Protein AF-A0A1Y5I6D5-F1 (afdb_monomer_lite)

Sequence (431 aa):
MSAAYSELVYSSVGFLLLNPTLFTNEARRAVAVASLEREAAKAAKLDGFITKFGAKATKASAAKSKQKALDKVSAKMEEYAELVGEGDLGEGPGDAKKVILKLPTPPKGAKEILKAKDLDVGYVSTDSTLVKGVNLTVTKGDRILIIGPNGAGKSTLMKTIGGGEGAVIGYFSQDLAQELPTEVDALTHVLDVARKIDKSVTSETARGVLGALGITGSAAVDRTIGSLSGGEKARVALAAFVLRPVNVLLLDEASNHLDGTAIEALCEGLRGWEGAVCAITHNASFAVALNPTVVVRVENGSATSAIHVPGAPLGVGEYDTVERKSSQMDETFKKEAEEAKRRRRALEREAANAPKVIEKIERALAVLDADIETLDAKLLQAGADVGKALEIQKQKDEKVAKQELYYEEWQRLESLCDQLDRAELSARSEH

Radius of gyration: 36.01 Å; chains: 1; bounding box: 77×51×106 Å

Organism: Ostreococcus tauri (NCBI:txid70448)

Foldseek 3Di:
DPPVPPPVPPPVCVVVPDDPPPVVLVVLLVVLVVLLVVLVVVLVVLVVCCVVPVPDPVCVVVNVVSVVVNVVSVVVSVVSVVSNDDDDDDDDDDDPPLLAQAFDAADDADQFQDWDAQDFFDDPVVPDTLATGDTDTFGFLFLEEEDEDPPSCRVRVLVVRQPDPRWFEFEDDLCLLVVDDQAAALLVRLLVLLCVQPVPDDSVNLQSQCVQQVQDDCNHHPHGSNPDDSLSSLSSSVSSRSRHNTQEYEEEQSCVSGDLSSLLSVLSNSNPHRHHYYYYHPDLSNVLSVQGQKYWYRPPNYIDIDGDDGLDDPPDVSNNVVSVVVVVVVVVVVVVVVVVVVVVVVLVVLLVCLVVLLVVLVVLLVVLVVLLVVLVVVLVVCPPVPPSNVVSVVVNVVSVVVNVVSVVSSVVSVVSNVVVVVVVVVVVVVD

InterPro domains:
  IPR003439 ABC transporter-like, ATP-binding domain [PF00005] (132-256)
  IPR003439 ABC transporter-like, ATP-binding domain [PS50893] (116-335)
  IPR003593 AAA+ ATPase domain [SM00382] (140-302)
  IPR017871 ABC transporter-like, conserved site [PS00211] (228-242)
  IPR027417 P-loop containing nucleoside triphosphate hydrolase [G3DSA:3.40.50.300] (93-347)
  IPR027417 P-loop containing nucleoside triphosphate hydrolase [SSF52540] (115-301)
  IPR032781 ABC-transporter extension domain [PF12848] (25-74)
  IPR050611 ABCF protein [PTHR19211] (33-304)

Secondary structure (DSSP, 8-state):
--SSSSSSSSHHHHTTSS-HHHHHHHHHHHHHHHHHHHHHHHHHHHHHHHHHHTT-GGGHHHHHHHHHHHHHHHHHHHHHHHHH-S---PPP----------PPPPPS--SEEEEEEEEEEEEGGGTEEEEEEEEEEEETT-EEEEE--TTSSHHHHHHHHHT-SSS-EEEE-GGGGTSS-SSSBHHHHHHHHHHTT-TT--HHHHHHHHHHTT--THHHHTSBGGGS-HHHHHHHHHHHHHTS--SEEEEESTTTT--HHHHHHHHHHHHH-SSEEEEE-S-HHHHHHH--SEEEEEETTEEEEEEPPTTS--SSHHHHHHHHHHHHHHHHHHHHHHHHHHHHHHHHHHHHHHHHHHHHHHHHHHHHHHHHHHHHHHHHHTTT-HHHHHHHHHHHHHHHHHHHHHHHHHHHHHHHHHHHHHHHHHHHH--

Structure (mmCIF, N/CA/C/O backbone):
data_AF-A0A1Y5I6D5-F1
#
_entry.id   AF-A0A1Y5I6D5-F1
#
loop_
_atom_site.group_PDB
_atom_site.id
_atom_site.type_symbol
_atom_site.label_atom_id
_atom_site.label_alt_id
_atom_site.label_comp_id
_atom_site.label_asym_id
_atom_site.label_entity_id
_atom_site.label_seq_id
_atom_site.pdbx_PDB_ins_code
_atom_site.Cartn_x
_atom_site.Cartn_y
_atom_site.Cartn_z
_atom_site.occupancy
_atom_site.B_iso_or_equiv
_atom_site.auth_seq_id
_atom_site.auth_comp_id
_atom_site.auth_asym_id
_atom_site.auth_atom_id
_atom_site.pdbx_PDB_model_num
ATOM 1 N N . MET A 1 1 ? 46.103 -10.262 35.316 1.00 48.16 1 MET A N 1
ATOM 2 C CA . MET A 1 1 ? 44.991 -9.853 34.426 1.00 48.16 1 MET A CA 1
ATOM 3 C C . MET A 1 1 ? 45.492 -9.672 32.987 1.00 48.16 1 MET A C 1
ATOM 5 O O . MET A 1 1 ? 45.493 -8.566 32.479 1.00 48.16 1 MET A O 1
ATOM 9 N N . SER A 1 2 ? 45.967 -10.739 32.327 1.00 40.47 2 SER A N 1
ATOM 10 C CA . SER A 1 2 ? 46.309 -10.676 30.885 1.00 40.47 2 SER A CA 1
ATOM 11 C C . SER A 1 2 ? 46.414 -12.045 30.184 1.00 40.47 2 SER A C 1
ATOM 13 O O . SER A 1 2 ? 46.791 -12.096 29.021 1.00 40.47 2 SER A O 1
ATOM 15 N N . ALA A 1 3 ? 46.081 -13.158 30.850 1.00 33.50 3 ALA A N 1
ATOM 16 C CA . ALA A 1 3 ? 46.166 -14.501 30.256 1.00 33.50 3 ALA A CA 1
ATOM 17 C C . ALA A 1 3 ? 44.815 -15.038 29.737 1.00 33.50 3 ALA A C 1
ATOM 19 O O . ALA A 1 3 ? 44.780 -16.086 29.115 1.00 33.50 3 ALA A O 1
ATOM 20 N N . ALA A 1 4 ? 43.711 -14.307 29.941 1.00 39.47 4 ALA A N 1
ATOM 21 C CA . ALA A 1 4 ? 42.383 -14.675 29.432 1.00 39.47 4 ALA A CA 1
ATOM 22 C C . ALA A 1 4 ? 42.003 -13.941 28.125 1.00 39.47 4 ALA A C 1
ATOM 24 O O . ALA A 1 4 ? 40.889 -14.091 27.638 1.00 39.47 4 ALA A O 1
ATOM 25 N N . TYR A 1 5 ? 42.919 -13.142 27.556 1.00 34.53 5 TYR A N 1
ATOM 26 C CA . TYR A 1 5 ? 42.683 -12.334 26.349 1.00 34.53 5 TYR A CA 1
ATOM 27 C C . TYR A 1 5 ? 43.375 -12.872 25.079 1.00 34.53 5 TYR A C 1
ATOM 29 O O . TYR A 1 5 ? 43.187 -12.286 24.017 1.00 34.53 5 TYR A O 1
ATOM 37 N N . SER A 1 6 ? 44.137 -13.977 25.136 1.00 33.47 6 SER A N 1
ATOM 38 C CA . SER A 1 6 ? 44.813 -14.537 23.945 1.00 33.47 6 SER A CA 1
ATOM 39 C C . SER A 1 6 ? 44.178 -15.804 23.359 1.00 33.47 6 SER A C 1
ATOM 41 O O . SER A 1 6 ? 44.523 -16.166 22.240 1.00 33.47 6 SER A O 1
ATOM 43 N N . GLU A 1 7 ? 43.233 -16.462 24.041 1.00 36.03 7 GLU A N 1
ATOM 44 C CA . GLU A 1 7 ? 42.563 -17.664 23.502 1.00 36.03 7 GLU A CA 1
ATOM 45 C C . GLU A 1 7 ? 41.279 -17.364 22.713 1.00 36.03 7 GLU A C 1
ATOM 47 O O . GLU A 1 7 ? 40.892 -18.154 21.856 1.00 36.03 7 GLU A O 1
ATOM 52 N N . LEU A 1 8 ? 40.658 -16.190 22.892 1.00 34.81 8 LEU A N 1
ATOM 53 C CA . LEU A 1 8 ? 39.461 -15.814 22.122 1.00 34.81 8 LEU A CA 1
ATOM 54 C C . LEU A 1 8 ? 39.758 -15.190 20.744 1.00 34.81 8 LEU A C 1
ATOM 56 O O . LEU A 1 8 ? 38.836 -14.989 19.959 1.00 34.81 8 LEU A O 1
ATOM 60 N N . VAL A 1 9 ? 41.025 -14.898 20.426 1.00 34.94 9 VAL A N 1
ATOM 61 C CA . VAL A 1 9 ? 41.414 -14.239 19.160 1.00 34.94 9 VAL A CA 1
ATOM 62 C C . VAL A 1 9 ? 41.914 -15.234 18.097 1.00 34.94 9 VAL A C 1
ATOM 64 O O . VAL A 1 9 ? 41.934 -14.898 16.918 1.00 34.94 9 VAL A O 1
ATOM 67 N N . TYR A 1 10 ? 42.219 -16.489 18.453 1.00 34.28 10 TYR A N 1
ATOM 68 C CA . TYR A 1 10 ? 42.702 -17.493 17.485 1.00 34.28 10 TYR A CA 1
ATOM 69 C C . TYR A 1 10 ? 41.652 -18.491 16.969 1.00 34.28 10 TYR A C 1
ATOM 71 O O . TYR A 1 10 ? 41.923 -19.198 16.002 1.00 34.28 10 TYR A O 1
ATOM 79 N N . SER A 1 11 ? 40.435 -18.513 17.522 1.00 36.62 11 SER A N 1
ATOM 80 C CA . SER A 1 11 ? 39.356 -19.379 17.010 1.00 36.62 11 SER A CA 1
ATOM 81 C C . SER A 1 11 ? 38.590 -18.745 15.837 1.00 36.62 11 SER A C 1
ATOM 83 O O . SER A 1 11 ? 38.236 -19.421 14.874 1.00 36.62 11 SER A O 1
ATOM 85 N N . SER A 1 12 ? 38.427 -17.418 15.837 1.00 32.34 12 SER A N 1
ATOM 86 C CA . SER A 1 12 ? 37.617 -16.716 14.825 1.00 32.34 12 SER A CA 1
ATOM 87 C C . SER A 1 12 ? 38.402 -16.240 13.595 1.00 32.34 12 SER A C 1
ATOM 89 O O . SER A 1 12 ? 37.804 -15.754 12.641 1.00 32.34 12 SER A O 1
ATOM 91 N N . VAL A 1 13 ? 39.731 -16.398 13.587 1.00 32.19 13 VAL A N 1
ATOM 92 C CA . VAL A 1 13 ? 40.590 -16.118 12.415 1.00 32.19 13 VAL A CA 1
ATOM 93 C C . VAL A 1 13 ? 41.072 -17.419 11.746 1.00 32.19 13 VAL A C 1
ATOM 95 O O . VAL A 1 13 ? 41.417 -17.421 10.567 1.00 32.19 13 VAL A O 1
ATOM 98 N N . GLY A 1 14 ? 41.005 -18.561 12.444 1.00 30.98 14 GLY A N 1
ATOM 99 C CA . GLY A 1 14 ? 41.417 -19.873 11.926 1.00 30.98 14 GLY A CA 1
ATOM 100 C C . GLY A 1 14 ? 40.470 -20.496 10.892 1.00 30.98 14 GLY A C 1
ATOM 101 O O . GLY A 1 14 ? 40.912 -21.294 10.072 1.00 30.98 14 GLY A O 1
ATOM 102 N N . PHE A 1 15 ? 39.193 -20.099 10.854 1.00 34.91 15 PHE A N 1
ATOM 103 C CA . PHE A 1 15 ? 38.259 -20.564 9.815 1.00 34.91 15 PHE A CA 1
ATOM 104 C C . PHE A 1 15 ? 38.406 -19.791 8.488 1.00 34.91 15 PHE A C 1
ATOM 106 O O . PHE A 1 15 ? 37.960 -20.247 7.439 1.00 34.91 15 PHE A O 1
ATOM 113 N N . LEU A 1 16 ? 39.092 -18.643 8.517 1.00 31.23 16 LEU A N 1
ATOM 114 C CA . LEU A 1 16 ? 39.356 -17.783 7.356 1.00 31.23 16 LEU A CA 1
ATOM 115 C C . LEU A 1 16 ? 40.647 -18.143 6.599 1.00 31.23 16 LEU A C 1
ATOM 117 O O . LEU A 1 16 ? 40.919 -17.561 5.552 1.00 31.23 16 LEU A O 1
ATOM 121 N N . LEU A 1 17 ? 41.429 -19.116 7.083 1.00 33.59 17 LEU A N 1
ATOM 122 C CA . LEU A 1 17 ? 42.724 -19.500 6.500 1.00 33.59 17 LEU A CA 1
ATOM 123 C C . LEU A 1 17 ? 42.807 -20.960 6.035 1.00 33.59 17 LEU A C 1
ATOM 125 O O . LEU A 1 17 ? 43.910 -21.470 5.850 1.00 33.59 17 LEU A O 1
ATOM 129 N N . LEU A 1 18 ? 41.675 -21.638 5.812 1.00 36.16 18 LEU A N 1
ATOM 130 C CA . LEU A 1 18 ? 41.696 -23.068 5.483 1.00 36.16 18 LEU A CA 1
ATOM 131 C C . LEU A 1 18 ? 41.252 -23.481 4.079 1.00 36.16 18 LEU A C 1
ATOM 133 O O . LEU A 1 18 ? 41.435 -24.651 3.788 1.00 36.16 18 LEU A O 1
ATOM 137 N N . ASN A 1 19 ? 40.789 -22.601 3.176 1.00 35.75 19 ASN A N 1
ATOM 138 C CA . ASN A 1 19 ? 40.696 -22.946 1.738 1.00 35.75 19 ASN A CA 1
ATOM 139 C C . ASN A 1 19 ? 40.573 -21.717 0.802 1.00 35.75 19 ASN A C 1
ATOM 141 O O . ASN A 1 19 ? 39.465 -21.322 0.435 1.00 35.75 19 ASN A O 1
ATOM 145 N N . PRO A 1 20 ? 41.693 -21.142 0.322 1.00 31.50 20 PRO A N 1
ATOM 146 C CA . PRO A 1 20 ? 41.697 -20.086 -0.705 1.00 31.50 20 PRO A CA 1
ATOM 147 C C . PRO A 1 20 ? 41.272 -20.579 -2.105 1.00 31.50 20 PRO A C 1
ATOM 149 O O . PRO A 1 20 ? 41.042 -19.784 -3.017 1.00 31.50 20 PRO A O 1
ATOM 152 N N . THR A 1 21 ? 41.194 -21.896 -2.302 1.00 34.75 21 THR A N 1
ATOM 153 C CA . THR A 1 21 ? 40.940 -22.570 -3.587 1.00 34.75 21 THR A CA 1
ATOM 154 C C . THR A 1 21 ? 39.453 -22.725 -3.926 1.00 34.75 21 THR A C 1
ATOM 156 O O . THR A 1 21 ? 39.107 -22.806 -5.101 1.00 34.75 21 THR A O 1
ATOM 159 N N . LEU A 1 22 ? 38.557 -22.726 -2.931 1.00 31.92 22 LEU A N 1
ATOM 160 C CA . LEU A 1 22 ? 37.112 -22.903 -3.152 1.00 31.92 22 LEU A CA 1
ATOM 161 C C . LEU A 1 22 ? 36.438 -21.606 -3.627 1.00 31.92 22 LEU A C 1
ATOM 163 O O . LEU A 1 22 ? 35.750 -21.612 -4.645 1.00 31.92 22 LEU A O 1
ATOM 167 N N . PHE A 1 23 ? 36.749 -20.471 -2.991 1.00 31.53 23 PHE A N 1
ATOM 168 C CA . PHE A 1 23 ? 36.228 -19.154 -3.396 1.00 31.53 23 PHE A CA 1
ATOM 169 C C . PHE A 1 23 ? 36.780 -18.686 -4.755 1.00 31.53 23 PHE A C 1
ATOM 171 O O . PHE A 1 23 ? 36.129 -17.947 -5.492 1.00 31.53 23 PHE A O 1
ATOM 178 N N . THR A 1 24 ? 37.988 -19.134 -5.114 1.00 41.16 24 THR A N 1
ATOM 179 C CA . THR A 1 24 ? 38.602 -18.821 -6.410 1.00 41.16 24 THR A CA 1
ATOM 180 C C . THR A 1 24 ? 38.041 -19.672 -7.548 1.00 41.16 24 THR A C 1
ATOM 182 O O . THR A 1 24 ? 38.014 -19.184 -8.673 1.00 41.16 24 THR A O 1
ATOM 185 N N . ASN A 1 25 ? 37.536 -20.883 -7.290 1.00 38.00 25 ASN A N 1
ATOM 186 C CA . ASN A 1 25 ? 36.938 -21.737 -8.321 1.00 38.00 25 ASN A CA 1
ATOM 187 C C . ASN A 1 25 ? 35.487 -21.363 -8.658 1.00 38.00 25 ASN A C 1
ATOM 189 O O . ASN A 1 25 ? 35.146 -21.349 -9.837 1.00 38.00 25 ASN A O 1
ATOM 193 N N . GLU A 1 26 ? 34.650 -20.991 -7.683 1.00 41.84 26 GLU A N 1
ATOM 194 C CA . GLU A 1 26 ? 33.275 -20.524 -7.954 1.00 41.84 26 GLU A CA 1
ATOM 195 C C . GLU A 1 26 ? 33.250 -19.194 -8.713 1.00 41.84 26 GLU A C 1
ATOM 197 O O . GLU A 1 26 ? 32.556 -19.068 -9.721 1.00 41.84 26 GLU A O 1
ATOM 202 N N . ALA A 1 27 ? 34.075 -18.225 -8.303 1.00 40.81 27 ALA A N 1
ATOM 203 C CA . ALA A 1 27 ? 34.201 -16.957 -9.018 1.00 40.81 27 ALA A CA 1
ATOM 204 C C . ALA A 1 27 ? 34.769 -17.151 -10.437 1.00 40.81 27 ALA A C 1
ATOM 206 O O . ALA A 1 27 ? 34.314 -16.500 -11.378 1.00 40.81 27 ALA A O 1
ATOM 207 N N . ARG A 1 28 ? 35.725 -18.077 -10.625 1.00 40.69 28 ARG A N 1
ATOM 208 C CA . ARG A 1 28 ? 36.249 -18.435 -11.957 1.00 40.69 28 ARG A CA 1
ATOM 209 C C . ARG A 1 28 ? 35.200 -19.130 -12.824 1.00 40.69 28 ARG A C 1
ATOM 211 O O . ARG A 1 28 ? 35.114 -18.800 -14.001 1.00 40.69 28 ARG A O 1
ATOM 218 N N . ARG A 1 29 ? 34.380 -20.025 -12.261 1.00 45.44 29 ARG A N 1
ATOM 219 C CA . ARG A 1 29 ? 33.281 -20.701 -12.974 1.00 45.44 29 ARG A CA 1
ATOM 220 C C . ARG A 1 29 ? 32.171 -19.736 -13.374 1.00 45.44 29 ARG A C 1
ATOM 222 O O . ARG A 1 29 ? 31.770 -19.748 -14.529 1.00 45.44 29 ARG A O 1
ATOM 229 N N . ALA A 1 30 ? 31.741 -18.844 -12.483 1.00 47.47 30 ALA A N 1
ATOM 230 C CA . ALA A 1 30 ? 30.731 -17.830 -12.800 1.00 47.47 30 ALA A CA 1
ATOM 231 C C . ALA A 1 30 ? 31.203 -16.867 -13.908 1.00 47.47 30 ALA A C 1
ATOM 233 O O . ALA A 1 30 ? 30.452 -16.544 -14.828 1.00 47.47 30 ALA A O 1
ATOM 234 N N . VAL A 1 31 ? 32.477 -16.455 -13.868 1.00 44.75 31 VAL A N 1
ATOM 235 C CA . VAL A 1 31 ? 33.090 -15.639 -14.929 1.00 44.75 31 VAL A CA 1
ATOM 236 C C . VAL A 1 31 ? 33.236 -16.430 -16.236 1.00 44.75 31 VAL A C 1
ATOM 238 O O . VAL A 1 31 ? 33.016 -15.857 -17.305 1.00 44.75 31 VAL A O 1
ATOM 241 N N . ALA A 1 32 ? 33.563 -17.725 -16.177 1.00 43.69 32 ALA A N 1
ATOM 242 C CA . ALA A 1 32 ? 33.665 -18.596 -17.349 1.00 43.69 32 ALA A CA 1
ATOM 243 C C . ALA A 1 32 ? 32.300 -18.841 -18.018 1.00 43.69 32 ALA A C 1
ATOM 245 O O . ALA A 1 32 ? 32.202 -18.688 -19.231 1.00 43.69 32 ALA A O 1
ATOM 246 N N . VAL A 1 33 ? 31.236 -19.105 -17.250 1.00 48.31 33 VAL A N 1
ATOM 247 C CA . VAL A 1 33 ? 29.860 -19.280 -17.761 1.00 48.31 33 VAL A CA 1
ATOM 248 C C . VAL A 1 33 ? 29.355 -17.998 -18.429 1.00 48.31 33 VAL A C 1
ATOM 250 O O . VAL A 1 33 ? 28.948 -18.022 -19.588 1.00 48.31 33 VAL A O 1
ATOM 253 N N . ALA A 1 34 ? 29.501 -16.845 -17.769 1.00 48.50 34 ALA A N 1
ATOM 254 C CA . ALA A 1 34 ? 29.118 -15.559 -18.356 1.00 48.50 34 ALA A CA 1
ATOM 255 C C . ALA A 1 34 ? 29.955 -15.192 -19.602 1.00 48.50 34 ALA A C 1
ATOM 257 O O . ALA A 1 34 ? 29.495 -14.455 -20.479 1.00 48.50 34 ALA A O 1
ATOM 258 N N . SER A 1 35 ? 31.198 -15.676 -19.694 1.00 45.66 35 SER A N 1
ATOM 259 C CA . SER A 1 35 ? 32.054 -15.479 -20.872 1.00 45.66 35 SER A CA 1
ATOM 260 C C . SER A 1 35 ? 31.666 -16.417 -22.020 1.00 45.66 35 SER A C 1
ATOM 262 O O . SER A 1 35 ? 31.605 -15.958 -23.160 1.00 45.66 35 SER A O 1
ATOM 264 N N . LEU A 1 36 ? 31.308 -17.671 -21.722 1.00 47.84 36 LEU A N 1
ATOM 265 C CA . LEU A 1 36 ? 30.788 -18.651 -22.681 1.00 47.84 36 LEU A CA 1
ATOM 266 C C . LEU A 1 36 ? 29.498 -18.177 -23.341 1.00 47.84 36 LEU A C 1
ATOM 268 O O . LEU A 1 36 ? 29.400 -18.196 -24.564 1.00 47.84 36 LEU A O 1
ATOM 272 N N . GLU A 1 37 ? 28.539 -17.680 -22.563 1.00 51.56 37 GLU A N 1
ATOM 273 C CA . GLU A 1 37 ? 27.278 -17.153 -23.096 1.00 51.56 37 GLU A CA 1
ATOM 274 C C . GLU A 1 37 ? 27.509 -15.955 -24.033 1.00 51.56 37 GLU A C 1
ATOM 276 O O . GLU A 1 37 ? 26.909 -15.850 -25.108 1.00 51.56 37 GLU A O 1
ATOM 281 N N . ARG A 1 38 ? 28.440 -15.061 -23.671 1.00 50.09 38 ARG A N 1
ATOM 282 C CA . ARG A 1 38 ? 28.813 -13.899 -24.495 1.00 50.09 38 ARG A CA 1
ATOM 283 C C . ARG A 1 38 ? 29.522 -14.293 -25.785 1.00 50.09 38 ARG A C 1
ATOM 285 O O . ARG A 1 38 ? 29.321 -13.630 -26.805 1.00 50.09 38 ARG A O 1
ATOM 292 N N . GLU A 1 39 ? 30.384 -15.303 -25.752 1.00 50.22 39 GLU A N 1
ATOM 293 C CA . GLU A 1 39 ? 31.106 -15.781 -26.933 1.00 50.22 39 GLU A CA 1
ATOM 294 C C . GLU A 1 39 ? 30.210 -16.634 -27.845 1.00 50.22 39 GLU A C 1
ATOM 296 O O . GLU A 1 39 ? 30.205 -16.398 -29.055 1.00 50.22 39 GLU A O 1
ATOM 301 N N . ALA A 1 40 ? 29.327 -17.469 -27.287 1.00 49.81 40 ALA A N 1
ATOM 302 C CA . ALA A 1 40 ? 28.299 -18.211 -28.022 1.00 49.81 40 ALA A CA 1
ATOM 303 C C . ALA A 1 40 ? 27.349 -17.279 -28.791 1.00 49.81 40 ALA A C 1
ATOM 305 O O . ALA A 1 40 ? 27.080 -17.482 -29.977 1.00 49.81 40 ALA A O 1
ATOM 306 N N . ALA A 1 41 ? 26.903 -16.188 -28.160 1.00 52.44 41 ALA A N 1
ATOM 307 C CA . ALA A 1 41 ? 26.059 -15.189 -28.813 1.00 52.44 41 ALA A CA 1
ATOM 308 C C . ALA A 1 41 ? 26.778 -14.441 -29.954 1.00 52.44 41 ALA A C 1
ATOM 310 O O . ALA A 1 41 ? 26.139 -14.019 -30.922 1.00 52.44 41 ALA A O 1
ATOM 311 N N . LYS A 1 42 ? 28.104 -14.266 -29.868 1.00 49.09 42 LYS A N 1
ATOM 312 C CA . LYS A 1 42 ? 28.916 -13.681 -30.949 1.00 49.09 42 LYS A CA 1
ATOM 313 C C . LYS A 1 42 ? 29.121 -14.673 -32.091 1.00 49.09 42 LYS A C 1
ATOM 315 O O . LYS A 1 42 ? 29.020 -14.265 -33.246 1.00 49.09 42 LYS A O 1
ATOM 320 N N . ALA A 1 43 ? 29.359 -15.948 -31.781 1.00 49.28 43 ALA A N 1
ATOM 321 C CA . ALA A 1 43 ? 29.484 -17.012 -32.770 1.00 49.28 43 ALA A CA 1
ATOM 322 C C . ALA A 1 43 ? 28.189 -17.189 -33.575 1.00 49.28 43 ALA A C 1
ATOM 324 O O . ALA A 1 43 ? 28.240 -17.143 -34.798 1.00 49.28 43 ALA A O 1
ATOM 325 N N . ALA A 1 44 ? 27.026 -17.242 -32.919 1.00 53.53 44 ALA A N 1
ATOM 326 C CA . ALA A 1 44 ? 25.733 -17.358 -33.600 1.00 53.53 44 ALA A CA 1
ATOM 327 C C . ALA A 1 44 ? 25.439 -16.180 -34.555 1.00 53.53 44 ALA A C 1
ATOM 329 O O . ALA A 1 44 ? 24.871 -16.365 -35.630 1.00 53.53 44 ALA A O 1
ATOM 330 N N . LYS A 1 45 ? 25.865 -14.958 -34.201 1.00 51.50 45 LYS A N 1
ATOM 331 C CA . LYS A 1 45 ? 25.748 -13.776 -35.077 1.00 51.50 45 LYS A CA 1
ATOM 332 C C . LYS A 1 45 ? 26.678 -13.836 -36.287 1.00 51.50 45 LYS A C 1
ATOM 334 O O . LYS A 1 45 ? 26.284 -13.450 -37.385 1.00 51.50 45 LYS A O 1
ATOM 339 N N . LEU A 1 46 ? 27.918 -14.277 -36.080 1.00 49.25 46 LEU A N 1
ATOM 340 C CA . LEU A 1 46 ? 28.898 -14.434 -37.153 1.00 49.25 46 LEU A CA 1
ATOM 341 C C . LEU A 1 46 ? 28.498 -15.572 -38.102 1.00 49.25 46 LEU A C 1
ATOM 343 O O . LEU A 1 46 ? 28.603 -15.401 -39.314 1.00 49.25 46 LEU A O 1
ATOM 347 N N . ASP A 1 47 ? 27.978 -16.673 -37.561 1.00 49.44 47 ASP A N 1
ATOM 348 C CA . ASP A 1 47 ? 27.477 -17.819 -38.319 1.00 49.44 47 ASP A CA 1
ATOM 349 C C . ASP A 1 47 ? 26.244 -17.436 -39.149 1.00 49.44 47 ASP A C 1
ATOM 351 O O . ASP A 1 47 ? 26.275 -17.557 -40.369 1.00 49.44 47 ASP A O 1
ATOM 355 N N . GLY A 1 48 ? 25.232 -16.797 -38.544 1.00 50.34 48 GLY A N 1
ATOM 356 C CA . GLY A 1 48 ? 24.045 -16.313 -39.264 1.00 50.34 48 GLY A CA 1
ATOM 357 C C . GLY A 1 48 ? 24.353 -15.297 -40.376 1.00 50.34 48 GLY A C 1
ATOM 358 O O . GLY A 1 48 ? 23.677 -15.272 -41.408 1.00 50.34 48 GLY A O 1
ATOM 359 N N . PHE A 1 49 ? 25.412 -14.495 -40.225 1.00 53.44 49 PHE A N 1
ATOM 360 C CA . PHE A 1 49 ? 25.925 -13.621 -41.284 1.00 53.44 49 PHE A CA 1
ATOM 361 C C . PHE A 1 49 ? 26.551 -14.423 -42.441 1.00 53.44 49 PHE A C 1
ATOM 363 O O . PHE A 1 49 ? 26.311 -14.117 -43.612 1.00 53.44 49 PHE A O 1
ATOM 370 N N . ILE A 1 50 ? 27.316 -15.476 -42.139 1.00 55.38 50 ILE A N 1
ATOM 371 C CA . ILE A 1 50 ? 27.950 -16.353 -43.136 1.00 55.38 50 ILE A CA 1
ATOM 372 C C . ILE A 1 50 ? 26.895 -17.180 -43.882 1.00 55.38 50 ILE A C 1
ATOM 374 O O . ILE A 1 50 ? 26.943 -17.248 -45.111 1.00 55.38 50 ILE A O 1
ATOM 378 N N . THR A 1 51 ? 25.886 -17.721 -43.193 1.00 55.34 51 THR A N 1
ATOM 379 C CA . THR A 1 51 ? 24.804 -18.496 -43.825 1.00 55.34 51 THR A CA 1
ATOM 380 C C . THR A 1 51 ? 23.945 -17.631 -44.752 1.00 55.34 51 THR A C 1
ATOM 382 O O . THR A 1 51 ? 23.521 -18.083 -45.814 1.00 55.34 51 THR A O 1
ATOM 385 N N . LYS A 1 52 ? 23.706 -16.363 -44.386 1.00 51.91 52 LYS A N 1
ATOM 386 C CA . LYS A 1 52 ? 22.832 -15.445 -45.138 1.00 51.91 52 LYS A CA 1
ATOM 387 C C . LYS A 1 52 ? 23.534 -14.747 -46.310 1.00 51.91 52 LYS A C 1
ATOM 389 O O . LYS A 1 52 ? 22.874 -14.381 -47.283 1.00 51.91 52 LYS A O 1
ATOM 394 N N . PHE A 1 53 ? 24.858 -14.575 -46.254 1.00 48.22 53 PHE A N 1
ATOM 395 C CA . PHE A 1 53 ? 25.614 -13.807 -47.257 1.00 48.22 53 PHE A CA 1
ATOM 396 C C . PHE A 1 53 ? 26.750 -14.573 -47.954 1.00 48.22 53 PHE A C 1
ATOM 398 O O . PHE A 1 53 ? 27.297 -14.062 -48.932 1.00 48.22 53 PHE A O 1
ATOM 405 N N . GLY A 1 54 ? 27.070 -15.799 -47.531 1.00 47.31 54 GLY A N 1
ATOM 406 C CA . GLY A 1 54 ? 28.140 -16.623 -48.110 1.00 47.31 54 GLY A CA 1
ATOM 407 C C . GLY A 1 54 ? 27.895 -17.082 -49.553 1.00 47.31 54 GLY A C 1
ATOM 408 O O . GLY A 1 54 ? 28.848 -17.379 -50.267 1.00 47.31 54 GLY A O 1
ATOM 409 N N . ALA A 1 55 ? 26.642 -17.083 -50.019 1.00 44.97 55 ALA A N 1
ATOM 410 C CA . ALA A 1 55 ? 26.271 -17.531 -51.366 1.00 44.97 55 ALA A CA 1
ATOM 411 C C . ALA A 1 55 ? 26.365 -16.444 -52.463 1.00 44.97 55 ALA A C 1
ATOM 413 O O . ALA A 1 55 ? 26.160 -16.747 -53.638 1.00 44.97 55 ALA A O 1
ATOM 414 N N . LYS A 1 56 ? 26.658 -15.175 -52.127 1.00 42.53 56 LYS A N 1
ATOM 415 C CA . LYS A 1 56 ? 26.769 -14.079 -53.113 1.00 42.53 56 LYS A CA 1
ATOM 416 C C . LYS A 1 56 ? 28.235 -13.794 -53.460 1.00 42.53 56 LYS A C 1
ATOM 418 O O . LYS A 1 56 ? 29.008 -13.360 -52.609 1.00 42.53 56 LYS A O 1
ATOM 423 N N . ALA A 1 57 ? 28.596 -13.979 -54.735 1.00 38.75 57 ALA A N 1
ATOM 424 C CA . ALA A 1 57 ? 29.968 -13.871 -55.251 1.00 38.75 57 ALA A CA 1
ATOM 425 C C . ALA A 1 57 ? 30.663 -12.517 -54.971 1.00 38.75 57 ALA A C 1
ATOM 427 O O . ALA A 1 57 ? 31.883 -12.471 -54.846 1.00 38.75 57 ALA A O 1
ATOM 428 N N . THR A 1 58 ? 29.906 -11.432 -54.782 1.00 45.88 58 THR A N 1
ATOM 429 C CA . THR A 1 58 ? 30.424 -10.086 -54.474 1.00 45.88 58 THR A CA 1
ATOM 430 C C . THR A 1 58 ? 30.828 -9.871 -53.006 1.00 45.88 58 THR A C 1
ATOM 432 O O . THR A 1 58 ? 31.366 -8.819 -52.677 1.00 45.88 58 THR A O 1
ATOM 435 N N . LYS A 1 59 ? 30.612 -10.843 -52.100 1.00 52.78 59 LYS A N 1
ATOM 436 C CA . LYS A 1 59 ? 30.897 -10.706 -50.649 1.00 52.78 59 LYS A CA 1
ATOM 437 C C . LYS A 1 59 ? 31.861 -11.758 -50.066 1.00 52.78 59 LYS A C 1
ATOM 439 O O . LYS A 1 59 ? 32.018 -11.852 -48.847 1.00 52.78 59 LYS A O 1
ATOM 444 N N . ALA A 1 60 ? 32.580 -12.497 -50.914 1.00 42.47 60 ALA A N 1
ATOM 445 C CA . ALA A 1 60 ? 33.489 -13.580 -50.508 1.00 42.47 60 ALA A CA 1
ATOM 446 C C . ALA A 1 60 ? 34.679 -13.129 -49.625 1.00 42.47 60 ALA A C 1
ATOM 448 O O . ALA A 1 60 ? 35.087 -13.849 -48.713 1.00 42.47 60 ALA A O 1
ATOM 449 N N . SER A 1 61 ? 35.218 -11.924 -49.849 1.00 42.53 61 SER A N 1
ATOM 450 C CA . SER A 1 61 ? 36.338 -11.357 -49.069 1.00 42.53 61 SER A CA 1
ATOM 451 C C . SER A 1 61 ? 35.945 -11.054 -47.611 1.00 42.53 61 SER A C 1
ATOM 453 O O . SER A 1 61 ? 36.635 -11.454 -46.669 1.00 42.53 61 SER A O 1
ATOM 455 N N . ALA A 1 62 ? 34.777 -10.431 -47.412 1.00 42.66 62 ALA A N 1
ATOM 456 C CA . ALA A 1 62 ? 34.252 -10.094 -46.091 1.00 42.66 62 ALA A CA 1
ATOM 457 C C . ALA A 1 62 ? 33.849 -11.346 -45.290 1.00 42.66 62 ALA A C 1
ATOM 459 O O . ALA A 1 62 ? 34.146 -11.426 -44.099 1.00 42.66 62 ALA A O 1
ATOM 460 N N . ALA A 1 63 ? 33.259 -12.358 -45.939 1.00 49.84 63 ALA A N 1
ATOM 461 C CA . ALA A 1 63 ? 32.937 -13.640 -45.305 1.00 49.84 63 ALA A CA 1
ATOM 462 C C . ALA A 1 63 ? 34.199 -14.377 -44.809 1.00 49.84 63 ALA A C 1
ATOM 464 O O . ALA A 1 63 ? 34.218 -14.897 -43.694 1.00 49.84 63 ALA A O 1
ATOM 465 N N . LYS A 1 64 ? 35.298 -14.335 -45.577 1.00 47.16 64 LYS A N 1
ATOM 466 C CA . LYS A 1 64 ? 36.573 -14.987 -45.227 1.00 47.16 64 LYS A CA 1
ATOM 467 C C . LYS A 1 64 ? 37.253 -14.364 -44.000 1.00 47.16 64 LYS A C 1
ATOM 469 O O . LYS A 1 64 ? 37.819 -15.080 -43.176 1.00 47.16 64 LYS A O 1
ATOM 474 N N . SER A 1 65 ? 37.158 -13.041 -43.831 1.00 46.25 65 SER A N 1
ATOM 475 C CA . SER A 1 65 ? 37.645 -12.359 -42.620 1.00 46.25 65 SER A CA 1
ATOM 476 C C . SER A 1 65 ? 36.802 -12.676 -41.378 1.00 46.25 65 SER A C 1
ATOM 478 O O . SER A 1 65 ? 37.327 -12.632 -40.265 1.00 46.25 65 SER A O 1
ATOM 480 N N . LYS A 1 66 ? 35.508 -12.970 -41.550 1.00 55.75 66 LYS A N 1
ATOM 481 C CA . LYS A 1 66 ? 34.577 -13.293 -40.459 1.00 55.75 66 LYS A CA 1
ATOM 482 C C . LYS A 1 66 ? 34.629 -14.772 -40.068 1.00 55.75 66 LYS A C 1
ATOM 484 O O . LYS A 1 66 ? 34.540 -15.049 -38.879 1.00 55.75 66 LYS A O 1
ATOM 489 N N . GLN A 1 67 ? 34.920 -15.680 -41.005 1.00 50.84 67 GLN A N 1
ATOM 490 C CA . GLN A 1 67 ? 35.221 -17.091 -40.721 1.00 50.84 67 GLN A CA 1
ATOM 491 C C . GLN A 1 67 ? 36.404 -17.222 -39.753 1.00 50.84 67 GLN A C 1
ATOM 493 O O . GLN A 1 67 ? 36.298 -17.858 -38.716 1.00 50.84 67 GLN A O 1
ATOM 498 N N . LYS A 1 68 ? 37.498 -16.494 -40.008 1.00 54.94 68 LYS A N 1
ATOM 499 C CA . LYS A 1 68 ? 38.672 -16.490 -39.119 1.00 54.94 68 LYS A CA 1
ATOM 500 C C . LYS A 1 68 ? 38.377 -15.912 -37.725 1.00 54.94 68 LYS A C 1
ATOM 502 O O . LYS A 1 68 ? 39.057 -16.242 -36.756 1.00 54.94 68 LYS A O 1
ATOM 507 N N . ALA A 1 69 ? 37.394 -15.015 -37.621 1.00 49.34 69 ALA A N 1
ATOM 508 C CA . ALA A 1 69 ? 36.926 -14.490 -36.341 1.00 49.34 69 ALA A CA 1
ATOM 509 C C . ALA A 1 69 ? 36.023 -15.496 -35.609 1.00 49.34 69 ALA A C 1
ATOM 511 O O . ALA A 1 69 ? 36.127 -15.594 -34.391 1.00 49.34 69 ALA A O 1
ATOM 512 N N . LEU A 1 70 ? 35.200 -16.255 -36.342 1.00 49.84 70 LEU A N 1
ATOM 513 C CA . LEU A 1 70 ? 34.385 -17.351 -35.820 1.00 49.84 70 LEU A CA 1
ATOM 514 C C . LEU A 1 70 ? 35.273 -18.469 -35.265 1.00 49.84 70 LEU A C 1
ATOM 516 O O . LEU A 1 70 ? 35.138 -18.804 -34.097 1.00 49.84 70 LEU A O 1
ATOM 520 N N . ASP A 1 71 ? 36.261 -18.932 -36.035 1.00 60.81 71 ASP A N 1
ATOM 521 C CA . ASP A 1 71 ? 37.193 -19.990 -35.615 1.00 60.81 71 ASP A CA 1
ATOM 522 C C . ASP A 1 71 ? 37.942 -19.607 -34.320 1.00 60.81 71 ASP A C 1
ATOM 524 O O . ASP A 1 71 ? 38.173 -20.434 -33.440 1.00 60.81 71 ASP A O 1
ATOM 528 N N . LYS A 1 72 ? 38.277 -18.317 -34.161 1.00 59.12 72 LYS A N 1
ATOM 529 C CA . LYS A 1 72 ? 38.934 -17.781 -32.957 1.00 59.12 72 LYS A CA 1
ATOM 530 C C . LYS A 1 72 ? 38.000 -17.697 -31.745 1.00 59.12 72 LYS A C 1
ATOM 532 O O . LYS A 1 72 ? 38.479 -17.773 -30.619 1.00 59.12 72 LYS A O 1
ATOM 537 N N . VAL A 1 73 ? 36.704 -17.487 -31.966 1.00 52.41 73 VAL A N 1
ATOM 538 C CA . VAL A 1 73 ? 35.680 -17.490 -30.910 1.00 52.41 73 VAL A CA 1
ATOM 539 C C . VAL A 1 73 ? 35.356 -18.931 -30.510 1.00 52.41 73 VAL A C 1
ATOM 541 O O . VAL A 1 73 ? 35.335 -19.232 -29.325 1.00 52.41 73 VAL A O 1
ATOM 544 N N . SER A 1 74 ? 35.220 -19.847 -31.469 1.00 56.56 74 SER A N 1
ATOM 545 C CA . SER A 1 74 ? 34.993 -21.272 -31.212 1.00 56.56 74 SER A CA 1
ATOM 546 C C . SER A 1 74 ? 36.135 -21.919 -30.418 1.00 56.56 74 SER A C 1
ATOM 548 O O . SER A 1 74 ? 35.864 -22.609 -29.442 1.00 56.56 74 SER A O 1
ATOM 550 N N . ALA A 1 75 ? 37.398 -21.627 -30.755 1.00 63.41 75 ALA A N 1
ATOM 551 C CA . ALA A 1 75 ? 38.556 -22.143 -30.013 1.00 63.41 75 ALA A CA 1
ATOM 552 C C . ALA A 1 75 ? 38.613 -21.651 -28.553 1.00 63.41 75 ALA A C 1
ATOM 554 O O . ALA A 1 75 ? 39.040 -22.379 -27.663 1.00 63.41 75 ALA A O 1
ATOM 555 N N . LYS A 1 76 ? 38.160 -20.420 -28.290 1.00 54.16 76 LYS A N 1
ATOM 556 C CA . LYS A 1 76 ? 38.063 -19.883 -26.926 1.00 54.16 76 LYS A CA 1
ATOM 557 C C . LYS A 1 76 ? 36.899 -20.482 -26.143 1.00 54.16 76 LYS A C 1
ATOM 559 O O . LYS A 1 76 ? 37.026 -20.720 -24.949 1.00 54.16 76 LYS A O 1
ATOM 564 N N . MET A 1 77 ? 35.772 -20.745 -26.802 1.00 52.72 77 MET A N 1
ATOM 565 C CA . MET A 1 77 ? 34.635 -21.420 -26.175 1.00 52.72 77 MET A CA 1
ATOM 566 C C . MET A 1 77 ? 34.996 -22.833 -25.710 1.00 52.72 77 MET A C 1
ATOM 568 O O . MET A 1 77 ? 34.550 -23.248 -24.646 1.00 52.72 77 MET A O 1
ATOM 572 N N . GLU A 1 78 ? 35.827 -23.546 -26.468 1.00 55.31 78 GLU A N 1
ATOM 573 C CA . GLU A 1 78 ? 36.328 -24.873 -26.095 1.00 55.31 78 GLU A CA 1
ATOM 574 C C . GLU A 1 78 ? 37.224 -24.805 -24.840 1.00 55.31 78 GLU A C 1
ATOM 576 O O . GLU A 1 78 ? 37.012 -25.560 -23.893 1.00 55.31 78 GLU A O 1
ATOM 581 N N . GLU A 1 79 ? 38.113 -23.805 -24.759 1.00 54.09 79 GLU A N 1
ATOM 582 C CA . GLU A 1 79 ? 38.954 -23.516 -23.581 1.00 54.09 79 GLU A CA 1
ATOM 583 C C . GLU A 1 79 ? 38.124 -23.186 -22.322 1.00 54.09 79 GLU A C 1
ATOM 585 O O . GLU A 1 79 ? 38.452 -23.610 -21.211 1.00 54.09 79 GLU A O 1
ATOM 590 N N . TYR A 1 80 ? 37.015 -22.453 -22.470 1.00 53.62 80 TYR A N 1
ATOM 591 C CA . TYR A 1 80 ? 36.127 -22.147 -21.345 1.00 53.62 80 TYR A CA 1
ATOM 592 C C . TYR A 1 80 ? 35.228 -23.326 -20.944 1.00 53.62 80 TYR A C 1
ATOM 594 O O . TYR A 1 80 ? 34.894 -23.446 -19.765 1.00 53.62 80 TYR A O 1
ATOM 602 N N . ALA A 1 81 ? 34.844 -24.198 -21.880 1.00 49.62 81 ALA A N 1
ATOM 603 C CA . ALA A 1 81 ? 34.017 -25.372 -21.601 1.00 49.62 81 ALA A CA 1
ATOM 604 C C . ALA A 1 81 ? 34.755 -26.412 -20.735 1.00 49.62 81 ALA A C 1
ATOM 606 O O . ALA A 1 81 ? 34.151 -26.983 -19.825 1.00 49.62 81 ALA A O 1
ATOM 607 N N . GLU A 1 82 ? 36.070 -26.582 -20.929 1.00 53.53 82 GLU A N 1
ATOM 608 C CA . GLU A 1 82 ? 36.916 -27.443 -20.082 1.00 53.53 82 GLU A CA 1
ATOM 609 C C . GLU A 1 82 ? 36.972 -26.979 -18.611 1.00 53.53 82 GLU A C 1
ATOM 611 O O . GLU A 1 82 ? 37.141 -27.793 -17.702 1.00 53.53 82 GLU A O 1
ATOM 616 N N . LEU A 1 83 ? 36.790 -25.678 -18.347 1.00 50.84 83 LEU A N 1
ATOM 617 C CA . LEU A 1 83 ? 36.861 -25.089 -17.002 1.00 50.84 83 LEU A CA 1
ATOM 618 C C . LEU A 1 83 ? 35.563 -25.220 -16.183 1.00 50.84 83 LEU A C 1
ATOM 620 O O . LEU A 1 83 ? 35.605 -25.117 -14.951 1.00 50.84 83 LEU A O 1
ATOM 624 N N . VAL A 1 84 ? 34.411 -25.418 -16.832 1.00 46.03 84 VAL A N 1
ATOM 625 C CA . VAL A 1 84 ? 33.100 -25.404 -16.155 1.00 46.03 84 VAL A CA 1
ATOM 626 C C . VAL A 1 84 ? 32.772 -26.760 -15.519 1.00 46.03 84 VAL A C 1
ATOM 628 O O . VAL A 1 84 ? 32.298 -26.773 -14.385 1.00 46.03 84 VAL A O 1
ATOM 631 N N . GLY A 1 85 ? 33.157 -27.879 -16.143 1.00 43.72 85 GLY A N 1
ATOM 632 C CA . GLY A 1 85 ? 32.905 -29.237 -15.638 1.00 43.72 85 GLY A CA 1
ATOM 633 C C . GLY A 1 85 ? 31.415 -29.613 -15.615 1.00 43.72 85 GLY A C 1
ATOM 634 O O . GLY A 1 85 ? 30.554 -28.798 -15.299 1.00 43.72 85 GLY A O 1
ATOM 635 N N . GLU A 1 86 ? 31.090 -30.859 -15.960 1.00 41.50 86 GLU A N 1
ATOM 636 C CA . GLU A 1 86 ? 29.704 -31.347 -15.978 1.00 41.50 86 GLU A CA 1
ATOM 637 C C . GLU A 1 86 ? 29.131 -31.423 -14.552 1.00 41.50 86 GLU A C 1
ATOM 639 O O . GLU A 1 86 ? 29.557 -32.247 -13.741 1.00 41.50 86 GLU A O 1
ATOM 644 N N . GLY A 1 87 ? 28.171 -30.552 -14.229 1.00 29.95 87 GLY A N 1
ATOM 645 C CA . GLY A 1 87 ? 27.490 -30.572 -12.935 1.00 29.95 87 GLY A CA 1
ATOM 646 C C . GLY A 1 87 ? 26.536 -29.401 -12.718 1.00 29.95 87 GLY A C 1
ATOM 647 O O . GLY A 1 87 ? 26.956 -28.343 -12.267 1.00 29.95 87 GLY A O 1
ATOM 648 N N . ASP A 1 88 ? 25.271 -29.643 -13.063 1.00 36.00 88 ASP A N 1
ATOM 649 C CA . ASP A 1 88 ? 24.034 -29.184 -12.412 1.00 36.00 88 ASP A CA 1
ATOM 650 C C . ASP A 1 88 ? 24.112 -27.934 -11.506 1.00 36.00 88 ASP A C 1
ATOM 652 O O . ASP A 1 88 ? 24.605 -27.994 -10.380 1.00 36.00 88 ASP A O 1
ATOM 656 N N . LEU A 1 89 ? 23.540 -26.815 -11.963 1.00 30.75 89 LEU A N 1
ATOM 657 C CA . LEU A 1 89 ? 23.151 -25.701 -11.096 1.00 30.75 89 LEU A CA 1
ATOM 658 C C . LEU A 1 89 ? 21.766 -25.199 -11.501 1.00 30.75 89 LEU A C 1
ATOM 660 O O . LEU A 1 89 ? 21.600 -24.426 -12.445 1.00 30.75 89 LEU A O 1
ATOM 664 N N . GLY A 1 90 ? 20.785 -25.699 -10.752 1.00 30.30 90 GLY A N 1
ATOM 665 C CA . GLY A 1 90 ? 19.406 -25.253 -10.748 1.00 30.30 90 GLY A CA 1
ATOM 666 C C . GLY A 1 90 ? 19.215 -23.813 -10.272 1.00 30.30 90 GLY A C 1
ATOM 667 O O . GLY A 1 90 ? 20.117 -23.128 -9.788 1.00 30.30 90 GLY A O 1
ATOM 668 N N . GLU A 1 91 ? 17.973 -23.389 -10.461 1.00 33.31 91 GLU A N 1
ATOM 669 C CA . GLU A 1 91 ? 17.419 -22.056 -10.269 1.00 33.31 91 GLU A CA 1
ATOM 670 C C . GLU A 1 91 ? 17.800 -21.420 -8.919 1.00 33.31 91 GLU A C 1
ATOM 672 O O . GLU A 1 91 ? 17.470 -21.920 -7.843 1.00 33.31 91 GLU A O 1
ATOM 677 N N . GLY A 1 92 ? 18.470 -20.267 -8.990 1.00 28.94 92 GLY A N 1
ATOM 678 C CA . GLY A 1 92 ? 18.633 -19.339 -7.873 1.00 28.94 92 GLY A CA 1
ATOM 679 C C . GLY A 1 92 ? 17.485 -18.316 -7.815 1.00 28.94 92 GLY A C 1
ATOM 680 O O . GLY A 1 92 ? 16.881 -18.012 -8.845 1.00 28.94 92 GLY A O 1
ATOM 681 N N . PRO A 1 93 ? 17.171 -17.754 -6.632 1.00 36.12 93 PRO A N 1
ATOM 682 C CA . PRO A 1 93 ? 16.025 -16.871 -6.447 1.00 36.12 93 PRO A CA 1
ATOM 683 C C . PRO A 1 93 ? 16.341 -15.453 -6.946 1.00 36.12 93 PRO A C 1
ATOM 685 O O . PRO A 1 93 ? 17.039 -14.683 -6.286 1.00 36.12 93 PRO A O 1
ATOM 688 N N . GLY A 1 94 ? 15.808 -15.115 -8.119 1.00 29.39 94 GLY A N 1
ATOM 689 C CA . GLY A 1 94 ? 15.727 -13.753 -8.638 1.00 29.39 94 GLY A CA 1
ATOM 690 C C . GLY A 1 94 ? 14.363 -13.136 -8.330 1.00 29.39 94 GLY A C 1
ATOM 691 O O . GLY A 1 94 ? 13.334 -13.785 -8.492 1.00 29.39 94 GLY A O 1
ATOM 692 N N . ASP A 1 95 ? 14.395 -11.878 -7.903 1.00 29.39 95 ASP A N 1
ATOM 693 C CA . ASP A 1 95 ? 13.285 -10.965 -7.619 1.00 29.39 95 ASP A CA 1
ATOM 694 C C . ASP A 1 95 ? 12.625 -11.099 -6.242 1.00 29.39 95 ASP A C 1
ATOM 696 O O . ASP A 1 95 ? 11.787 -11.961 -5.967 1.00 29.39 95 ASP A O 1
ATOM 700 N N . ALA A 1 96 ? 12.943 -10.126 -5.382 1.00 35.22 96 ALA A N 1
ATOM 701 C CA . ALA A 1 96 ? 12.115 -9.745 -4.247 1.00 35.22 96 ALA A CA 1
ATOM 702 C C . ALA A 1 96 ? 10.755 -9.260 -4.775 1.00 35.22 96 ALA A C 1
ATOM 704 O O . ALA A 1 96 ? 10.511 -8.064 -4.931 1.00 35.22 96 ALA A O 1
ATOM 705 N N . LYS A 1 97 ? 9.868 -10.205 -5.103 1.00 41.53 97 LYS A N 1
ATOM 706 C CA . LYS A 1 97 ? 8.479 -9.921 -5.453 1.00 41.53 97 LYS A CA 1
ATOM 707 C C . LYS A 1 97 ? 7.884 -9.079 -4.329 1.00 41.53 97 LYS A C 1
ATOM 709 O O . LYS A 1 97 ? 7.889 -9.507 -3.175 1.00 41.53 97 LYS A O 1
ATOM 714 N N . LYS A 1 98 ? 7.376 -7.889 -4.665 1.00 51.53 98 LYS A N 1
ATOM 715 C CA . LYS A 1 98 ? 6.597 -7.047 -3.749 1.00 51.53 98 LYS A CA 1
ATOM 716 C C . LYS A 1 98 ? 5.491 -7.921 -3.150 1.00 51.53 98 LYS A C 1
ATOM 718 O O . LYS A 1 98 ? 4.593 -8.362 -3.867 1.00 51.53 98 LYS A O 1
ATOM 723 N N . VAL A 1 99 ? 5.598 -8.253 -1.865 1.00 60.34 99 VAL A N 1
ATOM 724 C CA . VAL A 1 99 ? 4.651 -9.160 -1.210 1.00 60.34 99 VAL A CA 1
ATOM 725 C C . VAL A 1 99 ? 3.366 -8.380 -0.943 1.00 60.34 99 VAL A C 1
ATOM 727 O O . VAL A 1 99 ? 3.301 -7.569 -0.025 1.00 60.34 99 VAL A O 1
ATOM 730 N N . ILE A 1 100 ? 2.346 -8.597 -1.775 1.00 66.31 100 ILE A N 1
ATOM 731 C CA . ILE A 1 100 ? 1.035 -7.959 -1.615 1.00 66.31 100 ILE A CA 1
ATOM 732 C C . ILE A 1 100 ? 0.284 -8.658 -0.476 1.00 66.31 100 ILE A C 1
ATOM 734 O O . ILE A 1 100 ? -0.052 -9.842 -0.577 1.00 66.31 100 ILE A O 1
ATOM 738 N N . LEU A 1 101 ? -0.014 -7.920 0.595 1.00 83.62 101 LEU A N 1
ATOM 739 C CA . LEU A 1 101 ? -0.792 -8.421 1.726 1.00 83.62 101 LEU A CA 1
ATOM 740 C C . LEU A 1 101 ? -2.275 -8.523 1.335 1.00 83.62 101 LEU A C 1
ATOM 742 O O . LEU A 1 101 ? -2.937 -7.518 1.086 1.00 83.62 101 LEU A O 1
ATOM 746 N N . LYS A 1 102 ? -2.813 -9.747 1.298 1.00 84.06 102 LYS A N 1
ATOM 747 C CA . LYS A 1 102 ? -4.240 -10.007 1.043 1.00 84.06 102 LYS A CA 1
ATOM 748 C C . LYS A 1 102 ? -4.963 -10.333 2.349 1.00 84.06 102 LYS A C 1
ATOM 750 O O . LYS A 1 102 ? -4.698 -11.370 2.952 1.00 84.06 102 LYS A O 1
ATOM 755 N N . LEU A 1 103 ? -5.881 -9.460 2.763 1.00 89.75 103 LEU A N 1
ATOM 756 C CA . LEU A 1 103 ? -6.759 -9.695 3.913 1.00 89.75 103 LEU A CA 1
ATOM 757 C C . LEU A 1 103 ? -7.939 -10.614 3.536 1.00 89.75 103 LEU A C 1
ATOM 759 O O . LEU A 1 103 ? -8.395 -10.579 2.388 1.00 89.75 103 LEU A O 1
ATOM 763 N N . PRO A 1 104 ? -8.462 -11.415 4.483 1.00 90.88 104 PRO A N 1
ATOM 764 C CA . PRO A 1 104 ? -9.621 -12.277 4.251 1.00 90.88 104 PRO A CA 1
ATOM 765 C C . PRO A 1 104 ? -10.873 -11.456 3.934 1.00 90.88 104 PRO A C 1
ATOM 767 O O . PRO A 1 104 ? -11.047 -10.350 4.442 1.00 90.88 104 PRO A O 1
ATOM 770 N N . THR A 1 105 ? -11.787 -11.997 3.129 1.00 91.12 105 THR A N 1
ATOM 771 C CA . THR A 1 105 ? -13.054 -11.315 2.834 1.00 91.12 105 THR A CA 1
ATOM 772 C C . THR A 1 105 ? -13.856 -11.093 4.126 1.00 91.12 105 THR A C 1
ATOM 774 O O . THR A 1 105 ? -14.026 -12.041 4.898 1.00 91.12 105 THR A O 1
ATOM 777 N N . PRO A 1 106 ? -14.373 -9.874 4.379 1.00 92.12 106 PRO A N 1
ATOM 778 C CA . PRO A 1 106 ? -15.219 -9.619 5.537 1.00 92.12 106 PRO A CA 1
ATOM 779 C C . PRO A 1 106 ? -16.460 -10.526 5.547 1.00 92.12 106 PRO A C 1
ATOM 781 O O . PRO A 1 106 ? -17.016 -10.811 4.478 1.00 92.12 106 PRO A O 1
ATOM 784 N N . PRO A 1 107 ? -16.968 -10.924 6.727 1.00 90.88 107 PRO A N 1
ATOM 785 C CA . PRO A 1 107 ? -18.253 -11.601 6.840 1.00 90.88 107 PRO A CA 1
ATOM 786 C C . PRO A 1 107 ? -19.378 -10.789 6.188 1.00 90.88 107 PRO A C 1
ATOM 788 O O . PRO A 1 107 ? -19.322 -9.558 6.121 1.00 90.88 107 PRO A O 1
ATOM 791 N N . LYS A 1 108 ? -20.443 -11.464 5.742 1.00 87.88 108 LYS A N 1
ATOM 792 C CA . LYS A 1 108 ? -21.633 -10.770 5.228 1.00 87.88 108 LYS A CA 1
ATOM 793 C C . LYS A 1 108 ? -22.198 -9.849 6.311 1.00 87.88 108 LYS A C 1
ATOM 795 O O . LYS A 1 108 ? -22.363 -10.266 7.451 1.00 87.88 108 LYS A O 1
ATOM 800 N N . GLY A 1 109 ? -22.516 -8.618 5.932 1.00 84.88 109 GLY A N 1
ATOM 801 C CA . GLY A 1 109 ? -23.023 -7.599 6.842 1.00 84.88 109 GLY A CA 1
ATOM 802 C C . GLY A 1 109 ? -23.731 -6.479 6.089 1.00 84.88 109 GLY A C 1
ATOM 803 O O . GLY A 1 109 ? -23.761 -6.463 4.854 1.00 84.88 109 GLY A O 1
ATOM 804 N N . ALA A 1 110 ? -24.320 -5.556 6.844 1.00 84.06 110 ALA A N 1
ATOM 805 C CA . ALA A 1 110 ? -24.964 -4.372 6.297 1.00 84.06 110 ALA A CA 1
ATOM 806 C C . ALA A 1 110 ? -23.940 -3.400 5.681 1.00 84.06 110 ALA A C 1
ATOM 808 O O . ALA A 1 110 ? -22.744 -3.452 5.969 1.00 84.06 110 ALA A O 1
ATOM 809 N N . LYS A 1 111 ? -24.423 -2.502 4.812 1.00 82.94 111 LYS A N 1
ATOM 810 C CA . LYS A 1 111 ? -23.595 -1.439 4.223 1.00 82.94 111 LYS A CA 1
ATOM 811 C C . LYS A 1 111 ? -23.100 -0.472 5.304 1.00 82.94 111 LYS A C 1
ATOM 813 O O . LYS A 1 111 ? -21.909 -0.181 5.344 1.00 82.94 111 LYS A O 1
ATOM 818 N N . GLU A 1 112 ? -24.006 -0.011 6.166 1.00 88.50 112 GLU A N 1
ATOM 819 C CA . GLU A 1 112 ? -23.678 0.691 7.411 1.00 88.50 112 GLU A CA 1
ATOM 820 C C . GLU A 1 112 ? -23.391 -0.365 8.481 1.00 88.50 112 GLU A C 1
ATOM 822 O O . GLU A 1 112 ? -24.273 -1.152 8.819 1.00 88.50 112 GLU A O 1
ATOM 827 N N . ILE A 1 113 ? -22.150 -0.418 8.959 1.00 90.75 113 ILE A N 1
ATOM 828 C CA . ILE A 1 113 ? -21.681 -1.440 9.897 1.00 90.75 113 ILE A CA 1
ATOM 829 C C . ILE A 1 113 ? -21.897 -0.980 11.339 1.00 90.75 113 ILE A C 1
ATOM 831 O O . ILE A 1 113 ? -22.386 -1.751 12.156 1.00 90.75 113 ILE A O 1
ATOM 835 N N . LEU A 1 114 ? -21.550 0.274 11.651 1.00 92.00 114 LEU A N 1
ATOM 836 C CA . LEU A 1 114 ? -21.731 0.865 12.980 1.00 92.00 114 LEU A CA 1
ATOM 837 C C . LEU A 1 114 ? -22.294 2.275 12.867 1.00 92.00 114 LEU A C 1
ATOM 839 O O . LEU A 1 114 ? -21.929 3.030 11.965 1.00 92.00 114 LEU A O 1
ATOM 843 N N . LYS A 1 115 ? -23.148 2.647 13.820 1.00 91.25 115 LYS A N 1
ATOM 844 C CA . LYS A 1 115 ? -23.720 3.989 13.915 1.00 91.25 115 LYS A CA 1
ATOM 845 C C . LYS A 1 115 ? -23.767 4.438 15.368 1.00 91.25 115 LYS A C 1
ATOM 847 O O . LYS A 1 115 ? -24.527 3.899 16.164 1.00 91.25 115 LYS A O 1
ATOM 852 N N . ALA A 1 116 ? -22.962 5.439 15.690 1.00 91.19 116 ALA A N 1
ATOM 853 C CA . ALA A 1 116 ? -23.020 6.175 16.941 1.00 91.19 116 ALA A CA 1
ATOM 854 C C . ALA A 1 116 ? -23.788 7.477 16.703 1.00 91.19 116 ALA A C 1
ATOM 856 O O . ALA A 1 116 ? -23.475 8.223 15.771 1.00 91.19 116 ALA A O 1
ATOM 857 N N . LYS A 1 117 ? -24.798 7.734 17.534 1.00 91.44 117 LYS A N 1
ATOM 858 C CA . LYS A 1 117 ? -25.566 8.977 17.531 1.00 91.44 117 LYS A CA 1
ATOM 859 C C . LYS A 1 117 ? -25.578 9.537 18.944 1.00 91.44 117 LYS A C 1
ATOM 861 O O . LYS A 1 117 ? -25.993 8.824 19.853 1.00 91.44 117 LYS A O 1
ATOM 866 N N . ASP A 1 118 ? -25.135 10.782 19.088 1.00 90.94 118 ASP A N 1
ATOM 867 C CA . ASP A 1 118 ? -25.064 11.502 20.365 1.00 90.94 118 ASP A CA 1
ATOM 868 C C . ASP A 1 118 ? -24.426 10.665 21.494 1.00 90.94 118 ASP A C 1
ATOM 870 O O . ASP A 1 118 ? -24.891 10.655 22.631 1.00 90.94 118 ASP A O 1
ATOM 874 N N . LEU A 1 119 ? -23.371 9.914 21.155 1.00 90.62 119 LEU A N 1
ATOM 875 C CA . LEU A 1 119 ? -22.706 8.993 22.073 1.00 90.62 119 LEU A CA 1
ATOM 876 C C . LEU A 1 119 ? -21.758 9.753 23.005 1.00 90.62 119 LEU A C 1
ATOM 878 O O . LEU A 1 119 ? -20.830 10.419 22.545 1.00 90.62 119 LEU A O 1
ATOM 882 N N . ASP A 1 120 ? -21.939 9.573 24.309 1.00 91.12 120 ASP A N 1
ATOM 883 C CA . ASP A 1 120 ? -21.002 10.037 25.327 1.00 91.12 120 ASP A CA 1
ATOM 884 C C . ASP A 1 120 ? -20.047 8.900 25.717 1.00 91.12 120 ASP A C 1
ATOM 886 O O . ASP A 1 120 ? -20.455 7.770 25.989 1.00 91.12 120 ASP A O 1
ATOM 890 N N . VAL A 1 121 ? -18.752 9.204 25.738 1.00 90.38 121 VAL A N 1
ATOM 891 C CA . VAL A 1 121 ? -17.669 8.259 26.007 1.00 90.38 121 VAL A CA 1
ATOM 892 C C . VAL A 1 121 ? -16.929 8.686 27.264 1.00 90.38 121 VAL A C 1
ATOM 894 O O . VAL A 1 121 ? -16.488 9.829 27.388 1.00 90.38 121 VAL A O 1
ATOM 897 N N . GLY A 1 122 ? -16.746 7.754 28.191 1.00 88.06 122 GLY A N 1
ATOM 898 C CA . GLY A 1 122 ? -16.091 8.004 29.466 1.00 88.06 122 GLY A CA 1
ATOM 899 C C . GLY A 1 122 ? -15.802 6.724 30.235 1.00 88.06 122 GLY A 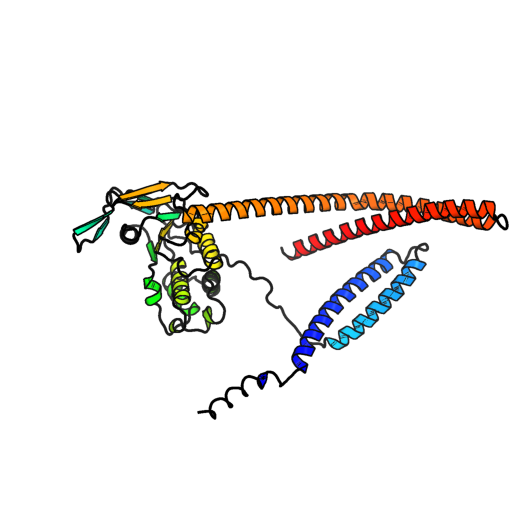C 1
ATOM 900 O O . GLY A 1 122 ? -16.052 5.620 29.748 1.00 88.06 122 GLY A O 1
ATOM 901 N N . TYR A 1 123 ? -15.282 6.877 31.448 1.00 83.69 123 TYR A N 1
ATOM 902 C CA . TYR A 1 123 ? -15.073 5.764 32.369 1.00 83.69 123 TYR A CA 1
ATOM 903 C C . TYR A 1 123 ? -16.168 5.754 33.430 1.00 83.69 123 TYR A C 1
ATOM 905 O O . TYR A 1 123 ? -16.295 6.693 34.212 1.00 83.69 123 TYR A O 1
ATOM 913 N N . VAL A 1 124 ? -16.918 4.651 33.495 1.00 75.94 124 VAL A N 1
ATOM 914 C CA . VAL A 1 124 ? -17.975 4.452 34.502 1.00 75.94 124 VAL A CA 1
ATOM 915 C C . VAL A 1 124 ? -17.399 4.483 35.921 1.00 75.94 124 VAL A C 1
ATOM 917 O O . VAL A 1 124 ? -18.025 5.002 36.835 1.00 75.94 124 VAL A O 1
ATOM 920 N N . SER A 1 125 ? -16.180 3.971 36.108 1.00 76.62 125 SER A N 1
ATOM 921 C CA . SER A 1 125 ? -15.517 3.895 37.415 1.00 76.62 125 SER A CA 1
ATO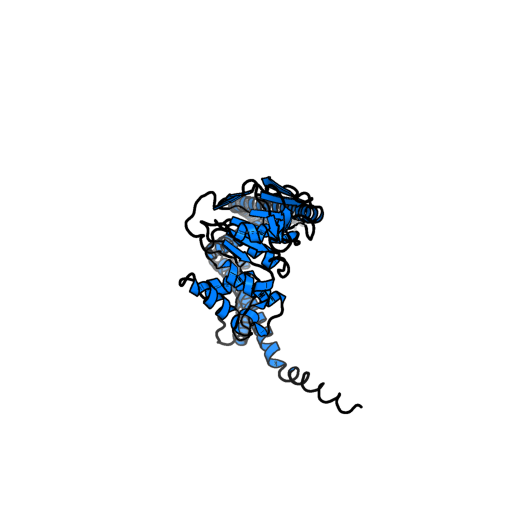M 922 C C . SER A 1 125 ? -15.172 5.253 38.029 1.00 76.62 125 SER A C 1
ATOM 924 O O . SER A 1 125 ? -15.004 5.332 39.242 1.00 76.62 125 SER A O 1
ATOM 926 N N . THR A 1 126 ? -15.043 6.305 37.219 1.00 75.56 126 THR A N 1
ATOM 927 C CA . THR A 1 126 ? -14.640 7.644 37.675 1.00 75.56 126 THR A CA 1
ATOM 928 C C . THR A 1 126 ? -15.703 8.710 37.425 1.00 75.56 126 THR A C 1
ATOM 930 O O . THR A 1 126 ? -15.431 9.881 37.678 1.00 75.56 126 THR A O 1
ATOM 933 N N . ASP A 1 127 ? -16.879 8.323 36.912 1.00 76.25 127 ASP A N 1
ATOM 934 C CA . ASP A 1 127 ? -17.947 9.226 36.446 1.00 76.25 127 ASP A CA 1
ATOM 935 C C . ASP A 1 127 ? -17.423 10.362 35.541 1.00 76.25 127 ASP A C 1
ATOM 937 O O . ASP A 1 127 ? -17.889 11.500 35.545 1.00 76.25 127 ASP A O 1
ATOM 941 N N . SER A 1 128 ? -16.369 10.060 34.775 1.00 81.69 128 SER A N 1
ATOM 942 C CA . SER A 1 128 ? -15.659 11.038 33.958 1.00 81.69 128 SER A CA 1
ATOM 943 C C . SER A 1 128 ? -16.024 10.845 32.495 1.00 81.69 128 SER A C 1
ATOM 945 O O . SER A 1 128 ? -15.594 9.879 31.856 1.00 81.69 128 SER A O 1
ATOM 947 N N . THR A 1 129 ? -16.812 11.775 31.951 1.00 86.06 129 THR A N 1
ATOM 948 C CA . THR A 1 129 ? -17.045 11.866 30.506 1.00 86.06 129 THR A CA 1
ATOM 949 C C . THR A 1 129 ? -15.839 12.510 29.832 1.00 86.06 129 THR A C 1
ATOM 951 O O . THR A 1 129 ? -15.495 13.654 30.127 1.00 86.06 129 THR A O 1
ATOM 954 N N . LEU A 1 130 ? -15.214 11.784 28.908 1.00 89.06 130 LEU A N 1
ATOM 955 C CA . LEU A 1 130 ? -14.056 12.248 28.147 1.00 89.06 130 LEU A CA 1
ATOM 956 C C . LEU A 1 130 ? -14.458 12.907 26.834 1.00 89.06 130 LEU A C 1
ATOM 958 O O . LEU A 1 130 ? -13.828 13.876 26.432 1.00 89.06 130 LEU A O 1
ATOM 962 N N . VAL A 1 131 ? -15.479 12.377 26.160 1.00 91.19 131 VAL A N 1
ATOM 963 C CA . VAL A 1 131 ? -15.936 12.864 24.855 1.00 91.19 131 VAL A CA 1
ATOM 964 C C . VAL A 1 131 ? -17.458 12.851 24.827 1.00 91.19 131 VAL A C 1
ATOM 966 O O . VAL A 1 131 ? -18.055 11.848 25.203 1.00 91.19 131 VAL A O 1
ATOM 969 N N . LYS A 1 132 ? -18.085 13.944 24.388 1.00 91.62 132 LYS A N 1
ATOM 970 C CA . LYS A 1 132 ? -19.547 14.072 24.326 1.00 91.62 132 LYS A CA 1
ATOM 971 C C . LYS A 1 132 ? -20.084 14.176 22.908 1.00 91.62 132 LYS A C 1
ATOM 973 O O . LYS A 1 132 ? -19.408 14.712 22.027 1.00 91.62 132 LYS A O 1
ATOM 978 N N . GLY A 1 133 ? -21.323 13.720 22.724 1.00 87.19 133 GLY A N 1
ATOM 979 C CA . GLY A 1 133 ? -22.113 13.963 21.516 1.00 87.19 133 GLY A CA 1
ATOM 980 C C . GLY A 1 133 ? -21.505 13.376 20.242 1.00 87.19 133 GLY A C 1
ATOM 981 O O . GLY A 1 133 ? -21.595 13.984 19.173 1.00 87.19 133 GLY A O 1
ATOM 982 N N . VAL A 1 134 ? -20.851 12.217 20.339 1.00 90.88 134 VAL A N 1
ATOM 983 C CA . VAL A 1 134 ? -20.173 11.603 19.197 1.00 90.88 134 VAL A CA 1
ATOM 984 C C . VAL A 1 134 ? -21.198 11.089 18.193 1.00 90.88 134 VAL A C 1
ATOM 986 O O . VAL A 1 134 ? -22.002 10.200 18.481 1.00 90.88 134 VAL A O 1
ATOM 989 N N . ASN A 1 135 ? -21.123 11.639 16.984 1.00 85.75 135 ASN A N 1
ATOM 990 C CA . ASN A 1 135 ? -21.900 11.219 15.831 1.00 85.75 135 ASN A CA 1
ATOM 991 C C . ASN A 1 135 ? -20.938 10.630 14.794 1.00 85.75 135 ASN A C 1
ATOM 993 O O . ASN A 1 135 ? -20.104 11.346 14.247 1.00 85.75 135 ASN A O 1
ATOM 997 N N . LEU A 1 136 ? -21.021 9.321 14.555 1.00 90.56 136 LEU A N 1
ATOM 998 C CA . LEU A 1 136 ? -20.129 8.605 13.641 1.00 90.56 136 LEU A CA 1
ATOM 999 C C . LEU A 1 136 ? -20.886 7.469 12.962 1.00 90.56 136 LEU A C 1
ATOM 1001 O O . LEU A 1 136 ? -21.559 6.681 13.618 1.00 90.56 136 LEU A O 1
ATOM 1005 N N . THR A 1 137 ? -20.746 7.354 11.646 1.00 88.75 137 THR A N 1
ATOM 1006 C CA . THR A 1 137 ? -21.235 6.200 10.884 1.00 88.75 137 THR A CA 1
ATOM 1007 C C . THR A 1 137 ? -20.046 5.526 10.218 1.00 88.75 137 THR A C 1
ATOM 1009 O O . THR A 1 137 ? -19.265 6.196 9.549 1.00 88.75 137 THR A O 1
ATOM 1012 N N . VAL A 1 138 ? -19.904 4.219 10.426 1.00 92.00 138 VAL A N 1
ATOM 1013 C CA . VAL A 1 138 ? -18.866 3.381 9.821 1.00 92.00 138 VAL A CA 1
ATOM 1014 C C . VAL A 1 138 ? -19.516 2.538 8.737 1.00 92.00 138 VAL A C 1
ATOM 1016 O O . VAL A 1 138 ? -20.398 1.726 9.016 1.00 92.00 138 VAL A O 1
ATOM 1019 N N . THR A 1 139 ? -19.074 2.722 7.503 1.00 89.88 139 THR A N 1
ATOM 1020 C CA . THR A 1 139 ? -19.581 2.049 6.308 1.00 89.88 139 THR A CA 1
ATOM 1021 C C . THR A 1 139 ? -18.544 1.066 5.778 1.00 89.88 139 THR A C 1
ATOM 1023 O O . THR A 1 139 ? -17.339 1.213 5.983 1.00 89.88 139 THR A O 1
ATOM 1026 N N . LYS A 1 140 ? -19.008 0.040 5.063 1.00 89.75 140 LYS A N 1
ATOM 1027 C CA . LYS A 1 140 ? -18.146 -0.878 4.314 1.00 89.75 140 LYS A CA 1
ATOM 1028 C C . LYS A 1 140 ? -17.152 -0.105 3.428 1.00 89.75 140 LYS A C 1
ATOM 1030 O O . LYS A 1 140 ? -17.568 0.726 2.625 1.00 89.75 140 LYS A O 1
ATOM 1035 N N . GLY A 1 141 ? -15.860 -0.416 3.554 1.00 88.69 141 GLY A N 1
ATOM 1036 C CA . GLY A 1 141 ? -14.780 0.228 2.800 1.00 88.69 141 GLY A CA 1
ATOM 1037 C C . GLY A 1 141 ? -14.232 1.523 3.409 1.00 88.69 141 GLY A C 1
ATOM 1038 O O . GLY A 1 141 ? -13.277 2.071 2.863 1.00 88.69 141 GLY A O 1
ATOM 1039 N N . ASP A 1 142 ? -14.769 2.002 4.535 1.00 93.12 142 ASP A N 1
ATOM 1040 C CA . ASP A 1 142 ? -14.254 3.223 5.155 1.00 93.12 142 ASP A CA 1
ATOM 1041 C C . ASP A 1 142 ? -12.815 3.056 5.658 1.00 93.12 142 ASP A C 1
ATOM 1043 O O . ASP A 1 142 ? -12.401 1.996 6.144 1.00 93.12 142 ASP A O 1
ATOM 1047 N N . ARG A 1 143 ? -12.046 4.139 5.548 1.00 95.00 143 ARG A N 1
ATOM 1048 C CA . ARG A 1 143 ? -10.720 4.306 6.143 1.00 95.00 143 ARG A CA 1
ATOM 1049 C C . ARG A 1 143 ? -10.810 5.481 7.100 1.00 95.00 143 ARG A C 1
ATOM 1051 O O . ARG A 1 143 ? -10.703 6.635 6.698 1.00 95.00 143 ARG A O 1
ATOM 1058 N N . ILE A 1 144 ? -11.091 5.181 8.355 1.00 95.06 144 ILE A N 1
ATOM 1059 C CA . ILE A 1 144 ? -11.324 6.171 9.396 1.00 95.06 144 ILE A CA 1
ATOM 1060 C C . ILE A 1 144 ? -10.013 6.398 10.136 1.00 95.06 144 ILE A C 1
ATOM 1062 O O . ILE A 1 144 ? -9.445 5.465 10.700 1.00 95.06 144 ILE A O 1
ATOM 1066 N N . LEU A 1 145 ? -9.540 7.640 10.148 1.00 95.38 145 LEU A N 1
ATOM 1067 C CA . LEU A 1 145 ? -8.388 8.050 10.942 1.00 95.38 145 LEU A CA 1
ATOM 1068 C C . LEU A 1 145 ? -8.867 8.893 12.127 1.00 95.38 145 LEU A C 1
ATOM 1070 O O . LEU A 1 145 ? -9.484 9.942 11.937 1.00 95.38 145 LEU A O 1
ATOM 1074 N N . ILE A 1 146 ? -8.581 8.444 13.348 1.00 94.88 146 ILE A N 1
ATOM 1075 C CA . ILE A 1 146 ? -8.869 9.188 14.576 1.00 94.88 146 ILE A CA 1
ATOM 1076 C C . ILE A 1 146 ? -7.610 9.953 14.992 1.00 94.88 146 ILE A C 1
ATOM 1078 O O . ILE A 1 146 ? -6.570 9.357 15.273 1.00 94.88 146 ILE A O 1
ATOM 1082 N N . ILE A 1 147 ? -7.721 11.276 15.085 1.00 92.56 147 ILE A N 1
ATOM 1083 C CA . ILE A 1 147 ? -6.621 12.187 15.421 1.00 92.56 147 ILE A CA 1
ATOM 1084 C C . ILE A 1 147 ? -7.003 13.100 16.586 1.00 92.56 147 ILE A C 1
ATOM 1086 O O . ILE A 1 147 ? -8.179 13.339 16.854 1.00 92.56 147 ILE A O 1
ATOM 1090 N N . GLY A 1 148 ? -5.999 13.607 17.294 1.00 90.31 148 GLY A N 1
ATOM 1091 C CA . GLY A 1 148 ? -6.179 14.493 18.444 1.00 90.31 148 GLY A CA 1
ATOM 1092 C C . GLY A 1 148 ? -5.033 14.365 19.450 1.00 90.31 148 GLY A C 1
ATOM 1093 O O . GLY A 1 148 ? -4.228 13.429 19.349 1.00 90.31 148 GLY A O 1
ATOM 1094 N N . PRO A 1 149 ? -4.942 15.264 20.442 1.00 87.38 149 PRO A N 1
ATOM 1095 C CA . PRO A 1 149 ? -3.864 15.261 21.422 1.00 87.38 149 PRO A CA 1
ATOM 1096 C C . PRO A 1 149 ? -3.868 14.009 22.315 1.00 87.38 149 PRO A C 1
ATOM 1098 O O . PRO A 1 149 ? -4.838 13.241 22.393 1.00 87.38 149 PRO A O 1
ATOM 1101 N N . ASN A 1 150 ? -2.744 13.767 22.987 1.00 86.69 150 ASN A N 1
ATOM 1102 C CA . ASN A 1 150 ? -2.625 12.671 23.947 1.00 86.69 150 ASN A CA 1
ATOM 1103 C C . ASN A 1 150 ? -3.547 12.917 25.142 1.00 86.69 150 ASN A C 1
ATOM 1105 O O . ASN A 1 150 ? -3.680 14.043 25.611 1.00 86.69 150 ASN A O 1
ATOM 1109 N N . GLY A 1 151 ? -4.227 11.864 25.599 1.00 83.75 151 GLY A N 1
ATOM 1110 C CA . GLY A 1 151 ? -5.221 11.973 26.669 1.00 83.75 151 GLY A CA 1
ATOM 1111 C C . GLY A 1 151 ? -6.591 12.520 26.244 1.00 83.75 151 GLY A C 1
ATOM 1112 O O . GLY A 1 151 ? -7.483 12.569 27.079 1.00 83.75 151 GLY A O 1
ATOM 1113 N N . ALA A 1 152 ? -6.816 12.848 24.964 1.00 88.38 152 ALA A N 1
ATOM 1114 C CA . ALA A 1 152 ? -8.114 13.347 24.484 1.00 88.38 152 ALA A CA 1
ATOM 1115 C C . ALA A 1 152 ? -9.255 12.306 24.496 1.00 88.38 152 ALA A C 1
ATOM 1117 O O . ALA A 1 152 ? -10.394 12.643 24.201 1.00 88.38 152 ALA A O 1
ATOM 1118 N N . GLY A 1 153 ? -8.959 11.035 24.793 1.00 89.38 153 GLY A N 1
ATOM 1119 C CA . GLY A 1 153 ? -9.949 9.952 24.797 1.00 89.38 153 GLY A CA 1
ATOM 1120 C C . GLY A 1 153 ? -10.049 9.153 23.492 1.00 89.38 153 GLY A C 1
ATOM 1121 O O . GLY A 1 153 ? -11.002 8.400 23.338 1.00 89.38 153 GLY A O 1
ATOM 1122 N N . LYS A 1 154 ? -9.074 9.255 22.571 1.00 92.94 154 LYS A N 1
ATOM 1123 C CA . LYS A 1 154 ? -9.050 8.514 21.286 1.00 92.94 154 LYS A CA 1
ATOM 1124 C C . LYS A 1 154 ? -9.207 6.997 21.467 1.00 92.94 154 LYS A C 1
ATOM 1126 O O . LYS A 1 154 ? -10.139 6.405 20.932 1.00 92.94 154 LYS A O 1
ATOM 1131 N N . SER A 1 155 ? -8.333 6.377 22.262 1.00 91.62 155 SER A N 1
ATOM 1132 C CA . SER A 1 155 ? -8.380 4.930 22.511 1.00 91.62 155 SER A CA 1
ATOM 1133 C C . SER A 1 155 ? -9.638 4.531 23.285 1.00 91.62 155 SER A C 1
ATOM 1135 O O . SER A 1 155 ? -10.189 3.464 23.043 1.00 91.62 155 SER A O 1
ATOM 1137 N N . THR A 1 156 ? -10.151 5.396 24.170 1.00 91.25 156 THR A N 1
ATOM 1138 C CA . THR A 1 156 ? -11.430 5.158 24.858 1.00 91.25 156 THR A CA 1
ATOM 1139 C C . THR A 1 156 ? -12.592 5.163 23.866 1.00 91.25 156 THR A C 1
ATOM 1141 O O . THR A 1 156 ? -13.376 4.222 23.864 1.00 91.25 156 THR A O 1
ATOM 1144 N N . LEU A 1 157 ? -12.653 6.147 22.963 1.00 92.31 157 LEU A N 1
ATOM 1145 C CA . LEU A 1 157 ? -13.632 6.203 21.876 1.00 92.31 157 LEU A CA 1
ATOM 1146 C C . LEU A 1 157 ? -13.565 4.946 21.003 1.00 92.31 157 LEU A C 1
ATOM 1148 O O . LEU A 1 157 ? -14.595 4.335 20.727 1.00 92.31 157 LEU A O 1
ATOM 1152 N N . MET A 1 158 ? -12.363 4.520 20.613 1.00 92.94 158 MET A N 1
ATOM 1153 C CA . MET A 1 158 ? -12.199 3.322 19.795 1.00 92.94 158 MET A CA 1
ATOM 1154 C C . MET A 1 158 ? -12.637 2.047 20.523 1.00 92.94 158 MET A C 1
ATOM 1156 O O . MET A 1 158 ? -13.333 1.226 19.929 1.00 92.94 158 MET A O 1
ATOM 1160 N N . LYS A 1 159 ? -12.309 1.900 21.813 1.00 90.94 159 LYS A N 1
ATOM 1161 C CA . LYS A 1 159 ? -12.789 0.783 22.644 1.00 90.94 159 LYS A CA 1
ATOM 1162 C C . LYS A 1 159 ? -14.313 0.770 22.755 1.00 90.94 159 LYS A C 1
ATOM 1164 O O . LYS A 1 159 ? -14.911 -0.295 22.639 1.00 90.94 159 LYS A O 1
ATOM 1169 N N . THR A 1 160 ? -14.947 1.932 22.925 1.00 90.62 160 THR A N 1
ATOM 1170 C CA . THR A 1 160 ? -16.412 2.036 22.974 1.00 90.62 160 THR A CA 1
ATOM 1171 C C . THR A 1 160 ? -17.051 1.630 21.647 1.00 90.62 160 THR A C 1
ATOM 1173 O O . THR A 1 160 ? -17.993 0.844 21.648 1.00 90.62 160 THR A O 1
ATOM 1176 N N . ILE A 1 161 ? -16.512 2.088 20.512 1.00 89.69 161 ILE A N 1
ATOM 1177 C CA . ILE A 1 161 ? -16.987 1.679 19.178 1.00 89.69 161 ILE A CA 1
ATOM 1178 C C . ILE A 1 161 ? -16.784 0.169 18.961 1.00 89.69 161 ILE A C 1
ATOM 1180 O O . ILE A 1 161 ? -17.616 -0.481 18.331 1.00 89.69 161 ILE A O 1
ATOM 1184 N N . GLY A 1 162 ? -15.715 -0.406 19.521 1.00 88.00 162 GLY A N 1
ATOM 1185 C CA . GLY A 1 162 ? -15.431 -1.841 19.467 1.00 88.00 162 GLY A CA 1
ATOM 1186 C C . GLY A 1 162 ? -16.438 -2.736 20.188 1.00 88.00 162 GLY A C 1
ATOM 1187 O O . GLY A 1 162 ? -16.486 -3.927 19.898 1.00 88.00 162 GLY A O 1
ATOM 1188 N N . GLY A 1 163 ? -17.257 -2.177 21.083 1.00 84.06 163 GLY A N 1
ATOM 1189 C CA . GLY A 1 163 ? -18.355 -2.885 21.747 1.00 84.06 163 GLY A CA 1
ATOM 1190 C C . GLY A 1 163 ? -19.675 -2.886 20.969 1.00 84.06 163 GLY A C 1
ATOM 1191 O O . GLY A 1 163 ? -20.683 -3.328 21.510 1.00 84.06 163 GLY A O 1
ATOM 1192 N N . GLY A 1 164 ? -19.702 -2.356 19.742 1.00 81.38 164 GLY A N 1
ATOM 1193 C CA . GLY A 1 164 ? -20.913 -2.297 18.925 1.00 81.38 164 GLY A CA 1
ATOM 1194 C C . GLY A 1 164 ? -21.456 -3.680 18.549 1.00 81.38 164 GLY A C 1
ATOM 1195 O O . GLY A 1 164 ? -20.704 -4.587 18.198 1.00 81.38 164 GLY A O 1
ATOM 1196 N N . GLU A 1 165 ? -22.778 -3.832 18.594 1.00 80.81 165 GLU A N 1
ATOM 1197 C CA . GLU A 1 165 ? -23.464 -5.073 18.225 1.00 80.81 165 GLU A CA 1
ATOM 1198 C C . GLU A 1 165 ? -23.714 -5.173 16.709 1.00 80.81 165 GLU A C 1
ATOM 1200 O O . GLU A 1 165 ? -23.744 -4.174 15.991 1.00 80.81 165 GLU A O 1
ATOM 1205 N N . GLY A 1 166 ? -23.936 -6.394 16.211 1.00 80.19 166 GLY A N 1
ATOM 1206 C CA . GLY A 1 166 ? -24.356 -6.632 14.822 1.00 80.19 166 GLY A CA 1
ATOM 1207 C C . GLY A 1 166 ? -23.228 -6.675 13.784 1.00 80.19 166 GLY A C 1
ATOM 1208 O O . GLY A 1 166 ? -23.504 -6.876 12.601 1.00 80.19 166 GLY A O 1
ATOM 1209 N N . ALA A 1 167 ? -21.969 -6.550 14.210 1.00 88.00 167 ALA A N 1
ATOM 1210 C CA . ALA A 1 167 ? -20.791 -6.663 13.357 1.00 88.00 167 ALA A CA 1
ATOM 1211 C C . ALA A 1 167 ? -19.672 -7.447 14.052 1.00 88.00 167 ALA A C 1
ATOM 1213 O O . ALA A 1 167 ? -19.519 -7.396 15.270 1.00 88.00 167 ALA A O 1
ATOM 1214 N N . VAL A 1 168 ? -18.851 -8.150 13.273 1.00 92.12 168 VAL A N 1
ATOM 1215 C CA . VAL A 1 168 ? -17.618 -8.754 13.786 1.00 92.12 168 VAL A CA 1
ATOM 1216 C C . VAL A 1 168 ? -16.541 -7.673 13.802 1.00 92.12 168 VAL A C 1
ATOM 1218 O O . VAL A 1 168 ? -16.126 -7.201 12.743 1.00 92.12 168 VAL A O 1
ATOM 1221 N N . ILE A 1 169 ? -16.084 -7.272 14.986 1.00 93.38 169 ILE A N 1
ATOM 1222 C CA . ILE A 1 169 ? -15.074 -6.220 15.148 1.00 93.38 169 ILE A CA 1
ATOM 1223 C C . ILE A 1 169 ? -13.786 -6.835 15.689 1.00 93.38 169 ILE A C 1
ATOM 1225 O O . ILE A 1 169 ? -13.790 -7.535 16.700 1.00 93.38 169 ILE A O 1
ATOM 1229 N N . GLY A 1 170 ? -12.669 -6.570 15.017 1.00 92.75 170 GLY A N 1
ATOM 1230 C CA . GLY A 1 170 ? -11.342 -6.859 15.545 1.00 92.75 170 GLY A CA 1
ATOM 1231 C C . GLY A 1 170 ? -10.769 -5.614 16.208 1.00 92.75 170 GLY A C 1
ATOM 1232 O O . GLY A 1 170 ? -10.697 -4.576 15.560 1.00 92.75 170 GLY A O 1
ATOM 1233 N N . TYR A 1 171 ? -10.282 -5.725 17.445 1.00 93.25 171 TYR A N 1
ATOM 1234 C CA . TYR A 1 171 ? -9.518 -4.666 18.116 1.00 93.25 171 TYR A CA 1
ATOM 1235 C C . TYR A 1 171 ? -8.068 -5.094 18.353 1.00 93.25 171 TYR A C 1
ATOM 1237 O O . TYR A 1 171 ? -7.816 -6.080 19.045 1.00 93.25 171 TYR A O 1
ATOM 1245 N N . PHE A 1 172 ? -7.131 -4.363 17.748 1.00 91.81 172 PHE A N 1
ATOM 1246 C CA . PHE A 1 172 ? -5.698 -4.521 17.955 1.00 91.81 172 PHE A CA 1
ATOM 1247 C C . PHE A 1 172 ? -5.210 -3.420 18.888 1.00 91.81 172 PHE A C 1
ATOM 1249 O O . PHE A 1 172 ? -5.154 -2.254 18.494 1.00 91.81 172 PHE A O 1
ATOM 1256 N N . SER A 1 173 ? -4.854 -3.801 20.112 1.00 85.31 173 SER A N 1
ATOM 1257 C CA . SER A 1 173 ? -4.099 -2.955 21.030 1.00 85.31 173 SER A CA 1
ATOM 1258 C C . SER A 1 173 ? -2.625 -3.339 21.041 1.00 85.31 173 SER A C 1
ATOM 1260 O O . SER A 1 173 ? -2.243 -4.459 20.698 1.00 85.31 173 SER A O 1
ATOM 1262 N N . GLN A 1 174 ? -1.801 -2.413 21.524 1.00 72.88 174 GLN A N 1
ATOM 1263 C CA . GLN A 1 174 ? -0.378 -2.639 21.763 1.00 72.88 174 GLN A CA 1
ATOM 1264 C C . GLN A 1 174 ? -0.104 -3.826 22.713 1.00 72.88 174 GLN A C 1
ATOM 1266 O O . GLN A 1 174 ? 0.943 -4.468 22.612 1.00 72.88 174 GLN A O 1
ATOM 1271 N N . ASP A 1 175 ? -1.054 -4.161 23.590 1.00 77.88 175 ASP A N 1
ATOM 1272 C CA . ASP A 1 175 ? -0.918 -5.231 24.584 1.00 77.88 175 ASP A CA 1
ATOM 1273 C C . ASP A 1 175 ? -0.971 -6.641 23.968 1.00 77.88 175 ASP A C 1
ATOM 1275 O O . ASP A 1 175 ? -0.366 -7.559 24.518 1.00 77.88 175 ASP A O 1
ATOM 1279 N N . LEU A 1 176 ? -1.588 -6.824 22.787 1.00 78.19 176 LEU A N 1
ATOM 1280 C CA . LEU A 1 176 ? -1.681 -8.142 22.128 1.00 78.19 176 LEU A CA 1
ATOM 1281 C C . LEU A 1 176 ? -0.306 -8.776 21.871 1.00 78.19 176 LEU A C 1
ATOM 1283 O O . LEU A 1 176 ? -0.176 -9.998 21.851 1.00 78.19 176 LEU A O 1
ATOM 1287 N N . ALA A 1 177 ? 0.730 -7.957 21.680 1.00 78.19 177 ALA A N 1
ATOM 1288 C CA . ALA A 1 177 ? 2.096 -8.436 21.489 1.00 78.19 177 ALA A CA 1
ATOM 1289 C C . ALA A 1 177 ? 2.675 -9.116 22.743 1.00 78.19 177 ALA A C 1
ATOM 1291 O O . ALA A 1 177 ? 3.574 -9.951 22.630 1.00 78.19 177 ALA A O 1
ATOM 1292 N N . GLN A 1 178 ? 2.183 -8.748 23.929 1.00 80.56 178 GLN A N 1
ATOM 1293 C CA . GLN A 1 178 ? 2.643 -9.270 25.217 1.00 80.56 178 GLN A CA 1
ATOM 1294 C C . GLN A 1 178 ? 1.977 -10.603 25.575 1.00 80.56 178 GLN A C 1
ATOM 1296 O O . GLN A 1 178 ? 2.535 -11.375 26.348 1.00 80.56 178 GLN A O 1
ATOM 1301 N N . GLU A 1 179 ? 0.818 -10.893 24.984 1.00 85.75 179 GLU A N 1
ATOM 1302 C CA . GLU A 1 179 ? 0.045 -12.119 25.217 1.00 85.75 179 GLU A CA 1
ATOM 1303 C C . GLU A 1 179 ? 0.474 -13.288 24.313 1.00 85.75 179 GLU A C 1
ATOM 1305 O O . GLU A 1 179 ? -0.094 -14.382 24.385 1.00 85.75 179 GLU A O 1
ATOM 1310 N N . LEU A 1 180 ? 1.464 -13.078 23.439 1.00 89.50 180 LEU A N 1
ATOM 1311 C CA . LEU A 1 180 ? 1.926 -14.115 22.524 1.00 89.50 180 LEU A CA 1
ATOM 1312 C C . LEU A 1 180 ? 2.604 -15.280 23.270 1.00 89.50 180 LEU A C 1
ATOM 1314 O O . LEU A 1 180 ? 3.378 -15.052 24.205 1.00 89.50 180 LEU A O 1
ATOM 1318 N N . PRO A 1 181 ? 2.393 -16.535 22.828 1.00 92.81 181 PRO A N 1
ATOM 1319 C CA . PRO A 1 181 ? 3.086 -17.685 23.399 1.00 92.81 181 PRO A CA 1
ATOM 1320 C C . PRO A 1 181 ? 4.590 -17.578 23.142 1.00 92.81 181 PRO A C 1
ATOM 1322 O O . PRO A 1 181 ? 5.002 -17.196 22.053 1.00 92.81 181 PRO A O 1
ATOM 1325 N N . THR A 1 182 ? 5.422 -17.941 24.118 1.00 93.00 182 THR A N 1
ATOM 1326 C CA . THR A 1 182 ? 6.884 -17.790 24.009 1.00 93.00 182 THR A CA 1
ATOM 1327 C C . THR A 1 182 ? 7.575 -18.965 23.333 1.00 93.00 182 THR A C 1
ATOM 1329 O O . THR A 1 182 ? 8.604 -18.761 22.697 1.00 93.00 182 THR A O 1
ATOM 1332 N N . GLU A 1 183 ? 7.007 -20.166 23.441 1.00 93.12 183 GLU A N 1
ATOM 1333 C CA . GLU A 1 183 ? 7.660 -21.430 23.059 1.00 93.12 183 GLU A CA 1
ATOM 1334 C C . GLU A 1 183 ? 7.370 -21.885 21.620 1.00 93.12 183 GLU A C 1
ATOM 1336 O O . GLU A 1 183 ? 7.848 -22.930 21.192 1.00 93.12 183 GLU A O 1
ATOM 1341 N N . VAL A 1 184 ? 6.572 -21.124 20.871 1.00 93.81 184 VAL A N 1
ATOM 1342 C CA . VAL A 1 184 ? 6.146 -21.466 19.503 1.00 93.81 184 VAL A CA 1
ATOM 1343 C C . VAL A 1 184 ? 6.798 -20.500 18.516 1.00 93.81 184 VAL A C 1
ATOM 1345 O O . VAL A 1 184 ? 7.047 -19.345 18.865 1.00 93.81 184 VAL A O 1
ATOM 1348 N N . ASP A 1 185 ? 7.097 -20.948 17.297 1.00 93.81 185 ASP A N 1
ATOM 1349 C CA . ASP A 1 185 ? 7.561 -20.069 16.221 1.00 93.81 185 ASP A CA 1
ATOM 1350 C C . ASP A 1 185 ? 6.424 -19.199 15.648 1.00 93.81 185 ASP A C 1
ATOM 1352 O O . ASP A 1 185 ? 5.229 -19.451 15.849 1.00 93.81 185 ASP A O 1
ATOM 1356 N N . ALA A 1 186 ? 6.800 -18.135 14.938 1.00 92.06 186 ALA A N 1
ATOM 1357 C CA . ALA A 1 186 ? 5.851 -17.156 14.418 1.00 92.06 186 ALA A CA 1
ATOM 1358 C C . ALA A 1 186 ? 4.877 -17.751 13.388 1.00 92.06 186 ALA A C 1
ATOM 1360 O O . ALA A 1 186 ? 3.677 -17.475 13.455 1.00 92.06 186 ALA A O 1
ATOM 1361 N N . LEU A 1 187 ? 5.366 -18.563 12.444 1.00 92.12 187 LEU A N 1
ATOM 1362 C CA . LEU A 1 187 ? 4.537 -19.161 11.399 1.00 92.12 187 LEU A CA 1
ATOM 1363 C C . LEU A 1 187 ? 3.498 -20.112 11.991 1.00 92.12 187 LEU A C 1
ATOM 1365 O O . LEU A 1 187 ? 2.322 -20.019 11.632 1.00 92.12 187 LEU A O 1
ATOM 1369 N N . THR A 1 188 ? 3.916 -20.990 12.900 1.00 92.94 188 THR A N 1
ATOM 1370 C CA . THR A 1 188 ? 3.024 -21.929 13.584 1.00 92.94 188 THR A CA 1
ATOM 1371 C C . THR A 1 188 ? 1.962 -21.177 14.377 1.00 92.94 188 THR A C 1
ATOM 1373 O O . THR A 1 188 ? 0.774 -21.443 14.205 1.00 92.94 188 THR A O 1
ATOM 1376 N N . HIS A 1 189 ? 2.349 -20.164 15.160 1.00 94.81 189 HIS A N 1
ATOM 1377 C CA . HIS A 1 189 ? 1.386 -19.370 15.922 1.00 94.81 189 HIS A CA 1
ATOM 1378 C C . HIS A 1 189 ? 0.354 -18.663 15.028 1.00 94.81 189 HIS A C 1
ATOM 1380 O O . HIS A 1 189 ? -0.849 -18.750 15.282 1.00 94.81 189 HIS A O 1
ATOM 1386 N N . VAL A 1 190 ? 0.807 -17.979 13.970 1.00 93.38 190 VAL A N 1
ATOM 1387 C CA . VAL A 1 190 ? -0.080 -17.277 13.030 1.00 93.38 190 VAL A CA 1
ATOM 1388 C C . VAL A 1 190 ? -1.040 -18.258 12.361 1.00 93.38 190 VAL A C 1
ATOM 1390 O O . VAL A 1 190 ? -2.237 -17.977 12.272 1.00 93.38 190 VAL A O 1
ATOM 1393 N N . LEU A 1 191 ? -0.546 -19.424 11.934 1.00 93.00 191 LEU A N 1
ATOM 1394 C CA . LEU A 1 191 ? -1.378 -20.469 11.344 1.00 93.00 191 LEU A CA 1
ATOM 1395 C C . LEU A 1 191 ? -2.415 -21.007 12.323 1.00 93.00 191 LEU A C 1
ATOM 1397 O O . LEU A 1 191 ? -3.577 -21.141 11.944 1.00 93.00 191 LEU A O 1
ATOM 1401 N N . ASP A 1 192 ? -2.027 -21.285 13.562 1.00 93.19 192 ASP A N 1
ATOM 1402 C CA . ASP A 1 192 ? -2.930 -21.818 14.579 1.00 93.19 192 ASP A CA 1
ATOM 1403 C C . ASP A 1 192 ? -4.036 -20.822 14.928 1.00 93.19 192 ASP A C 1
ATOM 1405 O O . ASP A 1 192 ? -5.206 -21.198 15.032 1.00 93.19 192 ASP A O 1
ATOM 1409 N N . VAL A 1 193 ? -3.697 -19.540 15.083 1.00 92.12 193 VAL A N 1
ATOM 1410 C CA . VAL A 1 193 ? -4.685 -18.485 15.345 1.00 92.12 193 VAL A CA 1
ATOM 1411 C C . VAL A 1 193 ? -5.624 -18.313 14.154 1.00 92.12 193 VAL A C 1
ATOM 1413 O O . VAL A 1 193 ? -6.840 -18.271 14.345 1.00 92.12 193 VAL A O 1
ATOM 1416 N N . ALA A 1 194 ? -5.088 -18.254 12.934 1.00 91.19 194 ALA A N 1
ATOM 1417 C CA . ALA A 1 194 ? -5.893 -18.063 11.735 1.00 91.19 194 ALA A CA 1
ATOM 1418 C C . ALA A 1 194 ? -6.823 -19.261 11.475 1.00 91.19 194 ALA A C 1
ATOM 1420 O O . ALA A 1 194 ? -8.019 -19.079 11.252 1.00 91.19 194 ALA A O 1
ATOM 1421 N N . ARG A 1 195 ? -6.319 -20.497 11.604 1.00 92.94 195 ARG A N 1
ATOM 1422 C CA . ARG A 1 195 ? -7.078 -21.735 11.339 1.00 92.94 195 ARG A CA 1
ATOM 1423 C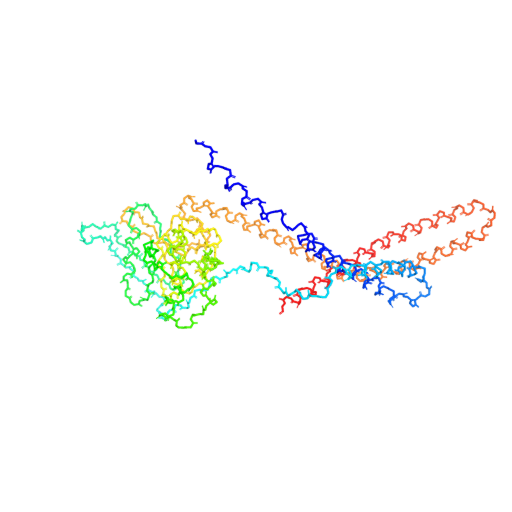 C . ARG A 1 195 ? -8.144 -22.064 12.371 1.00 92.94 195 ARG A C 1
ATOM 1425 O O . ARG A 1 195 ? -9.071 -22.812 12.057 1.00 92.94 195 ARG A O 1
ATOM 1432 N N . LYS A 1 196 ? -8.054 -21.499 13.579 1.00 91.94 196 LYS A N 1
ATOM 1433 C CA . LYS A 1 196 ? -9.157 -21.546 14.553 1.00 91.94 196 LYS A CA 1
ATOM 1434 C C . LYS A 1 196 ? -10.414 -20.853 14.026 1.00 91.94 196 LYS A C 1
ATOM 1436 O O . LYS A 1 196 ? -11.508 -21.230 14.433 1.00 91.94 196 LYS A O 1
ATOM 1441 N N . ILE A 1 197 ? -10.258 -19.871 13.138 1.00 87.25 197 ILE A N 1
ATOM 1442 C CA . ILE A 1 197 ? -11.361 -19.077 12.590 1.00 87.25 197 ILE A CA 1
ATOM 1443 C C . ILE A 1 197 ? -11.673 -19.511 11.156 1.00 87.25 197 ILE A C 1
ATOM 1445 O O . ILE A 1 197 ? -12.828 -19.775 10.834 1.00 87.25 197 ILE A O 1
ATOM 1449 N N . ASP A 1 198 ? -10.646 -19.639 10.315 1.00 85.56 198 ASP A N 1
ATOM 1450 C CA . ASP A 1 198 ? -10.758 -20.069 8.924 1.00 85.56 198 ASP A CA 1
ATOM 1451 C C . ASP A 1 198 ? -9.757 -21.191 8.613 1.00 85.56 198 ASP A C 1
ATOM 1453 O O . ASP A 1 198 ? -8.560 -20.977 8.410 1.00 85.56 198 ASP A O 1
ATOM 1457 N N . LYS A 1 199 ? -10.268 -22.423 8.533 1.00 88.44 199 LYS A N 1
ATOM 1458 C CA . LYS A 1 199 ? -9.462 -23.623 8.266 1.00 88.44 199 LYS A CA 1
ATOM 1459 C C . LYS A 1 199 ? -8.803 -23.625 6.882 1.00 88.44 199 LYS A C 1
ATOM 1461 O O . LYS A 1 199 ? -7.895 -24.426 6.669 1.00 88.44 199 LYS A O 1
ATOM 1466 N N . SER A 1 200 ? -9.246 -22.775 5.954 1.00 88.06 200 SER A N 1
ATOM 1467 C CA . SER A 1 200 ? -8.695 -22.706 4.596 1.00 88.06 200 SER A CA 1
ATOM 1468 C C . SER A 1 200 ? -7.354 -21.969 4.518 1.00 88.06 200 SER A C 1
ATOM 1470 O O . SER A 1 200 ? -6.654 -22.077 3.510 1.00 88.06 200 SER A O 1
ATOM 1472 N N . VAL A 1 201 ? -6.950 -21.268 5.587 1.00 87.50 201 VAL A N 1
ATOM 1473 C CA . VAL A 1 201 ? -5.697 -20.506 5.612 1.00 87.50 201 VAL A CA 1
ATOM 1474 C C . VAL A 1 201 ? -4.491 -21.431 5.418 1.00 87.50 201 VAL A C 1
ATOM 1476 O O . VAL A 1 201 ? -4.235 -22.374 6.183 1.00 87.50 201 VAL A O 1
ATOM 1479 N N . THR A 1 202 ? -3.727 -21.149 4.363 1.00 89.06 202 THR A N 1
ATOM 1480 C CA . THR A 1 202 ? -2.552 -21.930 3.967 1.00 89.06 202 THR A CA 1
ATOM 1481 C C . THR A 1 202 ? -1.276 -21.405 4.625 1.00 89.06 202 THR A C 1
ATOM 1483 O O . THR A 1 202 ? -1.192 -20.251 5.049 1.00 89.06 202 THR A O 1
ATOM 1486 N N . SER A 1 203 ? -0.244 -22.254 4.673 1.00 87.56 203 SER A N 1
ATOM 1487 C CA . SER A 1 203 ? 1.096 -21.847 5.119 1.00 87.56 203 SER A CA 1
ATOM 1488 C C . SER A 1 203 ? 1.695 -20.761 4.225 1.00 87.56 203 SER A C 1
ATOM 1490 O O . SER A 1 203 ? 2.361 -19.863 4.727 1.00 87.56 203 SER A O 1
ATOM 1492 N N . GLU A 1 204 ? 1.404 -20.788 2.924 1.00 86.19 204 GLU A N 1
ATOM 1493 C CA . GLU A 1 204 ? 1.825 -19.751 1.982 1.00 86.19 204 GLU A CA 1
ATOM 1494 C C . GLU A 1 204 ? 1.197 -18.394 2.318 1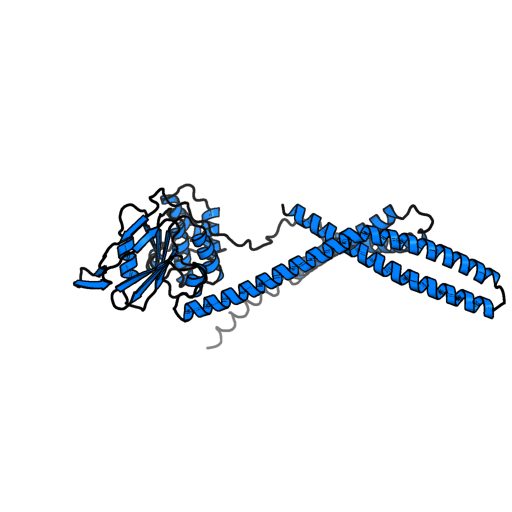.00 86.19 204 GLU A C 1
ATOM 1496 O O . GLU A 1 204 ? 1.910 -17.399 2.405 1.00 86.19 204 GLU A O 1
ATOM 1501 N N . THR A 1 205 ? -0.107 -18.355 2.609 1.00 87.12 205 THR A N 1
ATOM 1502 C CA . THR A 1 205 ? -0.797 -17.128 3.035 1.00 87.12 205 THR A CA 1
ATOM 1503 C C . THR A 1 205 ? -0.190 -16.566 4.321 1.00 87.12 205 THR A C 1
ATOM 1505 O O . THR A 1 205 ? 0.125 -15.380 4.384 1.00 87.12 205 THR A O 1
ATOM 1508 N N . ALA A 1 206 ? 0.027 -17.414 5.332 1.00 88.75 206 ALA A N 1
ATOM 1509 C CA . ALA A 1 206 ? 0.622 -16.991 6.599 1.00 88.75 206 ALA A CA 1
ATOM 1510 C C . ALA A 1 206 ? 2.063 -16.477 6.429 1.00 88.75 206 ALA A C 1
ATOM 1512 O O . ALA A 1 206 ? 2.406 -15.426 6.972 1.00 88.75 206 ALA A O 1
ATOM 1513 N N . ARG A 1 207 ? 2.890 -17.158 5.620 1.00 88.88 207 ARG A N 1
ATOM 1514 C CA . ARG A 1 207 ? 4.239 -16.686 5.261 1.00 88.88 207 ARG A CA 1
ATOM 1515 C C . ARG A 1 207 ? 4.201 -15.374 4.488 1.00 88.88 207 ARG A C 1
ATOM 1517 O O . ARG A 1 207 ? 5.032 -14.513 4.744 1.00 88.88 207 ARG A O 1
ATOM 1524 N N . GLY A 1 208 ? 3.239 -15.207 3.582 1.00 87.62 208 GLY A N 1
ATOM 1525 C CA . GLY A 1 208 ? 3.040 -13.970 2.833 1.00 87.62 208 GLY A CA 1
ATOM 1526 C C . GLY A 1 208 ? 2.757 -12.785 3.754 1.00 87.62 208 GLY A C 1
ATOM 1527 O O . GLY A 1 208 ? 3.413 -11.755 3.642 1.00 87.62 208 GLY A O 1
ATOM 1528 N N . VAL A 1 209 ? 1.847 -12.938 4.721 1.00 90.06 209 VAL A N 1
ATOM 1529 C CA . VAL A 1 209 ? 1.545 -11.870 5.692 1.00 90.06 209 VAL A CA 1
ATOM 1530 C C . VAL A 1 209 ? 2.738 -11.580 6.606 1.00 90.06 209 VAL A C 1
ATOM 1532 O O . VAL A 1 209 ? 3.078 -10.416 6.808 1.00 90.06 209 VAL A O 1
ATOM 1535 N N . LEU A 1 210 ? 3.407 -12.615 7.125 1.00 90.75 210 LEU A N 1
ATOM 1536 C CA . LEU A 1 210 ? 4.617 -12.444 7.935 1.00 90.75 210 LEU A CA 1
ATOM 1537 C C . LEU A 1 210 ? 5.717 -11.714 7.155 1.00 90.75 210 LEU A C 1
ATOM 1539 O O . LEU A 1 210 ? 6.279 -10.742 7.655 1.00 90.75 210 LEU A O 1
ATOM 1543 N N . GLY A 1 211 ? 5.964 -12.122 5.909 1.00 88.31 211 GLY A N 1
ATOM 1544 C CA . GLY A 1 211 ? 6.949 -11.499 5.031 1.00 88.31 211 GLY A CA 1
ATOM 1545 C C . GLY A 1 211 ? 6.608 -10.052 4.681 1.00 88.31 211 GLY A C 1
ATOM 1546 O O . GLY A 1 211 ? 7.488 -9.198 4.743 1.00 88.31 211 GLY A O 1
ATOM 1547 N N . ALA A 1 212 ? 5.335 -9.751 4.405 1.00 87.69 212 ALA A N 1
ATOM 1548 C CA . ALA A 1 212 ? 4.853 -8.386 4.172 1.00 87.69 212 ALA A CA 1
ATOM 1549 C C . ALA A 1 212 ? 5.071 -7.469 5.387 1.00 87.69 212 ALA A C 1
ATOM 1551 O O . ALA A 1 212 ? 5.324 -6.280 5.227 1.00 87.69 212 ALA A O 1
ATOM 1552 N N . LEU A 1 213 ? 5.022 -8.024 6.600 1.00 87.25 213 LEU A N 1
ATOM 1553 C CA . LEU A 1 213 ? 5.334 -7.312 7.839 1.00 87.25 213 LEU A CA 1
ATOM 1554 C C . LEU A 1 213 ? 6.822 -7.416 8.225 1.00 87.25 213 LEU A C 1
ATOM 1556 O O . LEU A 1 213 ? 7.211 -7.014 9.318 1.00 87.25 213 LEU A O 1
ATOM 1560 N N . GLY A 1 214 ? 7.688 -7.930 7.350 1.00 86.44 214 GLY A N 1
ATOM 1561 C CA . GLY A 1 214 ? 9.135 -7.984 7.567 1.00 86.44 214 GLY A CA 1
ATOM 1562 C C . GLY A 1 214 ? 9.602 -9.065 8.549 1.00 86.44 214 GLY A C 1
ATOM 1563 O O . GLY A 1 214 ? 10.703 -8.958 9.089 1.00 86.44 214 GLY A O 1
ATOM 1564 N N . ILE A 1 215 ? 8.793 -10.101 8.787 1.00 86.25 215 ILE A N 1
ATOM 1565 C CA . ILE A 1 215 ? 9.183 -11.323 9.501 1.00 86.25 215 ILE A CA 1
ATOM 1566 C C . ILE A 1 215 ? 9.513 -12.399 8.458 1.00 86.25 215 ILE A C 1
ATOM 1568 O O . ILE A 1 215 ? 8.624 -13.018 7.876 1.00 86.25 215 ILE A O 1
ATOM 1572 N N . THR A 1 216 ? 10.804 -12.599 8.188 1.00 84.50 216 THR A N 1
ATOM 1573 C CA . THR A 1 216 ? 11.307 -13.502 7.136 1.00 84.50 216 THR A CA 1
ATOM 1574 C C . THR A 1 216 ? 12.423 -14.413 7.654 1.00 84.50 216 THR A C 1
ATOM 1576 O O . THR A 1 216 ? 12.936 -14.221 8.760 1.00 84.50 216 THR A O 1
ATOM 1579 N N . GLY A 1 217 ? 12.794 -15.426 6.862 1.00 82.25 217 GLY A N 1
ATOM 1580 C CA . GLY A 1 217 ? 13.881 -16.351 7.190 1.00 82.25 217 GLY A CA 1
ATOM 1581 C C . GLY A 1 217 ? 13.690 -17.024 8.551 1.00 82.25 217 GLY A C 1
ATOM 1582 O O . GLY A 1 217 ? 12.577 -17.412 8.911 1.00 82.25 217 GLY A O 1
ATOM 1583 N N . SER A 1 218 ? 14.768 -17.103 9.333 1.00 73.50 218 SER A N 1
ATOM 1584 C CA . SER A 1 218 ? 14.764 -17.775 10.637 1.00 73.50 218 SER A CA 1
ATOM 1585 C C . SER A 1 218 ? 13.832 -17.133 11.667 1.00 73.50 218 SER A C 1
ATOM 1587 O O . SER A 1 218 ? 13.332 -17.826 12.548 1.00 73.50 218 SER A O 1
ATOM 1589 N N . ALA A 1 219 ? 13.524 -15.835 11.549 1.00 75.75 219 ALA A N 1
ATOM 1590 C CA . ALA A 1 219 ? 12.554 -15.171 12.423 1.00 75.75 219 ALA A CA 1
ATOM 1591 C C . ALA A 1 219 ? 11.115 -15.672 12.211 1.00 75.75 219 ALA A C 1
ATOM 1593 O O . ALA A 1 219 ? 10.296 -15.564 13.120 1.00 75.75 219 ALA A O 1
ATOM 1594 N N . ALA A 1 220 ? 10.806 -16.211 11.027 1.00 75.56 220 ALA A N 1
ATOM 1595 C CA . ALA A 1 220 ? 9.477 -16.716 10.705 1.00 75.56 220 ALA A CA 1
ATOM 1596 C C . ALA A 1 220 ? 9.273 -18.183 11.111 1.00 75.56 220 ALA A C 1
ATOM 1598 O O . ALA A 1 220 ? 8.163 -18.531 11.503 1.00 75.56 220 ALA A O 1
ATOM 1599 N N . VAL A 1 221 ? 10.302 -19.031 10.982 1.00 80.56 221 VAL A N 1
ATOM 1600 C CA . VAL A 1 221 ? 10.144 -20.500 11.053 1.00 80.56 221 VAL A CA 1
ATOM 1601 C C . VAL A 1 221 ? 11.065 -21.223 12.039 1.00 80.56 221 VAL A C 1
ATOM 1603 O O . VAL A 1 221 ? 10.734 -22.336 12.428 1.00 80.56 221 VAL A O 1
ATOM 1606 N N . ASP A 1 222 ? 12.173 -20.610 12.474 1.00 76.50 222 ASP A N 1
ATOM 1607 C CA . ASP A 1 222 ? 13.178 -21.293 13.313 1.00 76.50 222 ASP A CA 1
ATOM 1608 C C . ASP A 1 222 ? 13.231 -20.740 14.744 1.00 76.50 222 ASP A C 1
ATOM 1610 O O . ASP A 1 222 ? 13.504 -21.461 15.704 1.00 76.50 222 ASP A O 1
ATOM 1614 N N . ARG A 1 223 ? 12.999 -19.433 14.903 1.00 86.88 223 ARG A N 1
ATOM 1615 C CA . ARG A 1 223 ? 13.044 -18.735 16.191 1.00 86.88 223 ARG A CA 1
ATOM 1616 C C . ARG A 1 223 ? 11.699 -18.825 16.896 1.00 86.88 223 ARG A C 1
ATOM 1618 O O . ARG A 1 223 ? 10.657 -18.525 16.316 1.00 86.88 223 ARG A O 1
ATOM 1625 N N . THR A 1 224 ? 11.737 -19.129 18.190 1.00 92.75 224 THR A N 1
ATOM 1626 C CA . THR A 1 224 ? 10.554 -19.018 19.044 1.00 92.75 224 THR A CA 1
ATOM 1627 C C . THR A 1 224 ? 10.190 -17.552 19.251 1.00 92.75 224 THR A C 1
ATOM 1629 O O . THR A 1 224 ? 11.069 -16.683 19.327 1.00 92.75 224 THR A O 1
ATOM 1632 N N . ILE A 1 225 ? 8.898 -17.262 19.394 1.00 93.31 225 ILE A N 1
ATOM 1633 C CA . ILE A 1 225 ? 8.397 -15.906 19.634 1.00 93.31 225 ILE A CA 1
ATOM 1634 C C . ILE A 1 225 ? 9.044 -15.291 20.879 1.00 93.31 225 ILE A C 1
ATOM 1636 O O . ILE A 1 225 ? 9.351 -14.102 20.877 1.00 93.31 225 ILE A O 1
ATOM 1640 N N . GLY A 1 226 ? 9.328 -16.078 21.923 1.00 91.19 226 GLY A N 1
ATOM 1641 C CA . GLY A 1 226 ? 10.016 -15.610 23.128 1.00 91.19 226 GLY A CA 1
ATOM 1642 C C . GLY A 1 226 ? 11.354 -14.922 22.832 1.00 91.19 226 GLY A C 1
ATOM 1643 O O . GLY A 1 226 ? 11.647 -13.892 23.443 1.00 91.19 226 GLY A O 1
ATOM 1644 N N . SER A 1 227 ? 12.094 -15.429 21.838 1.00 90.44 227 SER A N 1
ATOM 1645 C CA . SER A 1 227 ? 13.396 -14.914 21.384 1.00 90.44 227 SER A CA 1
ATOM 1646 C C . SER A 1 227 ? 13.320 -13.707 20.434 1.00 90.44 227 SER A C 1
ATOM 1648 O O . SER A 1 227 ? 14.352 -13.160 20.033 1.00 90.44 227 SER A O 1
ATOM 1650 N N . LEU A 1 228 ? 12.114 -13.299 20.029 1.00 88.81 228 LEU A N 1
ATOM 1651 C CA . LEU A 1 228 ? 11.895 -12.138 19.171 1.00 88.81 228 LEU A CA 1
ATOM 1652 C C . LEU A 1 228 ? 12.003 -10.829 19.968 1.00 88.81 228 LEU A C 1
ATOM 1654 O O . LEU A 1 228 ? 11.623 -10.746 21.141 1.00 88.81 228 LEU A O 1
ATOM 1658 N N . SER A 1 229 ? 12.489 -9.778 19.310 1.00 88.81 229 SER A N 1
ATOM 1659 C CA . SER A 1 229 ? 12.434 -8.409 19.830 1.00 88.81 229 SER A CA 1
ATOM 1660 C C . SER A 1 229 ? 10.982 -7.957 20.029 1.00 88.81 229 SER A C 1
ATOM 1662 O O . SER A 1 229 ? 10.063 -8.479 19.400 1.00 88.81 229 SER A O 1
ATOM 1664 N N . GLY A 1 230 ? 10.750 -6.947 20.875 1.00 85.12 230 GLY A N 1
ATOM 1665 C CA . GLY A 1 230 ? 9.396 -6.415 21.099 1.00 85.12 230 GLY A CA 1
ATOM 1666 C C . GLY A 1 230 ? 8.706 -5.948 19.808 1.00 85.12 230 GLY A C 1
ATOM 1667 O O . GLY A 1 230 ? 7.520 -6.206 19.616 1.00 85.12 230 GLY A O 1
ATOM 1668 N N . GLY A 1 231 ? 9.462 -5.350 18.880 1.00 85.88 231 GLY A N 1
ATOM 1669 C CA . GLY A 1 231 ? 8.946 -4.949 17.570 1.00 85.88 231 GLY A CA 1
ATOM 1670 C C . GLY A 1 231 ? 8.625 -6.136 16.657 1.00 85.88 231 GLY A C 1
ATOM 1671 O O . GLY A 1 231 ? 7.592 -6.140 15.997 1.00 85.88 231 GLY A O 1
ATOM 1672 N N . GLU A 1 232 ? 9.457 -7.182 16.639 1.00 89.25 232 GLU A N 1
ATOM 1673 C CA . GLU A 1 232 ? 9.134 -8.430 15.930 1.00 89.25 232 GLU A CA 1
ATOM 1674 C C . GLU A 1 232 ? 7.879 -9.099 16.518 1.00 89.25 232 GLU A C 1
ATOM 1676 O O . GLU A 1 232 ? 6.992 -9.481 15.760 1.00 89.25 232 GLU A O 1
ATOM 1681 N N . LYS A 1 233 ? 7.741 -9.155 17.851 1.00 91.38 233 LYS A N 1
ATOM 1682 C CA . LYS A 1 233 ? 6.539 -9.674 18.531 1.00 91.38 233 LYS A CA 1
ATOM 1683 C C . LYS A 1 233 ? 5.281 -8.910 18.123 1.00 91.38 233 LYS A C 1
ATOM 1685 O O . LYS A 1 233 ? 4.289 -9.526 17.747 1.00 91.38 233 LYS A O 1
ATOM 1690 N N . ALA A 1 234 ? 5.330 -7.578 18.117 1.00 89.50 234 ALA A N 1
ATOM 1691 C CA . ALA A 1 234 ? 4.204 -6.755 17.677 1.00 89.50 234 ALA A CA 1
ATOM 1692 C C . ALA A 1 234 ? 3.795 -7.045 16.224 1.00 89.50 234 ALA A C 1
ATOM 1694 O O . ALA A 1 234 ? 2.606 -7.126 15.919 1.00 89.50 234 ALA A O 1
ATOM 1695 N N . ARG A 1 235 ? 4.769 -7.278 15.337 1.00 91.25 235 ARG A N 1
ATOM 1696 C CA . ARG A 1 235 ? 4.522 -7.628 13.929 1.00 91.25 235 ARG A CA 1
ATOM 1697 C C . ARG A 1 235 ? 3.934 -9.029 13.766 1.00 91.25 235 ARG A C 1
ATOM 1699 O O . ARG A 1 235 ? 3.036 -9.204 12.948 1.00 91.25 235 ARG A O 1
ATOM 1706 N N . VAL A 1 236 ? 4.355 -10.000 14.578 1.00 93.06 236 VAL A N 1
ATOM 1707 C CA . VAL A 1 236 ? 3.741 -11.342 14.622 1.00 93.06 236 VAL A CA 1
ATOM 1708 C C . VAL A 1 236 ? 2.298 -11.276 15.132 1.00 93.06 236 VAL A C 1
ATOM 1710 O O . VAL A 1 236 ? 1.409 -11.874 14.523 1.00 93.06 236 VAL A O 1
ATOM 1713 N N . ALA A 1 237 ? 2.034 -10.509 16.194 1.00 93.00 237 ALA A N 1
ATOM 1714 C CA . ALA A 1 237 ? 0.675 -10.294 16.691 1.00 93.00 237 ALA A CA 1
ATOM 1715 C C . ALA A 1 237 ? -0.214 -9.650 15.619 1.00 93.00 237 ALA A C 1
ATOM 1717 O O . ALA A 1 237 ? -1.342 -10.092 15.398 1.00 93.00 237 ALA A O 1
ATOM 1718 N N . LEU A 1 238 ? 0.310 -8.643 14.911 1.00 93.00 238 LEU A N 1
ATOM 1719 C CA . LEU A 1 238 ? -0.405 -7.990 13.822 1.00 93.00 238 LEU A CA 1
ATOM 1720 C C . LEU A 1 238 ? -0.677 -8.960 12.666 1.00 93.00 238 LEU A C 1
ATOM 1722 O O . LEU A 1 238 ? -1.799 -8.989 12.168 1.00 93.00 238 LEU A O 1
ATOM 1726 N N . ALA A 1 239 ? 0.291 -9.805 12.294 1.00 92.62 239 ALA A N 1
ATOM 1727 C CA . ALA A 1 239 ? 0.128 -10.831 11.261 1.00 92.62 239 ALA A CA 1
ATOM 1728 C C . ALA A 1 239 ? -1.019 -11.801 11.584 1.00 92.62 239 ALA A C 1
ATOM 1730 O O . ALA A 1 239 ? -1.877 -12.061 10.740 1.00 92.62 239 ALA A O 1
ATOM 1731 N N . ALA A 1 240 ? -1.068 -12.299 12.822 1.00 92.44 240 ALA A N 1
ATOM 1732 C CA . ALA A 1 240 ? -2.149 -13.166 13.286 1.00 92.44 240 ALA A CA 1
ATOM 1733 C C . ALA A 1 240 ? -3.502 -12.434 13.322 1.00 92.44 240 ALA A C 1
ATOM 1735 O O . ALA A 1 240 ? -4.552 -13.028 13.070 1.00 92.44 240 ALA A O 1
ATOM 1736 N N . PHE A 1 241 ? -3.486 -11.141 13.642 1.00 92.69 241 PHE A N 1
ATOM 1737 C CA . PHE A 1 241 ? -4.687 -10.331 13.784 1.00 92.69 241 PHE A CA 1
ATOM 1738 C C . PHE A 1 241 ? -5.334 -9.961 12.442 1.00 92.69 241 PHE A C 1
ATOM 1740 O O . PHE A 1 241 ? -6.550 -10.089 12.305 1.00 92.69 241 PHE A O 1
ATOM 1747 N N . VAL A 1 242 ? -4.554 -9.550 11.437 1.00 92.38 242 VAL A N 1
ATOM 1748 C CA . VAL A 1 242 ? -5.091 -9.130 10.123 1.00 92.38 242 VAL A CA 1
ATOM 1749 C C . VAL A 1 242 ? -5.661 -10.287 9.298 1.00 92.38 242 VAL A C 1
ATOM 1751 O O . VAL A 1 242 ? -6.398 -10.055 8.345 1.00 92.38 242 VAL A O 1
ATOM 1754 N N . LEU A 1 243 ? -5.363 -11.534 9.676 1.00 91.94 243 LEU A N 1
ATOM 1755 C CA . LEU A 1 243 ? -5.951 -12.742 9.087 1.00 91.94 243 LEU A CA 1
ATOM 1756 C C . LEU A 1 243 ? -7.334 -13.093 9.658 1.00 91.94 243 LEU A C 1
ATOM 1758 O O . LEU A 1 243 ? -7.929 -14.092 9.256 1.00 91.94 243 LEU A O 1
ATOM 1762 N N . ARG A 1 244 ? -7.873 -12.294 10.585 1.00 90.12 244 ARG A N 1
ATOM 1763 C CA . ARG A 1 244 ? -9.223 -12.502 11.115 1.00 90.12 244 ARG A CA 1
ATOM 1764 C C . ARG A 1 244 ? -10.271 -11.959 10.129 1.00 90.12 244 ARG A C 1
ATOM 1766 O O . ARG A 1 244 ? -10.211 -10.779 9.785 1.00 90.12 244 ARG A O 1
ATOM 1773 N N . PRO A 1 245 ? -11.266 -12.760 9.705 1.00 90.69 245 PRO A N 1
ATOM 1774 C CA . PRO A 1 245 ? -12.374 -12.280 8.884 1.00 90.69 245 PRO A CA 1
ATOM 1775 C C . PRO A 1 245 ? -13.321 -11.423 9.735 1.00 90.69 245 PRO A C 1
ATOM 1777 O O . PRO A 1 245 ? -14.269 -11.925 10.337 1.00 90.69 245 PRO A O 1
ATOM 1780 N N . VAL A 1 246 ? -13.058 -10.119 9.800 1.00 93.44 246 VAL A N 1
ATOM 1781 C CA . VAL A 1 246 ? -13.866 -9.145 10.554 1.00 93.44 246 VAL A CA 1
ATOM 1782 C C . VAL A 1 246 ? -14.513 -8.123 9.618 1.00 93.44 246 VAL A C 1
ATOM 1784 O O . VAL A 1 246 ? -14.076 -7.934 8.488 1.00 93.44 246 VAL A O 1
ATOM 1787 N N . ASN A 1 247 ? -15.580 -7.464 10.061 1.00 94.56 247 ASN A N 1
ATOM 1788 C CA . ASN A 1 247 ? -16.212 -6.364 9.332 1.00 94.56 247 ASN A CA 1
ATOM 1789 C C . ASN A 1 247 ? -15.455 -5.043 9.523 1.00 94.56 247 ASN A C 1
ATOM 1791 O O . ASN A 1 247 ? -15.377 -4.243 8.589 1.00 94.56 247 ASN A O 1
ATOM 1795 N N . VAL A 1 248 ? -14.910 -4.829 10.726 1.00 95.44 248 VAL A N 1
ATOM 1796 C CA . VAL A 1 248 ? -14.178 -3.616 11.111 1.00 95.44 248 VAL A CA 1
ATOM 1797 C C . VAL A 1 248 ? -12.869 -4.003 11.796 1.00 95.44 248 VAL A C 1
ATOM 1799 O O . VAL A 1 248 ? -12.884 -4.773 12.757 1.00 95.44 248 VAL A O 1
ATOM 1802 N N . LEU A 1 249 ? -11.750 -3.450 11.327 1.00 95.56 249 LEU A N 1
ATOM 1803 C CA . LEU A 1 249 ? -10.460 -3.496 12.019 1.00 95.56 249 LEU A CA 1
ATOM 1804 C C . LEU A 1 249 ? -10.248 -2.190 12.780 1.00 95.56 249 LEU A C 1
ATOM 1806 O O . LEU A 1 249 ? -10.201 -1.122 12.176 1.00 95.56 249 LEU A O 1
ATOM 1810 N N . LEU A 1 250 ? -10.093 -2.284 14.094 1.00 95.50 250 LEU A N 1
ATOM 1811 C CA . LEU A 1 250 ? -9.702 -1.186 14.964 1.00 95.50 250 LEU A CA 1
ATOM 1812 C C . LEU A 1 250 ? -8.212 -1.335 15.288 1.00 95.50 250 LEU A C 1
ATOM 1814 O O . LEU A 1 250 ? -7.809 -2.337 15.881 1.00 95.50 250 LEU A O 1
ATOM 1818 N N . LEU A 1 251 ? -7.399 -0.366 14.877 1.00 94.44 251 LEU A N 1
ATOM 1819 C CA . LEU A 1 251 ? -5.942 -0.384 14.992 1.00 94.44 251 LEU A CA 1
ATOM 1820 C C . LEU A 1 251 ? -5.489 0.728 15.945 1.00 94.44 251 LEU A C 1
ATOM 1822 O O . LEU A 1 251 ? -5.487 1.899 15.568 1.00 94.44 251 LEU A O 1
ATOM 1826 N N . ASP A 1 252 ? -5.113 0.368 17.173 1.00 92.38 252 ASP A N 1
ATOM 1827 C CA . ASP A 1 252 ? -4.586 1.298 18.183 1.00 92.38 252 ASP A CA 1
ATOM 1828 C C . ASP A 1 252 ? -3.063 1.294 18.118 1.00 92.38 252 ASP A C 1
ATOM 1830 O O . ASP A 1 252 ? -2.423 0.349 18.580 1.00 92.38 252 ASP A O 1
ATOM 1834 N N . GLU A 1 253 ? -2.475 2.316 17.491 1.00 89.06 253 GLU A N 1
ATOM 1835 C CA . GLU A 1 253 ? -1.020 2.500 17.428 1.00 89.06 253 GLU A CA 1
ATOM 1836 C C . GLU A 1 253 ? -0.259 1.307 16.807 1.00 89.06 253 GLU A C 1
ATOM 1838 O O . GLU A 1 253 ? 0.927 1.078 17.061 1.00 89.06 253 GLU A O 1
ATOM 1843 N N . ALA A 1 254 ? -0.930 0.559 15.922 1.00 84.44 254 ALA A N 1
ATOM 1844 C CA . ALA A 1 254 ? -0.398 -0.654 15.292 1.00 84.44 254 ALA A CA 1
ATOM 1845 C C . ALA A 1 254 ? 0.846 -0.410 14.412 1.00 84.44 254 ALA A C 1
ATOM 1847 O O . ALA A 1 254 ? 1.587 -1.339 14.098 1.00 84.44 254 ALA A O 1
ATOM 1848 N N . SER A 1 255 ? 1.089 0.840 14.011 1.00 82.19 255 SER A N 1
ATOM 1849 C CA . SER A 1 255 ? 2.183 1.235 13.121 1.00 82.19 255 SER A CA 1
ATOM 1850 C C . SER A 1 255 ? 3.525 1.482 13.817 1.00 82.19 255 SER A C 1
ATOM 1852 O O . SER A 1 255 ? 4.529 1.652 13.132 1.00 82.19 255 SER A O 1
ATOM 1854 N N . ASN A 1 256 ? 3.578 1.537 15.153 1.00 81.12 256 ASN A N 1
ATOM 1855 C CA . ASN A 1 256 ? 4.754 2.035 15.892 1.00 81.12 256 ASN A CA 1
ATOM 1856 C C . ASN A 1 256 ? 6.007 1.154 15.803 1.00 81.12 256 ASN A C 1
ATOM 1858 O O . ASN A 1 256 ? 7.096 1.576 16.188 1.00 81.12 256 ASN A O 1
ATOM 1862 N N . HIS A 1 257 ? 5.871 -0.054 15.264 1.00 78.94 257 HIS A N 1
ATOM 1863 C CA . HIS A 1 257 ? 6.970 -0.999 15.081 1.00 78.94 257 HIS A CA 1
ATOM 1864 C C . HIS A 1 257 ? 7.135 -1.443 13.625 1.00 78.94 257 HIS A C 1
ATOM 1866 O O . HIS A 1 257 ? 7.826 -2.425 13.363 1.00 78.94 257 HIS A O 1
ATOM 1872 N N . LEU A 1 258 ? 6.492 -0.741 12.688 1.00 82.56 258 LEU A N 1
ATOM 1873 C CA . LEU A 1 258 ? 6.582 -1.021 11.261 1.00 82.56 258 LEU A CA 1
ATOM 1874 C C . LEU A 1 258 ? 7.596 -0.083 10.605 1.00 82.56 258 LEU A C 1
ATOM 1876 O O . LEU A 1 258 ? 7.576 1.128 10.829 1.00 82.56 258 LEU A O 1
ATOM 1880 N N . ASP A 1 259 ? 8.475 -0.655 9.786 1.00 82.44 259 ASP A N 1
ATOM 1881 C CA . ASP A 1 259 ? 9.311 0.118 8.873 1.00 82.44 259 ASP A CA 1
ATOM 1882 C C . ASP A 1 259 ? 8.496 0.598 7.657 1.00 82.44 259 ASP A C 1
ATOM 1884 O O . ASP A 1 259 ? 7.322 0.259 7.494 1.00 82.44 259 ASP A O 1
ATOM 1888 N N . GLY A 1 260 ? 9.111 1.416 6.799 1.00 78.06 260 GLY A N 1
ATOM 1889 C CA . GLY A 1 260 ? 8.431 1.979 5.628 1.00 78.06 260 GLY A CA 1
ATOM 1890 C C . GLY A 1 260 ? 7.847 0.912 4.696 1.00 78.06 260 GLY A C 1
ATOM 1891 O O . GLY A 1 260 ? 6.715 1.059 4.243 1.00 78.06 260 GLY A O 1
ATOM 1892 N N . THR A 1 261 ? 8.575 -0.185 4.475 1.00 80.56 261 THR A N 1
ATOM 1893 C CA . THR A 1 261 ? 8.144 -1.288 3.606 1.00 80.56 261 THR A CA 1
ATOM 1894 C C . THR A 1 261 ? 6.926 -2.008 4.183 1.00 80.56 261 THR A C 1
ATOM 1896 O O . THR A 1 261 ? 5.958 -2.262 3.467 1.00 80.56 261 THR A O 1
ATOM 1899 N N . ALA A 1 262 ? 6.936 -2.300 5.485 1.00 84.12 262 ALA A N 1
ATOM 1900 C CA . ALA A 1 262 ? 5.827 -2.955 6.164 1.00 84.12 262 ALA A CA 1
ATOM 1901 C C . ALA A 1 262 ? 4.591 -2.048 6.270 1.00 84.12 262 ALA A C 1
ATOM 1903 O O . ALA A 1 262 ? 3.466 -2.532 6.134 1.00 84.12 262 ALA A O 1
ATOM 1904 N N . ILE A 1 263 ? 4.783 -0.736 6.470 1.00 88.25 263 ILE A N 1
ATOM 1905 C CA . ILE A 1 263 ? 3.695 0.253 6.406 1.00 88.25 263 ILE A CA 1
ATOM 1906 C C . ILE A 1 263 ? 3.062 0.238 5.019 1.00 88.25 263 ILE A C 1
ATOM 1908 O O . ILE A 1 263 ? 1.842 0.143 4.918 1.00 88.25 263 ILE A O 1
ATOM 1912 N N . GLU A 1 264 ? 3.867 0.299 3.956 1.00 86.62 264 GLU A N 1
ATOM 1913 C CA . GLU A 1 264 ? 3.350 0.305 2.589 1.00 86.62 264 GLU A CA 1
ATOM 1914 C C . GLU A 1 264 ? 2.566 -0.976 2.286 1.00 86.62 264 GLU A C 1
ATOM 1916 O O . GLU A 1 264 ? 1.427 -0.895 1.827 1.00 86.62 264 GLU A O 1
ATOM 1921 N N . ALA A 1 265 ? 3.121 -2.146 2.615 1.00 87.44 265 ALA A N 1
ATOM 1922 C CA . ALA A 1 265 ? 2.468 -3.431 2.379 1.00 87.44 265 ALA A CA 1
ATOM 1923 C C . ALA A 1 265 ? 1.149 -3.570 3.159 1.00 87.44 265 ALA A C 1
ATOM 1925 O O . ALA A 1 265 ? 0.136 -4.011 2.605 1.00 87.44 265 ALA A O 1
ATOM 1926 N N . LEU A 1 266 ? 1.130 -3.153 4.430 1.00 90.94 266 LEU A N 1
ATOM 1927 C CA . LEU A 1 266 ? -0.076 -3.157 5.253 1.00 90.94 266 LEU A CA 1
ATOM 1928 C C . LEU A 1 266 ? -1.127 -2.184 4.710 1.00 90.94 266 LEU A C 1
ATOM 1930 O O . LEU A 1 266 ? -2.276 -2.573 4.525 1.00 90.94 266 LEU A O 1
ATOM 1934 N N . CYS A 1 267 ? -0.756 -0.935 4.428 1.00 91.81 267 CYS A N 1
ATOM 1935 C CA . CYS A 1 267 ? -1.677 0.077 3.915 1.00 91.81 267 CYS A CA 1
ATOM 1936 C C . CYS A 1 267 ? -2.196 -0.266 2.512 1.00 91.81 267 CYS A C 1
ATOM 1938 O O . CYS A 1 267 ? -3.358 -0.004 2.212 1.00 91.81 267 CYS A O 1
ATOM 1940 N N . GLU A 1 268 ? -1.386 -0.881 1.649 1.00 89.88 268 GLU A N 1
ATOM 1941 C CA . GLU A 1 268 ? -1.831 -1.399 0.352 1.00 89.88 268 GLU A CA 1
ATOM 1942 C C . GLU A 1 268 ? -2.906 -2.480 0.527 1.00 89.88 268 GLU A C 1
ATOM 1944 O O . GLU A 1 268 ? -3.989 -2.360 -0.054 1.00 89.88 268 GLU A O 1
ATOM 1949 N N . GLY A 1 269 ? -2.663 -3.459 1.405 1.00 90.69 269 GLY A N 1
ATOM 1950 C CA . GLY A 1 269 ? -3.648 -4.485 1.746 1.00 90.69 269 GLY A CA 1
ATOM 1951 C C . GLY A 1 269 ? -4.927 -3.898 2.344 1.00 90.69 269 GLY A C 1
ATOM 1952 O O . GLY A 1 269 ? -6.029 -4.218 1.898 1.00 90.69 269 GLY A O 1
ATOM 1953 N N . LEU A 1 270 ? -4.796 -2.983 3.310 1.00 92.56 270 LEU A N 1
ATOM 1954 C CA . LEU A 1 270 ? -5.929 -2.328 3.960 1.00 92.56 270 LEU A CA 1
ATOM 1955 C C . LEU A 1 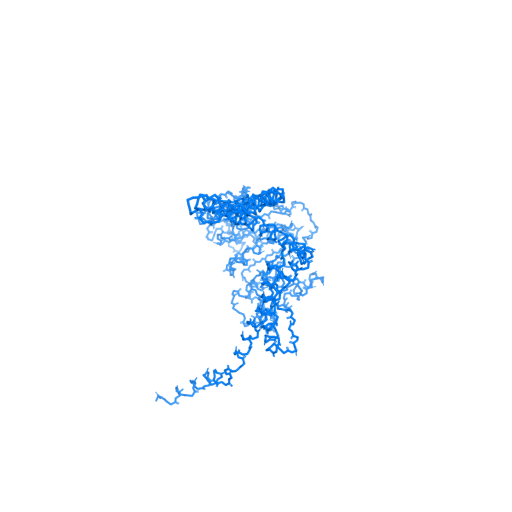270 ? -6.737 -1.483 2.976 1.00 92.56 270 LEU A C 1
ATOM 1957 O O . LEU A 1 270 ? -7.957 -1.526 3.034 1.00 92.56 270 LEU A O 1
ATOM 1961 N N . ARG A 1 271 ? -6.116 -0.744 2.047 1.00 88.31 271 ARG A N 1
ATOM 1962 C CA . ARG A 1 271 ? -6.833 0.058 1.035 1.00 88.31 271 ARG A CA 1
ATOM 1963 C C . ARG A 1 271 ? -7.679 -0.805 0.108 1.00 88.31 271 ARG A C 1
ATOM 1965 O O . ARG A 1 271 ? -8.833 -0.452 -0.115 1.00 88.31 271 ARG A O 1
ATOM 1972 N N . GLY A 1 272 ? -7.155 -1.937 -0.357 1.00 84.88 272 GLY A N 1
ATOM 1973 C CA . GLY A 1 272 ? -7.891 -2.868 -1.219 1.00 84.88 272 GLY A CA 1
ATOM 1974 C C . GLY A 1 272 ? -8.950 -3.711 -0.499 1.00 84.88 272 GLY A C 1
ATOM 1975 O O . GLY A 1 272 ? -9.731 -4.399 -1.154 1.00 84.88 272 GLY A O 1
ATOM 1976 N N . TRP A 1 273 ? -8.985 -3.686 0.835 1.00 93.25 273 TRP A N 1
ATOM 1977 C CA . TRP A 1 273 ? -9.856 -4.550 1.620 1.00 93.25 273 TRP A CA 1
ATOM 1978 C C . TRP A 1 273 ? -11.296 -4.035 1.709 1.00 93.25 273 TRP A C 1
ATOM 1980 O O . TRP A 1 273 ? -11.558 -2.866 1.970 1.00 93.25 273 TRP A O 1
ATOM 1990 N N . GLU A 1 274 ? -12.268 -4.924 1.543 1.00 91.38 274 GLU A N 1
ATOM 1991 C CA . GLU A 1 274 ? -13.682 -4.545 1.545 1.00 91.38 274 GLU A CA 1
ATOM 1992 C C . GLU A 1 274 ? -14.231 -4.155 2.929 1.00 91.38 274 GLU A C 1
ATOM 1994 O O . GLU A 1 274 ? -15.320 -3.592 3.013 1.00 91.38 274 GLU A O 1
ATOM 1999 N N . GLY A 1 275 ? -13.527 -4.476 4.015 1.00 93.00 275 GLY A N 1
ATOM 2000 C CA . GLY A 1 275 ? -13.939 -4.112 5.369 1.00 93.00 275 GLY A CA 1
ATOM 2001 C C . GLY A 1 275 ? -13.676 -2.640 5.678 1.00 93.00 275 GLY A C 1
ATOM 2002 O O . GLY A 1 275 ? -13.095 -1.906 4.874 1.00 93.00 275 GLY A O 1
ATOM 2003 N N . ALA A 1 276 ? -14.128 -2.192 6.845 1.00 94.75 276 ALA A N 1
ATOM 2004 C CA . ALA A 1 276 ? -13.809 -0.862 7.349 1.00 94.75 276 ALA A CA 1
ATOM 2005 C C . ALA A 1 276 ? -12.572 -0.908 8.253 1.00 94.75 276 ALA A C 1
ATOM 2007 O O . ALA A 1 276 ? -12.360 -1.866 8.995 1.00 94.75 276 ALA A O 1
ATOM 2008 N N . VAL A 1 277 ? -11.769 0.148 8.222 1.00 96.06 277 VAL A N 1
ATOM 2009 C CA . VAL A 1 277 ? -10.596 0.309 9.086 1.00 96.06 277 VAL A CA 1
ATOM 2010 C C . VAL A 1 277 ? -10.790 1.568 9.909 1.00 96.06 277 VAL A C 1
ATOM 2012 O O . VAL A 1 277 ? -11.120 2.611 9.354 1.00 96.06 277 VAL A O 1
ATOM 2015 N N . CYS A 1 278 ? -10.564 1.482 11.212 1.00 95.75 278 CYS A N 1
ATOM 2016 C CA . CYS A 1 278 ? -10.465 2.623 12.105 1.00 95.75 278 CYS A CA 1
ATOM 2017 C C . CYS A 1 278 ? -9.083 2.600 12.751 1.00 95.75 278 CYS A C 1
ATOM 2019 O O . CYS A 1 278 ? -8.737 1.625 13.414 1.00 95.75 278 CYS A O 1
ATOM 2021 N N . ALA A 1 279 ? -8.282 3.634 12.530 1.00 95.50 279 ALA A N 1
ATOM 2022 C CA . ALA A 1 279 ? -6.909 3.685 13.003 1.00 95.50 279 ALA A CA 1
ATOM 2023 C C . ALA A 1 279 ? -6.663 4.905 13.890 1.00 95.50 279 ALA A C 1
ATOM 2025 O O . ALA A 1 279 ? -7.069 6.021 13.564 1.00 95.50 279 ALA A O 1
ATOM 2026 N N . ILE A 1 280 ? -5.937 4.678 14.980 1.00 94.44 280 ILE A N 1
ATOM 2027 C CA . ILE A 1 280 ? -5.250 5.698 15.769 1.00 94.44 280 ILE A CA 1
ATOM 2028 C C . ILE A 1 280 ? -3.760 5.502 15.503 1.00 94.44 280 ILE A C 1
ATOM 2030 O O . ILE A 1 280 ? -3.249 4.388 15.631 1.00 94.44 280 ILE A O 1
ATOM 2034 N N . THR A 1 281 ? -3.068 6.559 15.089 1.00 91.12 281 THR A N 1
ATOM 2035 C CA . THR A 1 281 ? -1.626 6.488 14.857 1.00 91.12 281 THR A CA 1
ATOM 2036 C C . THR A 1 281 ? -0.947 7.835 15.065 1.00 91.12 281 THR A C 1
ATOM 2038 O O . THR A 1 281 ? -1.444 8.875 14.629 1.00 91.12 281 THR A O 1
ATOM 2041 N N . HIS A 1 282 ? 0.239 7.814 15.661 1.00 86.19 282 HIS A N 1
ATOM 2042 C CA . HIS A 1 282 ? 1.169 8.942 15.634 1.00 86.19 282 HIS A CA 1
ATOM 2043 C C . HIS A 1 282 ? 2.130 8.904 14.433 1.00 86.19 282 HIS A C 1
ATOM 2045 O O . HIS A 1 282 ? 2.863 9.859 14.195 1.00 86.19 282 HIS A O 1
ATOM 2051 N N . ASN A 1 283 ? 2.112 7.836 13.635 1.00 88.44 283 ASN A N 1
ATOM 2052 C CA . ASN A 1 283 ? 2.973 7.674 12.473 1.00 88.44 283 ASN A CA 1
ATOM 2053 C C . ASN A 1 283 ? 2.374 8.369 11.239 1.00 88.44 283 ASN A C 1
ATOM 2055 O O . ASN A 1 283 ? 1.422 7.886 10.620 1.00 88.44 283 ASN A O 1
ATOM 2059 N N . ALA A 1 284 ? 2.987 9.486 10.852 1.00 86.44 284 ALA A N 1
ATOM 2060 C CA . ALA A 1 284 ? 2.583 10.276 9.695 1.00 86.44 284 ALA A CA 1
ATOM 2061 C C . ALA A 1 284 ? 2.583 9.483 8.379 1.00 86.44 284 ALA A C 1
ATOM 2063 O O . ALA A 1 284 ? 1.657 9.617 7.580 1.00 86.44 284 ALA A O 1
ATOM 2064 N N . SER A 1 285 ? 3.578 8.618 8.169 1.00 86.44 285 SER A N 1
ATOM 2065 C CA . SER A 1 285 ? 3.669 7.787 6.964 1.00 86.44 285 SER A CA 1
ATOM 2066 C C . SER A 1 285 ? 2.520 6.789 6.881 1.00 86.44 285 SER A C 1
ATOM 2068 O O . SER A 1 285 ? 1.958 6.605 5.806 1.00 86.44 285 SER A O 1
ATOM 2070 N N . PHE A 1 286 ? 2.123 6.186 8.006 1.00 91.06 286 PHE A N 1
ATOM 2071 C CA . PHE A 1 286 ? 0.961 5.297 8.047 1.00 91.06 286 PHE A CA 1
ATOM 2072 C C . PHE A 1 286 ? -0.343 6.060 7.792 1.00 91.06 286 PHE A C 1
ATOM 2074 O O . PHE A 1 286 ? -1.158 5.611 6.991 1.00 91.06 286 PHE A O 1
ATOM 2081 N N . ALA A 1 287 ? -0.535 7.219 8.431 1.00 90.50 287 ALA A N 1
ATOM 2082 C CA . ALA A 1 287 ? -1.735 8.038 8.251 1.00 90.50 287 ALA A CA 1
ATOM 2083 C C . ALA A 1 287 ? -1.943 8.437 6.779 1.00 90.50 287 ALA A C 1
ATOM 2085 O O . ALA A 1 287 ? -3.047 8.295 6.253 1.00 90.50 287 ALA A O 1
ATOM 2086 N N . VAL A 1 288 ? -0.872 8.867 6.105 1.00 87.62 288 VAL A N 1
ATOM 2087 C CA . VAL A 1 288 ? -0.899 9.224 4.679 1.00 87.62 288 VAL A CA 1
ATOM 2088 C C . VAL A 1 288 ? -1.085 7.980 3.804 1.00 87.62 288 VAL A C 1
ATOM 2090 O O . VAL A 1 288 ? -1.957 7.963 2.936 1.00 87.62 288 VAL A O 1
ATOM 2093 N N . ALA A 1 289 ? -0.330 6.903 4.048 1.00 88.38 289 ALA A N 1
ATOM 2094 C CA . ALA A 1 289 ? -0.414 5.678 3.249 1.00 88.38 289 ALA A CA 1
ATOM 2095 C C . ALA A 1 289 ? -1.780 4.976 3.362 1.00 88.38 289 ALA A C 1
ATOM 2097 O O . ALA A 1 289 ? -2.245 4.381 2.384 1.00 88.38 289 ALA A O 1
ATOM 2098 N N . LEU A 1 290 ? -2.445 5.070 4.521 1.00 91.44 290 LEU A N 1
ATOM 2099 C CA . LEU A 1 290 ? -3.802 4.563 4.741 1.00 91.44 290 LEU A CA 1
ATOM 2100 C C . LEU A 1 290 ? -4.827 5.244 3.822 1.00 91.44 290 LEU A C 1
ATOM 2102 O O . LEU A 1 290 ? -5.804 4.599 3.443 1.00 91.44 290 LEU A O 1
ATOM 2106 N N . ASN A 1 291 ? -4.581 6.504 3.440 1.00 89.88 291 ASN A N 1
ATOM 2107 C CA . ASN A 1 291 ? -5.446 7.325 2.595 1.00 89.88 291 ASN A CA 1
ATOM 2108 C C . ASN A 1 291 ? -6.898 7.380 3.125 1.00 89.88 291 ASN A C 1
ATOM 2110 O O . ASN A 1 291 ? -7.793 6.751 2.547 1.00 89.88 291 ASN A O 1
ATOM 2114 N N . PRO A 1 292 ? -7.130 8.056 4.267 1.00 92.12 292 PRO A N 1
ATOM 2115 C CA . PRO A 1 292 ? -8.407 8.008 4.966 1.00 92.12 292 PRO A CA 1
ATOM 2116 C C . PRO A 1 292 ? -9.564 8.577 4.133 1.00 92.12 292 PRO A C 1
ATOM 2118 O O . PRO A 1 292 ? -9.412 9.549 3.406 1.00 92.12 292 PRO A O 1
ATOM 2121 N N . THR A 1 293 ? -10.753 7.997 4.277 1.00 89.88 293 THR A N 1
ATOM 2122 C CA . THR A 1 293 ? -12.013 8.517 3.718 1.00 89.88 293 THR A CA 1
ATOM 2123 C C . THR A 1 293 ? -12.760 9.386 4.724 1.00 89.88 293 THR A C 1
ATOM 2125 O O . THR A 1 293 ? -13.568 10.232 4.343 1.00 89.88 293 THR A O 1
ATOM 2128 N N . VAL A 1 294 ? -12.492 9.192 6.017 1.00 90.62 294 VAL A N 1
ATOM 2129 C CA . VAL A 1 294 ? -13.095 9.940 7.121 1.00 90.62 294 VAL A CA 1
ATOM 2130 C C . VAL A 1 294 ? -12.015 10.259 8.144 1.00 90.62 294 VAL A C 1
ATOM 2132 O O . VAL A 1 294 ? -11.226 9.395 8.523 1.00 90.62 294 VAL A O 1
ATOM 2135 N N . VAL A 1 295 ? -12.000 11.496 8.629 1.00 92.56 295 VAL A N 1
ATOM 2136 C CA . VAL A 1 295 ? -11.138 11.914 9.738 1.00 92.56 295 VAL A CA 1
ATOM 2137 C C . VAL A 1 295 ? -12.015 12.285 10.924 1.00 92.56 295 VAL A C 1
ATOM 2139 O O . VAL A 1 295 ? -12.925 13.106 10.803 1.00 92.56 295 VAL A O 1
ATOM 2142 N N . VAL A 1 296 ? -11.737 11.680 12.075 1.00 93.31 296 VAL A N 1
ATOM 2143 C CA . VAL A 1 296 ? -12.396 11.977 13.349 1.00 93.31 296 VAL A CA 1
ATOM 2144 C C . VAL A 1 296 ? -11.415 12.743 14.224 1.00 93.31 296 VAL A C 1
ATOM 2146 O O . VAL A 1 296 ? -10.394 12.199 14.640 1.00 93.31 296 VAL A O 1
ATOM 2149 N N . ARG A 1 297 ? -11.718 14.010 14.509 1.00 92.94 297 ARG A N 1
ATOM 2150 C CA . ARG A 1 297 ? -10.913 14.855 15.401 1.00 92.94 297 ARG A CA 1
ATOM 2151 C C . ARG A 1 297 ? -11.484 14.805 16.804 1.00 92.94 297 ARG A C 1
ATOM 2153 O O . ARG A 1 297 ? -12.640 15.177 16.989 1.00 92.94 297 ARG A O 1
ATOM 2160 N N . VAL A 1 298 ? -10.681 14.361 17.765 1.00 92.94 298 VAL A N 1
ATOM 2161 C CA . VAL A 1 298 ? -11.046 14.295 19.183 1.00 92.94 298 VAL A CA 1
ATOM 2162 C C . VAL A 1 298 ? -10.302 15.388 19.936 1.00 92.94 298 VAL A C 1
ATOM 2164 O O . VAL A 1 298 ? -9.109 15.260 20.204 1.00 92.94 298 VAL A O 1
ATOM 2167 N N . GLU A 1 299 ? -11.002 16.470 20.262 1.00 90.50 299 GLU A N 1
ATOM 2168 C CA . GLU A 1 299 ? -10.430 17.664 20.887 1.00 90.50 299 GLU A CA 1
ATOM 2169 C C . GLU A 1 299 ? -11.450 18.318 21.826 1.00 90.50 299 GLU A C 1
ATOM 2171 O O . GLU A 1 299 ? -12.659 18.289 21.579 1.00 90.50 299 GLU A O 1
ATOM 2176 N N . ASN A 1 300 ? -10.962 18.919 22.916 1.00 87.38 300 ASN A N 1
ATOM 2177 C CA . ASN A 1 300 ? -11.769 19.696 23.869 1.00 87.38 300 ASN A CA 1
ATOM 2178 C C . ASN A 1 300 ? -13.028 18.968 24.385 1.00 87.38 300 ASN A C 1
ATOM 2180 O O . ASN A 1 300 ? -14.068 19.585 24.600 1.00 87.38 300 ASN A O 1
ATOM 2184 N N . GLY A 1 301 ? -12.945 17.648 24.567 1.00 88.00 301 GLY A N 1
ATOM 2185 C CA . GLY A 1 301 ? -14.060 16.837 25.058 1.00 88.00 301 GLY A CA 1
ATOM 2186 C C . GLY A 1 301 ? -15.161 16.553 24.031 1.00 88.00 301 GLY A C 1
ATOM 2187 O O . GLY A 1 301 ? -16.270 16.176 24.404 1.00 88.00 301 GLY A O 1
ATOM 2188 N N . SER A 1 302 ? -14.874 16.720 22.740 1.00 89.12 302 SER A N 1
ATOM 2189 C CA . SER A 1 302 ? -15.796 16.443 21.635 1.00 89.12 302 SER A CA 1
ATOM 2190 C C . SER A 1 302 ? -15.103 15.634 20.538 1.00 89.12 302 SER A C 1
ATOM 2192 O O . SER A 1 302 ? -13.879 15.696 20.403 1.00 89.12 302 SER A O 1
ATOM 2194 N N . ALA A 1 303 ? -15.873 14.870 19.758 1.00 91.50 303 ALA A N 1
ATOM 2195 C CA . ALA A 1 303 ? -15.370 14.231 18.545 1.00 91.50 303 ALA A CA 1
ATOM 2196 C C . ALA A 1 303 ? -16.167 14.696 17.329 1.00 91.50 303 ALA A C 1
ATOM 2198 O O . ALA A 1 303 ? -17.380 14.503 17.261 1.00 91.50 303 ALA A O 1
ATOM 2199 N N . THR A 1 304 ? -15.466 15.278 16.359 1.00 87.75 304 THR A N 1
ATOM 2200 C CA . THR A 1 304 ? -16.055 15.737 15.098 1.00 87.75 304 THR A CA 1
ATOM 2201 C C . THR A 1 304 ? -15.560 14.859 13.960 1.00 87.75 304 THR A C 1
ATOM 2203 O O . THR A 1 304 ? -14.356 14.795 13.708 1.00 87.75 304 THR A O 1
ATOM 2206 N N . SER A 1 305 ? -16.474 14.188 13.259 1.00 87.69 305 SER A N 1
ATOM 2207 C CA . SER A 1 305 ? -16.163 13.432 12.042 1.00 87.69 305 SER A CA 1
ATOM 2208 C C . SER A 1 305 ? -16.368 14.287 10.794 1.00 87.69 305 SER A C 1
ATOM 2210 O O . SER A 1 305 ? -17.410 14.928 10.656 1.00 87.69 305 SER A O 1
ATOM 2212 N N . ALA A 1 306 ? -15.429 14.237 9.854 1.00 83.06 306 ALA A N 1
ATOM 2213 C CA . ALA A 1 306 ? -15.564 14.858 8.542 1.00 83.06 306 ALA A CA 1
ATOM 2214 C C . ALA A 1 306 ? -15.143 13.883 7.437 1.00 83.06 306 ALA A C 1
ATOM 2216 O O . ALA A 1 306 ? -14.185 13.126 7.604 1.00 83.06 306 ALA A O 1
ATOM 2217 N N . ILE A 1 307 ? -15.840 13.931 6.298 1.00 80.75 307 ILE A N 1
ATOM 2218 C CA . ILE A 1 307 ? -15.399 13.242 5.081 1.00 80.75 307 ILE A CA 1
ATOM 2219 C C . ILE A 1 307 ? -14.077 13.872 4.648 1.00 80.75 307 ILE A C 1
ATOM 2221 O O . ILE A 1 307 ? -13.958 15.096 4.567 1.00 80.75 307 ILE A O 1
ATOM 2225 N N . HIS A 1 308 ? -13.092 13.027 4.380 1.00 82.94 308 HIS A N 1
ATOM 2226 C CA . HIS A 1 308 ? -11.784 13.435 3.911 1.00 82.94 308 HIS A CA 1
ATOM 2227 C C . HIS A 1 308 ? -11.670 13.191 2.410 1.00 82.94 308 HIS A C 1
ATOM 2229 O O . HIS A 1 308 ? -12.065 12.140 1.905 1.00 82.94 308 HIS A O 1
ATOM 2235 N N . VAL A 1 309 ? -11.145 14.183 1.696 1.00 77.06 309 VAL A N 1
ATOM 2236 C CA . VAL A 1 309 ? -10.851 14.054 0.271 1.00 77.06 309 VAL A CA 1
ATOM 2237 C C . VAL A 1 309 ? -9.466 13.422 0.149 1.00 77.06 309 VAL A C 1
ATOM 2239 O O . VAL A 1 309 ? -8.516 14.025 0.637 1.00 77.06 309 VAL A O 1
ATOM 2242 N N . PRO A 1 310 ? -9.326 12.249 -0.493 1.00 74.56 310 PRO A N 1
ATOM 2243 C CA . PRO A 1 310 ? -8.026 11.622 -0.711 1.00 74.56 310 PRO A CA 1
ATOM 2244 C C . PRO A 1 310 ? -6.995 12.593 -1.303 1.00 74.56 310 PRO A C 1
ATOM 2246 O O . PRO A 1 310 ? -7.259 13.215 -2.335 1.00 74.56 310 PRO A O 1
ATOM 2249 N N . GLY A 1 311 ? -5.829 12.710 -0.664 1.00 67.38 311 GLY A N 1
ATOM 2250 C CA . GLY A 1 311 ? -4.746 13.610 -1.081 1.00 67.38 311 GLY A CA 1
ATOM 2251 C C . GLY A 1 311 ? -4.902 15.075 -0.645 1.00 67.38 311 GLY A C 1
ATOM 2252 O O . GLY A 1 311 ? -4.155 15.936 -1.118 1.00 67.38 311 GLY A O 1
ATOM 2253 N N . ALA A 1 312 ? -5.900 15.388 0.188 1.00 73.25 312 ALA A N 1
ATOM 2254 C CA . ALA A 1 312 ? -6.002 16.686 0.839 1.00 73.25 312 ALA A CA 1
ATOM 2255 C C . ALA A 1 312 ? -5.232 16.685 2.172 1.00 73.25 312 ALA A C 1
ATOM 2257 O O . ALA A 1 312 ? -5.249 15.680 2.872 1.00 73.25 312 ALA A O 1
ATOM 2258 N N . PRO A 1 313 ? -4.681 17.835 2.604 1.00 79.50 313 PRO A N 1
ATOM 2259 C CA . PRO A 1 313 ? -4.043 17.955 3.910 1.00 79.50 313 PRO A CA 1
ATOM 2260 C C . PRO A 1 313 ? -4.930 17.438 5.048 1.00 79.50 313 PRO A C 1
ATOM 2262 O O . PRO A 1 313 ? -6.085 17.854 5.204 1.00 79.50 313 PRO A O 1
ATOM 2265 N N . LEU A 1 314 ? -4.369 16.573 5.891 1.00 81.19 314 LEU A N 1
ATOM 2266 C CA . LEU A 1 314 ? -5.005 16.099 7.122 1.00 81.19 314 LEU A CA 1
ATOM 2267 C C . LEU A 1 314 ? -5.112 17.201 8.186 1.00 81.19 314 LEU A C 1
ATOM 2269 O O . LEU A 1 314 ? -5.759 17.001 9.217 1.00 81.19 314 LEU A O 1
ATOM 2273 N N . GLY A 1 315 ? -4.537 18.383 7.955 1.00 75.38 315 GLY A N 1
ATOM 2274 C CA . GLY A 1 315 ? -4.653 19.545 8.836 1.00 75.38 315 GLY A CA 1
ATOM 2275 C C . GLY A 1 315 ? -3.924 19.338 10.161 1.00 75.38 315 GLY A C 1
ATOM 2276 O O . GLY A 1 315 ? -4.338 19.868 11.190 1.00 75.38 315 GLY A O 1
ATOM 2277 N N . VAL A 1 316 ? -2.880 18.511 10.138 1.00 75.62 316 VAL A N 1
ATOM 2278 C CA . VAL A 1 316 ? -1.950 18.268 11.241 1.00 75.62 316 VAL A CA 1
ATOM 2279 C C . VAL A 1 316 ? -0.558 18.392 10.640 1.00 75.62 316 VAL A C 1
ATOM 2281 O O . VAL A 1 316 ? -0.216 17.655 9.718 1.00 75.62 316 VAL A O 1
ATOM 2284 N N . GLY A 1 317 ? 0.240 19.341 11.137 1.00 74.31 317 GLY A N 1
ATOM 2285 C CA . GLY A 1 317 ? 1.441 19.814 10.434 1.00 74.31 317 GLY A CA 1
ATOM 2286 C C . GLY A 1 317 ? 2.445 18.721 10.041 1.00 74.31 317 GLY A C 1
ATOM 2287 O O . GLY A 1 317 ? 3.038 18.793 8.963 1.00 74.31 317 GLY A O 1
ATOM 2288 N N . GLU A 1 318 ? 2.615 17.693 10.874 1.00 70.88 318 GLU A N 1
ATOM 2289 C CA . GLU A 1 318 ? 3.504 16.564 10.575 1.00 70.88 318 GLU A CA 1
ATOM 2290 C C . GLU A 1 318 ? 2.971 15.690 9.426 1.00 70.88 318 GLU A C 1
ATOM 2292 O O . GLU A 1 318 ? 3.727 15.339 8.519 1.00 70.88 318 GLU A O 1
ATOM 2297 N N . TYR A 1 319 ? 1.663 15.420 9.401 1.00 78.06 319 TYR A N 1
ATOM 2298 C CA . TYR A 1 319 ? 1.015 14.635 8.346 1.00 78.06 319 TYR A CA 1
ATOM 2299 C C . TYR A 1 319 ? 1.044 15.373 7.005 1.00 78.06 319 TYR A C 1
ATOM 2301 O O . TYR A 1 319 ? 1.482 14.811 6.002 1.00 78.06 319 TYR A O 1
ATOM 2309 N N . ASP A 1 320 ? 0.703 16.664 7.012 1.00 77.94 320 ASP A N 1
ATOM 2310 C CA . ASP A 1 320 ? 0.698 17.507 5.810 1.00 77.94 320 ASP A CA 1
ATOM 2311 C C . ASP A 1 320 ? 2.102 17.619 5.182 1.00 77.94 320 ASP A C 1
ATOM 2313 O O . ASP A 1 320 ? 2.256 17.791 3.971 1.00 77.94 320 ASP A O 1
ATOM 2317 N N . THR A 1 321 ? 3.157 17.531 6.000 1.00 70.88 321 THR A N 1
ATOM 2318 C CA . THR A 1 321 ? 4.547 17.563 5.522 1.00 70.88 321 THR A CA 1
ATOM 2319 C C . THR A 1 321 ? 4.917 16.283 4.778 1.00 70.88 321 THR A C 1
ATOM 2321 O O . THR A 1 321 ? 5.556 16.350 3.724 1.00 70.88 321 THR A O 1
ATOM 2324 N N . VAL A 1 322 ? 4.526 15.122 5.309 1.00 71.62 322 VAL A N 1
ATOM 2325 C CA . VAL A 1 322 ? 4.757 13.824 4.658 1.00 71.62 322 VAL A CA 1
ATOM 2326 C C . VAL A 1 322 ? 3.955 13.726 3.366 1.00 71.62 322 VAL A C 1
ATOM 2328 O O . VAL A 1 322 ? 4.501 13.334 2.337 1.00 71.62 322 VAL A O 1
ATOM 2331 N N . GLU A 1 323 ? 2.705 14.179 3.384 1.00 70.62 323 GLU A N 1
ATOM 2332 C CA . GLU A 1 323 ? 1.838 14.183 2.211 1.00 70.62 323 GLU A CA 1
ATOM 2333 C C . GLU A 1 323 ? 2.416 15.032 1.071 1.00 70.62 323 GLU A C 1
ATOM 2335 O O . GLU A 1 323 ? 2.573 14.536 -0.045 1.00 70.62 323 GLU A O 1
ATOM 2340 N N . ARG A 1 324 ? 2.869 16.265 1.348 1.00 73.38 324 ARG A N 1
ATOM 2341 C CA . ARG A 1 324 ? 3.533 17.109 0.334 1.00 73.38 324 ARG A CA 1
ATOM 2342 C C . ARG A 1 324 ? 4.761 16.442 -0.279 1.00 73.38 324 ARG A C 1
ATOM 2344 O O . ARG A 1 324 ? 4.947 16.531 -1.490 1.00 73.38 324 ARG A O 1
ATOM 2351 N N . LYS A 1 325 ? 5.593 15.784 0.537 1.00 71.69 325 LYS A N 1
ATOM 2352 C CA . LYS A 1 325 ? 6.770 15.052 0.043 1.00 71.69 325 LYS A CA 1
ATOM 2353 C C . LYS A 1 325 ? 6.361 13.880 -0.850 1.00 71.69 325 LYS A C 1
ATOM 2355 O O . LYS A 1 325 ? 6.947 13.717 -1.916 1.00 71.69 325 LYS A O 1
ATOM 2360 N N . SER A 1 326 ? 5.343 13.115 -0.448 1.00 67.25 326 SER A N 1
ATOM 2361 C CA . SER A 1 326 ? 4.829 11.991 -1.240 1.00 67.25 326 SER A CA 1
ATOM 2362 C C . SER A 1 326 ? 4.275 12.449 -2.593 1.00 67.25 326 SER A C 1
ATOM 2364 O O . SER A 1 326 ? 4.688 11.931 -3.626 1.00 67.25 326 SER A O 1
ATOM 2366 N N . SER A 1 327 ? 3.467 13.514 -2.619 1.00 69.25 327 SER A N 1
ATOM 2367 C CA . SER A 1 327 ? 2.905 14.073 -3.853 1.00 69.25 327 SER A CA 1
ATOM 2368 C C . SER A 1 327 ? 3.980 14.633 -4.791 1.00 69.25 327 SER A C 1
ATOM 2370 O O . SER A 1 327 ? 3.901 14.440 -6.002 1.00 69.25 327 SER A O 1
ATOM 2372 N N . GLN A 1 328 ? 5.016 15.289 -4.255 1.00 68.75 328 GLN A N 1
ATOM 2373 C CA . GLN A 1 328 ? 6.149 15.776 -5.054 1.00 68.75 328 GLN A CA 1
ATOM 2374 C C . GLN A 1 328 ? 6.961 14.634 -5.679 1.00 68.75 328 GLN A C 1
ATOM 2376 O O . GLN A 1 328 ? 7.368 14.728 -6.841 1.00 68.75 328 GLN A O 1
ATOM 2381 N N . MET A 1 329 ? 7.190 13.552 -4.929 1.00 63.00 329 MET A N 1
ATOM 2382 C CA . MET A 1 329 ? 7.836 12.350 -5.459 1.00 63.00 329 MET A CA 1
ATOM 2383 C C . MET A 1 329 ? 6.981 11.708 -6.557 1.00 63.00 329 MET A C 1
ATOM 2385 O O . MET A 1 329 ? 7.493 11.473 -7.650 1.00 63.00 329 MET A O 1
ATOM 2389 N N . ASP A 1 330 ? 5.680 11.515 -6.325 1.00 66.69 330 ASP A N 1
ATOM 2390 C CA . ASP A 1 330 ? 4.755 10.922 -7.301 1.00 66.69 330 ASP A CA 1
ATOM 2391 C C . ASP A 1 330 ? 4.665 11.721 -8.607 1.00 66.69 330 ASP A C 1
ATOM 2393 O O . ASP A 1 330 ? 4.633 11.141 -9.694 1.00 66.69 330 ASP A O 1
ATOM 2397 N N . GLU A 1 331 ? 4.639 13.054 -8.540 1.00 66.75 331 GLU A N 1
ATOM 2398 C CA . GLU A 1 331 ? 4.672 13.895 -9.740 1.00 66.75 331 GLU A CA 1
ATOM 2399 C C . GLU A 1 331 ? 5.981 13.748 -10.520 1.00 66.75 331 GLU A C 1
ATOM 2401 O O . GLU A 1 331 ? 5.966 13.753 -11.755 1.00 66.75 331 GLU A O 1
ATOM 2406 N N . THR A 1 332 ? 7.103 13.606 -9.814 1.00 68.00 332 THR A N 1
ATOM 2407 C CA . THR A 1 332 ? 8.420 13.407 -10.429 1.00 68.00 332 THR A CA 1
ATOM 2408 C C . THR A 1 332 ? 8.467 12.054 -11.138 1.00 68.00 332 THR A C 1
ATOM 2410 O O . THR A 1 332 ? 8.746 12.008 -12.336 1.00 68.00 332 THR A O 1
ATOM 2413 N N . PHE A 1 333 ? 8.051 10.977 -10.463 1.00 64.50 333 PHE A N 1
ATOM 2414 C CA . PHE A 1 333 ? 7.966 9.640 -11.056 1.00 64.50 333 PHE A CA 1
ATOM 2415 C C . PHE A 1 333 ? 7.004 9.583 -12.247 1.00 64.50 333 PHE A C 1
ATOM 2417 O O . PHE A 1 333 ? 7.323 8.976 -13.269 1.00 64.50 333 PHE A O 1
ATOM 2424 N N . LYS A 1 334 ? 5.839 10.243 -12.174 1.00 68.19 334 LYS A N 1
ATOM 2425 C CA . LYS A 1 334 ? 4.899 10.319 -13.307 1.00 68.19 334 LYS A CA 1
ATOM 2426 C C . LYS A 1 334 ? 5.510 11.026 -14.515 1.00 68.19 334 LYS A C 1
ATOM 2428 O O . LYS A 1 334 ? 5.318 10.563 -15.639 1.00 68.19 334 LYS A O 1
ATOM 2433 N N . LYS A 1 335 ? 6.240 12.127 -14.302 1.00 69.31 335 LYS A N 1
ATOM 2434 C CA . LYS A 1 335 ? 6.942 12.844 -15.378 1.00 69.31 335 LYS A CA 1
ATOM 2435 C C . LYS A 1 335 ? 8.028 11.976 -16.010 1.00 69.31 335 LYS A C 1
ATOM 2437 O O . LYS A 1 335 ? 8.071 11.880 -17.234 1.00 69.31 335 LYS A O 1
ATOM 2442 N N . GLU A 1 336 ? 8.841 11.303 -15.199 1.00 67.25 336 GLU A N 1
ATOM 2443 C CA . GLU A 1 336 ? 9.887 10.391 -15.675 1.00 67.25 336 GLU A CA 1
ATOM 2444 C C . GLU A 1 336 ? 9.308 9.196 -16.447 1.00 67.25 336 GLU A C 1
ATOM 2446 O O . GLU A 1 336 ? 9.803 8.853 -17.521 1.00 67.25 336 GLU A O 1
ATOM 2451 N N . ALA A 1 337 ? 8.214 8.601 -15.961 1.00 65.31 337 ALA A N 1
ATOM 2452 C CA . ALA A 1 337 ? 7.538 7.489 -16.625 1.00 65.31 337 ALA A CA 1
ATOM 2453 C C . ALA A 1 337 ? 6.926 7.893 -17.980 1.00 65.31 337 ALA A C 1
ATOM 2455 O O . ALA A 1 337 ? 7.064 7.164 -18.967 1.00 65.31 337 ALA A O 1
ATOM 2456 N N . GLU A 1 338 ? 6.277 9.060 -18.064 1.00 73.00 338 GLU A N 1
ATOM 2457 C CA . GLU A 1 338 ? 5.773 9.599 -19.337 1.00 73.00 338 GLU A CA 1
ATOM 2458 C C . GLU A 1 338 ? 6.915 9.939 -20.306 1.00 73.00 338 GLU A C 1
ATOM 2460 O O . GLU A 1 338 ? 6.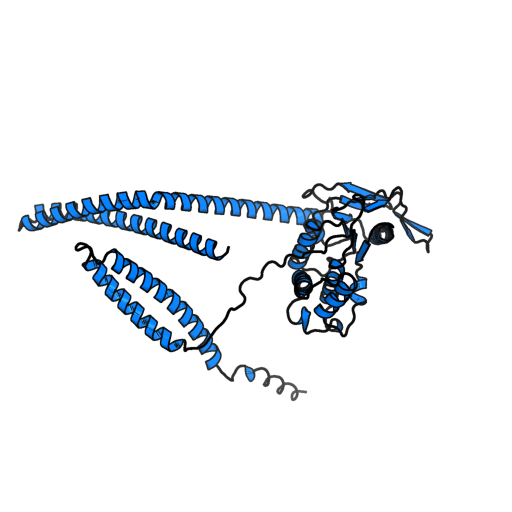825 9.645 -21.502 1.00 73.00 338 GLU A O 1
ATOM 2465 N N . GLU A 1 339 ? 8.030 10.485 -19.814 1.00 73.38 339 GLU A N 1
ATOM 2466 C CA . GLU A 1 339 ? 9.199 10.761 -20.648 1.00 73.38 339 GLU A CA 1
ATOM 2467 C C . GLU A 1 339 ? 9.845 9.470 -21.178 1.00 73.38 339 GLU A C 1
ATOM 2469 O O . GLU A 1 339 ? 10.132 9.370 -22.376 1.00 73.38 339 GLU A O 1
ATOM 2474 N N . ALA A 1 340 ? 9.997 8.444 -20.336 1.00 71.31 340 ALA A N 1
ATOM 2475 C CA . ALA A 1 340 ? 10.487 7.125 -20.734 1.00 71.31 340 ALA A CA 1
ATOM 2476 C C . ALA A 1 340 ? 9.576 6.477 -21.790 1.00 71.31 340 ALA A C 1
ATOM 2478 O O . ALA A 1 340 ? 10.049 5.978 -22.815 1.00 71.31 340 ALA A O 1
ATOM 2479 N N . LYS A 1 341 ? 8.254 6.561 -21.604 1.00 74.88 341 LYS A N 1
ATOM 2480 C CA . LYS A 1 341 ? 7.255 6.076 -22.567 1.00 74.88 341 LYS A CA 1
ATOM 2481 C C . LYS A 1 341 ? 7.320 6.830 -23.896 1.00 74.88 341 LYS A C 1
ATOM 2483 O O . LYS A 1 341 ? 7.203 6.219 -24.960 1.00 74.88 341 LYS A O 1
ATOM 2488 N N . ARG A 1 342 ? 7.533 8.150 -23.866 1.00 80.31 342 ARG A N 1
ATOM 2489 C CA . ARG A 1 342 ? 7.714 8.974 -25.071 1.00 80.31 342 ARG A CA 1
ATOM 2490 C C . ARG A 1 342 ? 8.997 8.608 -25.816 1.00 80.31 342 ARG A C 1
ATOM 2492 O O . ARG A 1 342 ? 8.948 8.478 -27.039 1.00 80.31 342 ARG A O 1
ATOM 2499 N N . ARG A 1 343 ? 10.112 8.412 -25.102 1.00 80.62 343 ARG A N 1
ATOM 2500 C CA . ARG A 1 343 ? 11.394 7.964 -25.677 1.00 80.62 343 ARG A CA 1
ATOM 2501 C C . ARG A 1 343 ? 11.253 6.588 -26.330 1.00 80.62 343 ARG A C 1
ATOM 2503 O O . ARG A 1 343 ? 11.635 6.430 -27.485 1.00 80.62 343 ARG A O 1
ATOM 2510 N N . ARG A 1 344 ? 10.607 5.637 -25.649 1.00 78.69 344 ARG A N 1
ATOM 2511 C CA . ARG A 1 344 ? 10.323 4.299 -26.191 1.00 78.69 344 ARG A CA 1
ATOM 2512 C C . ARG A 1 344 ? 9.501 4.355 -27.484 1.00 78.69 344 ARG A C 1
ATOM 2514 O O . ARG A 1 344 ? 9.915 3.796 -28.492 1.00 78.69 344 ARG A O 1
ATOM 2521 N N . ARG A 1 345 ? 8.401 5.119 -27.500 1.00 82.00 345 ARG A N 1
ATOM 2522 C CA . ARG A 1 345 ? 7.568 5.310 -28.706 1.00 82.00 345 ARG A CA 1
ATOM 2523 C C . ARG A 1 345 ? 8.323 5.952 -29.873 1.00 82.00 345 ARG A C 1
ATOM 2525 O O . ARG A 1 345 ? 7.978 5.709 -31.026 1.00 82.00 345 ARG A O 1
ATOM 2532 N N . ALA A 1 346 ? 9.298 6.819 -29.597 1.00 83.38 346 ALA A N 1
ATOM 2533 C CA . ALA A 1 346 ? 10.125 7.423 -30.638 1.00 83.38 346 ALA A CA 1
ATOM 2534 C C . ALA A 1 346 ? 11.053 6.382 -31.284 1.00 83.38 346 ALA A C 1
ATOM 2536 O O . ALA A 1 346 ? 11.081 6.292 -32.509 1.00 83.38 346 ALA A O 1
ATOM 2537 N N . LEU A 1 347 ? 11.717 5.552 -30.471 1.00 81.12 347 LEU A N 1
ATOM 2538 C CA . LEU A 1 347 ? 12.577 4.461 -30.944 1.00 81.12 347 LEU A CA 1
ATOM 2539 C C . LEU A 1 347 ? 11.791 3.411 -31.743 1.00 81.12 347 LEU A C 1
ATOM 2541 O O . LEU A 1 347 ? 12.226 3.014 -32.818 1.00 81.12 347 LEU A O 1
ATOM 2545 N N . GLU A 1 348 ? 10.597 3.028 -31.282 1.00 82.25 348 GLU A N 1
ATOM 2546 C CA . GLU A 1 348 ? 9.708 2.099 -32.001 1.00 82.25 348 GLU A CA 1
ATOM 2547 C C . GLU A 1 348 ? 9.307 2.640 -33.387 1.00 82.25 348 GLU A C 1
ATOM 2549 O O . GLU A 1 348 ? 9.279 1.903 -34.371 1.00 82.25 348 GLU A O 1
ATOM 2554 N N . ARG A 1 349 ? 9.037 3.949 -33.505 1.00 85.25 349 ARG A N 1
ATOM 2555 C CA . ARG A 1 349 ? 8.728 4.591 -34.798 1.00 85.25 349 ARG A CA 1
ATOM 2556 C C . ARG A 1 349 ? 9.937 4.671 -35.726 1.00 85.25 349 ARG A C 1
ATOM 2558 O O . ARG A 1 349 ? 9.768 4.552 -36.940 1.00 85.25 349 ARG A O 1
ATOM 2565 N N . GLU A 1 350 ? 11.124 4.928 -35.185 1.00 85.88 350 GLU A N 1
ATOM 2566 C CA . GLU A 1 350 ? 12.377 4.944 -35.949 1.00 85.88 350 GLU A CA 1
ATOM 2567 C C . GLU A 1 350 ? 12.667 3.541 -36.499 1.00 85.88 350 GLU A C 1
ATOM 2569 O O . GLU A 1 350 ? 12.834 3.379 -37.707 1.00 85.88 350 GLU A O 1
ATOM 2574 N N . ALA A 1 351 ? 12.565 2.513 -35.656 1.00 83.44 351 ALA A N 1
ATOM 2575 C CA . ALA A 1 351 ? 12.741 1.117 -36.045 1.00 83.44 351 ALA A CA 1
ATOM 2576 C C . ALA A 1 351 ? 11.686 0.620 -37.042 1.00 83.44 351 ALA A C 1
ATOM 2578 O O . ALA A 1 351 ? 12.024 -0.065 -38.001 1.00 83.44 351 ALA A O 1
ATOM 2579 N N . ALA A 1 352 ? 10.419 1.024 -36.901 1.00 82.62 352 ALA A N 1
ATOM 2580 C CA . ALA A 1 352 ? 9.378 0.677 -37.871 1.00 82.62 352 ALA A CA 1
ATOM 2581 C C . ALA A 1 352 ? 9.664 1.235 -39.281 1.00 82.62 352 ALA A C 1
ATOM 2583 O O . ALA A 1 352 ? 9.234 0.665 -40.286 1.00 82.62 352 ALA A O 1
ATOM 2584 N N . ASN A 1 353 ? 10.388 2.355 -39.372 1.00 87.00 353 ASN A N 1
ATOM 2585 C CA . ASN A 1 353 ? 10.790 2.954 -40.645 1.00 87.00 353 ASN A CA 1
ATOM 2586 C C . ASN A 1 353 ? 12.163 2.471 -41.137 1.00 87.00 353 ASN A C 1
ATOM 2588 O O . ASN A 1 353 ? 12.438 2.586 -42.336 1.00 87.00 353 ASN A O 1
ATOM 2592 N N . ALA A 1 354 ? 12.994 1.910 -40.256 1.00 85.88 354 ALA A N 1
ATOM 2593 C CA . ALA A 1 354 ? 14.353 1.473 -40.554 1.00 85.88 354 ALA A CA 1
ATOM 2594 C C . ALA A 1 354 ? 14.456 0.518 -41.762 1.00 85.88 354 ALA A C 1
ATOM 2596 O O . ALA A 1 354 ? 15.289 0.799 -42.621 1.00 85.88 354 ALA A O 1
ATOM 2597 N N . PRO A 1 355 ? 13.586 -0.499 -41.965 1.00 82.88 355 PRO A N 1
ATOM 2598 C CA . PRO A 1 355 ? 13.678 -1.387 -43.131 1.00 82.88 355 PRO A CA 1
ATOM 2599 C C . PRO A 1 355 ? 13.598 -0.652 -44.476 1.00 82.88 355 PRO A C 1
ATOM 2601 O O . PRO A 1 355 ? 14.337 -0.955 -45.410 1.00 82.88 355 PRO A O 1
ATOM 2604 N N . LYS A 1 356 ? 12.736 0.370 -44.570 1.00 87.19 356 LYS A N 1
ATOM 2605 C CA . LYS A 1 356 ? 12.585 1.181 -45.790 1.00 87.19 356 LYS A CA 1
ATOM 2606 C C . LYS A 1 356 ? 13.794 2.082 -46.031 1.00 87.19 356 LYS A C 1
ATOM 2608 O O . LYS A 1 356 ? 14.115 2.388 -47.178 1.00 87.19 356 LYS A O 1
ATOM 2613 N N . VAL A 1 357 ? 14.420 2.573 -44.962 1.00 86.50 357 VAL A N 1
ATOM 2614 C CA . VAL A 1 357 ? 15.625 3.408 -45.050 1.00 86.50 357 VAL A CA 1
ATOM 2615 C C . VAL A 1 357 ? 16.831 2.546 -45.420 1.00 86.50 357 VAL A C 1
ATOM 2617 O O . VAL A 1 357 ? 17.569 2.917 -46.328 1.00 86.50 357 VAL A O 1
ATOM 2620 N N . ILE A 1 358 ? 16.958 1.367 -44.811 1.00 80.38 358 ILE A N 1
ATOM 2621 C CA . ILE A 1 358 ? 17.956 0.345 -45.139 1.00 80.38 358 ILE A CA 1
ATOM 2622 C C . ILE A 1 358 ? 17.897 -0.005 -46.629 1.00 80.38 358 ILE A C 1
ATOM 2624 O O . ILE A 1 358 ? 18.913 0.094 -47.310 1.00 80.38 358 ILE A O 1
ATOM 2628 N N . GLU A 1 359 ? 16.712 -0.292 -47.175 1.00 82.06 359 GLU A N 1
ATOM 2629 C CA . GLU A 1 359 ? 16.555 -0.603 -48.603 1.00 82.06 359 GLU A CA 1
ATOM 2630 C C . GLU A 1 359 ? 17.035 0.546 -49.513 1.00 82.06 359 GLU A C 1
ATOM 2632 O O . GLU A 1 359 ? 17.666 0.326 -50.550 1.00 82.06 359 GLU A O 1
ATOM 2637 N N . LYS A 1 360 ? 16.767 1.803 -49.133 1.00 86.94 360 LYS A N 1
ATOM 2638 C CA . LYS A 1 360 ? 17.258 2.975 -49.878 1.00 86.94 360 LYS A CA 1
ATOM 2639 C C . LYS A 1 360 ? 18.778 3.102 -49.805 1.00 86.94 360 LYS A C 1
ATOM 2641 O O . LYS A 1 360 ? 19.392 3.424 -50.822 1.00 86.94 360 LYS A O 1
ATOM 2646 N N . ILE A 1 361 ? 19.365 2.859 -48.633 1.00 79.81 361 ILE A N 1
ATOM 2647 C CA . ILE A 1 361 ? 20.817 2.875 -48.439 1.00 79.81 361 ILE A CA 1
ATOM 2648 C C . ILE A 1 361 ? 21.471 1.781 -49.290 1.00 79.81 361 ILE A C 1
ATOM 2650 O O . ILE A 1 361 ? 22.422 2.067 -50.010 1.00 79.81 361 ILE A O 1
ATOM 2654 N N . GLU A 1 362 ? 20.923 0.566 -49.304 1.00 77.94 362 GLU A N 1
ATOM 2655 C CA . GLU A 1 362 ? 21.437 -0.546 -50.114 1.00 77.94 362 GLU A CA 1
ATOM 2656 C C . GLU A 1 362 ? 21.446 -0.227 -51.614 1.00 77.94 362 GLU A C 1
ATOM 2658 O O . GLU A 1 362 ? 22.431 -0.497 -52.303 1.00 77.94 362 GLU A O 1
ATOM 2663 N N . ARG A 1 363 ? 20.384 0.408 -52.128 1.00 80.75 363 ARG A N 1
ATOM 2664 C CA . ARG A 1 363 ? 20.346 0.873 -53.525 1.00 80.75 363 ARG A CA 1
ATOM 2665 C C . ARG A 1 363 ? 21.402 1.944 -53.802 1.00 80.75 363 ARG A C 1
ATOM 2667 O O . ARG A 1 363 ? 22.021 1.919 -54.860 1.00 80.75 363 ARG A O 1
ATOM 2674 N N . ALA A 1 364 ? 21.603 2.881 -52.875 1.00 81.31 364 ALA A N 1
ATOM 2675 C CA . ALA A 1 364 ? 22.614 3.927 -53.019 1.00 81.31 364 ALA A CA 1
ATOM 2676 C C . ALA A 1 364 ? 24.040 3.355 -53.000 1.00 81.31 364 ALA A C 1
ATOM 2678 O O . ALA A 1 364 ? 24.867 3.771 -53.809 1.00 81.31 364 ALA A O 1
ATOM 2679 N N . LEU A 1 365 ? 24.308 2.374 -52.133 1.00 73.44 365 LEU A N 1
ATOM 2680 C CA . LEU A 1 365 ? 25.586 1.662 -52.073 1.00 73.44 365 LEU A CA 1
ATOM 2681 C C . LEU A 1 365 ? 25.886 0.937 -53.388 1.00 73.44 365 LEU A C 1
ATOM 2683 O O . LEU A 1 365 ? 26.978 1.101 -53.916 1.00 73.44 365 LEU A O 1
ATOM 2687 N N . ALA A 1 366 ? 24.904 0.244 -53.975 1.00 75.25 366 ALA A N 1
ATOM 2688 C CA . ALA A 1 366 ? 25.087 -0.441 -55.258 1.00 75.25 366 ALA A CA 1
ATOM 2689 C C . ALA A 1 366 ? 25.467 0.514 -56.408 1.00 75.25 366 ALA A C 1
ATOM 2691 O O . ALA A 1 366 ? 26.257 0.157 -57.280 1.00 75.25 366 ALA A O 1
ATOM 2692 N N . VAL A 1 367 ? 24.921 1.736 -56.410 1.00 84.31 367 VAL A N 1
ATOM 2693 C CA . VAL A 1 367 ? 25.299 2.772 -57.387 1.00 84.31 367 VAL A CA 1
ATOM 2694 C C . VAL A 1 367 ? 26.722 3.271 -57.132 1.00 84.31 367 VAL A C 1
ATOM 2696 O O . VAL A 1 367 ? 27.488 3.425 -58.078 1.00 84.31 367 VAL A O 1
ATOM 2699 N N . LEU A 1 368 ? 27.089 3.506 -55.867 1.00 73.44 368 LEU A N 1
ATOM 2700 C CA . LEU A 1 368 ? 28.445 3.928 -55.506 1.00 73.44 368 LEU A CA 1
ATOM 2701 C C . LEU A 1 368 ? 29.491 2.865 -55.862 1.00 73.44 368 LEU A C 1
ATOM 2703 O O . LEU A 1 368 ? 30.545 3.228 -56.372 1.00 73.44 368 LEU A O 1
ATOM 2707 N N . ASP A 1 369 ? 29.187 1.582 -55.657 1.00 74.62 369 ASP A N 1
ATOM 2708 C CA . ASP A 1 369 ? 30.062 0.471 -56.044 1.00 74.62 369 ASP A CA 1
ATOM 2709 C C . ASP A 1 369 ? 30.331 0.477 -57.557 1.00 74.62 369 ASP A C 1
ATOM 2711 O O . ASP A 1 369 ? 31.485 0.453 -57.982 1.00 74.62 369 ASP A O 1
ATOM 2715 N N . ALA A 1 370 ? 29.284 0.609 -58.379 1.00 76.25 370 ALA A N 1
ATOM 2716 C CA . ALA A 1 370 ? 29.423 0.673 -59.836 1.00 76.25 370 ALA A CA 1
ATOM 2717 C C . ALA A 1 370 ? 30.199 1.921 -60.313 1.00 76.25 370 ALA A C 1
ATOM 2719 O O . ALA A 1 370 ? 31.002 1.848 -61.252 1.00 76.25 370 ALA A O 1
ATOM 2720 N N . ASP A 1 371 ? 29.983 3.071 -59.664 1.00 77.94 371 ASP A N 1
ATOM 2721 C CA . ASP A 1 371 ? 30.738 4.301 -59.927 1.00 77.94 371 ASP A CA 1
ATOM 2722 C C . ASP A 1 371 ? 32.231 4.110 -59.608 1.00 77.94 371 ASP A C 1
ATOM 2724 O O . ASP A 1 371 ? 33.086 4.510 -60.402 1.00 77.94 371 ASP A O 1
ATOM 2728 N N . ILE A 1 372 ? 32.550 3.486 -58.469 1.00 73.50 372 ILE A N 1
ATOM 2729 C CA . ILE A 1 372 ? 33.927 3.211 -58.036 1.00 73.50 372 ILE A CA 1
ATOM 2730 C C . ILE A 1 372 ? 34.610 2.235 -58.998 1.00 73.50 372 ILE A C 1
ATOM 2732 O O . ILE A 1 372 ? 35.718 2.522 -59.444 1.00 73.50 372 ILE A O 1
ATOM 2736 N N . GLU A 1 373 ? 33.945 1.147 -59.399 1.00 73.31 373 GLU A N 1
ATOM 2737 C CA . GLU A 1 373 ? 34.474 0.205 -60.399 1.00 73.31 373 GLU A CA 1
ATOM 2738 C C . GLU A 1 373 ? 34.776 0.900 -61.736 1.00 73.31 373 GLU A C 1
ATOM 2740 O O . GLU A 1 373 ? 35.807 0.657 -62.370 1.00 73.31 373 GLU A O 1
ATOM 2745 N N . THR A 1 374 ? 33.904 1.821 -62.154 1.00 80.50 374 THR A N 1
ATOM 2746 C CA . THR A 1 374 ? 34.108 2.616 -63.371 1.00 80.50 374 THR A CA 1
ATOM 2747 C C . THR A 1 374 ? 35.308 3.555 -63.237 1.00 80.50 374 THR A C 1
ATOM 2749 O O . THR A 1 374 ? 36.079 3.719 -64.187 1.00 80.50 374 THR A O 1
ATOM 2752 N N . LEU A 1 375 ? 35.474 4.196 -62.077 1.00 75.12 375 LEU A N 1
ATOM 2753 C CA . LEU A 1 375 ? 36.620 5.061 -61.794 1.00 75.12 375 LEU A CA 1
ATOM 2754 C C . LEU A 1 375 ? 37.923 4.257 -61.731 1.00 75.12 375 LEU A C 1
ATOM 2756 O O . LEU A 1 375 ? 38.919 4.704 -62.292 1.00 75.12 375 LEU A O 1
ATOM 2760 N N . ASP A 1 376 ? 37.902 3.051 -61.167 1.00 67.06 376 ASP A N 1
ATOM 2761 C CA . ASP A 1 376 ? 39.048 2.140 -61.142 1.00 67.06 376 ASP A CA 1
ATOM 2762 C C . ASP A 1 376 ? 39.470 1.697 -62.544 1.00 67.06 376 ASP A C 1
ATOM 2764 O O . ASP A 1 376 ? 40.657 1.733 -62.882 1.00 67.06 376 ASP A O 1
ATOM 2768 N N . ALA A 1 377 ? 38.507 1.369 -63.408 1.00 75.75 377 ALA A N 1
ATOM 2769 C CA . ALA A 1 377 ? 38.787 1.063 -64.807 1.00 75.75 377 ALA A CA 1
ATOM 2770 C C . ALA A 1 377 ? 39.406 2.264 -65.549 1.00 75.75 377 ALA A C 1
ATOM 2772 O O . ALA A 1 377 ? 40.358 2.097 -66.315 1.00 75.75 377 ALA A O 1
ATOM 2773 N N . LYS A 1 378 ? 38.910 3.485 -65.302 1.00 76.88 378 LYS A N 1
ATOM 2774 C CA . LYS A 1 378 ? 39.470 4.722 -65.879 1.00 76.88 378 LYS A CA 1
ATOM 2775 C C . LYS A 1 378 ? 40.871 5.028 -65.351 1.00 76.88 378 LYS A C 1
ATOM 2777 O O . LYS A 1 378 ? 41.718 5.475 -66.120 1.00 76.88 378 LYS A O 1
ATOM 2782 N N . LEU A 1 379 ? 41.124 4.771 -64.069 1.00 70.62 379 LEU A N 1
ATOM 2783 C CA . LEU A 1 379 ? 42.431 4.956 -63.442 1.00 70.62 379 LEU A CA 1
ATOM 2784 C C . LEU A 1 379 ? 43.465 4.012 -64.070 1.00 70.62 379 LEU A C 1
ATOM 2786 O O . LEU A 1 379 ? 44.567 4.438 -64.406 1.00 70.62 379 LEU A O 1
ATOM 2790 N N . LEU A 1 380 ? 43.072 2.764 -64.341 1.00 68.56 380 LEU A N 1
ATOM 2791 C CA . LEU A 1 380 ? 43.907 1.779 -65.032 1.00 68.56 380 LEU A CA 1
ATOM 2792 C C . LEU A 1 380 ? 44.186 2.162 -66.499 1.00 68.56 380 LEU A C 1
ATOM 2794 O O . LEU A 1 380 ? 45.279 1.913 -67.006 1.00 68.56 380 LEU A O 1
ATOM 2798 N N . GLN A 1 381 ? 43.233 2.813 -67.175 1.00 72.62 381 GLN A N 1
ATOM 2799 C CA . GLN A 1 381 ? 43.395 3.316 -68.548 1.00 72.62 381 GLN A CA 1
ATOM 2800 C C . GLN A 1 381 ? 44.224 4.607 -68.651 1.00 72.62 381 GLN A C 1
ATOM 2802 O O . GLN A 1 381 ? 44.778 4.881 -69.715 1.00 72.62 381 GLN A O 1
ATOM 2807 N N . ALA A 1 382 ? 44.330 5.399 -67.580 1.00 69.75 382 ALA A N 1
ATOM 2808 C CA . ALA A 1 382 ? 45.082 6.657 -67.579 1.00 69.75 382 ALA A CA 1
ATOM 2809 C C . ALA A 1 382 ? 46.601 6.460 -67.782 1.00 69.75 382 ALA A C 1
ATOM 2811 O O . ALA A 1 382 ? 47.294 7.389 -68.205 1.00 69.75 382 ALA A O 1
ATOM 2812 N N . GLY A 1 383 ? 47.121 5.250 -67.543 1.00 63.22 383 GLY A N 1
ATOM 2813 C CA . GLY A 1 383 ? 48.511 4.894 -67.827 1.00 63.22 383 GLY A CA 1
ATOM 2814 C C . GLY A 1 383 ? 49.508 5.801 -67.096 1.00 63.22 383 GLY A C 1
ATOM 2815 O O . GLY A 1 383 ? 49.511 5.860 -65.872 1.00 63.22 383 GLY A O 1
ATOM 2816 N N . ALA A 1 384 ? 50.365 6.506 -67.844 1.00 62.22 384 ALA A N 1
ATOM 2817 C CA . ALA A 1 384 ? 51.394 7.403 -67.300 1.00 62.22 384 ALA A CA 1
ATOM 2818 C C . ALA A 1 384 ? 50.940 8.872 -67.119 1.00 62.22 384 ALA A C 1
ATOM 2820 O O . ALA A 1 384 ? 51.749 9.717 -66.734 1.00 62.22 384 ALA A O 1
ATOM 2821 N N . ASP A 1 385 ? 49.675 9.209 -67.405 1.00 75.75 385 ASP A N 1
ATOM 2822 C CA . ASP A 1 385 ? 49.143 10.569 -67.230 1.00 75.75 385 ASP A CA 1
ATOM 2823 C C . ASP A 1 385 ? 48.785 10.830 -65.756 1.00 75.75 385 ASP A C 1
ATOM 2825 O O . ASP A 1 385 ? 47.656 10.619 -65.305 1.00 75.75 385 ASP A O 1
ATOM 2829 N N . VAL A 1 386 ? 49.784 11.293 -64.999 1.00 71.31 386 VAL A N 1
ATOM 2830 C CA . VAL A 1 386 ? 49.687 11.564 -63.554 1.00 71.31 386 VAL A CA 1
ATOM 2831 C C . VAL A 1 386 ? 48.594 12.591 -63.230 1.00 71.31 386 VAL A C 1
ATOM 2833 O O . VAL A 1 386 ? 47.917 12.466 -62.211 1.00 71.31 386 VAL A O 1
ATOM 2836 N N . GLY A 1 387 ? 48.381 13.586 -64.099 1.00 73.69 387 GLY A N 1
ATOM 2837 C CA . GLY A 1 387 ? 47.385 14.638 -63.883 1.00 73.69 387 GLY A CA 1
ATOM 2838 C C . GLY A 1 387 ? 45.953 14.111 -63.969 1.00 73.69 387 GLY A C 1
ATOM 2839 O O . GLY A 1 387 ? 45.137 14.395 -63.092 1.00 73.69 387 GLY A O 1
ATOM 2840 N N . LYS A 1 388 ? 45.653 13.285 -64.981 1.00 73.12 388 LYS A N 1
ATOM 2841 C CA . LYS A 1 388 ? 44.337 12.633 -65.093 1.00 73.12 388 LYS A CA 1
ATOM 2842 C C . LYS A 1 388 ? 44.112 11.582 -64.007 1.00 73.12 388 LYS A C 1
ATOM 2844 O O . LYS A 1 388 ? 42.999 11.479 -63.500 1.00 73.12 388 LYS A O 1
ATOM 2849 N N . ALA A 1 389 ? 45.150 10.835 -63.628 1.00 67.62 389 ALA A N 1
ATOM 2850 C CA . ALA A 1 389 ? 45.061 9.836 -62.565 1.00 67.62 389 ALA A CA 1
ATOM 2851 C C . ALA A 1 389 ? 44.719 10.464 -61.199 1.00 67.62 389 ALA A C 1
ATOM 2853 O O . ALA A 1 389 ? 43.868 9.936 -60.487 1.00 67.62 389 ALA A O 1
ATOM 2854 N N . LEU A 1 390 ? 45.317 11.613 -60.861 1.00 72.44 390 LEU A N 1
ATOM 2855 C CA . LEU A 1 390 ? 45.031 12.342 -59.617 1.00 72.44 390 LEU A CA 1
ATOM 2856 C C . LEU A 1 390 ? 43.579 12.836 -59.533 1.00 72.44 390 LEU A C 1
ATOM 2858 O O . LEU A 1 390 ? 42.952 12.716 -58.483 1.00 72.44 390 LEU A O 1
ATOM 2862 N N . GLU A 1 391 ? 43.026 13.357 -60.629 1.00 80.00 391 GLU A N 1
ATOM 2863 C CA . GLU A 1 391 ? 41.635 13.831 -60.661 1.00 80.00 391 GLU A CA 1
ATOM 2864 C C . GLU A 1 391 ? 40.632 12.671 -60.525 1.00 80.00 391 GLU A C 1
ATOM 2866 O O . GLU A 1 391 ? 39.662 12.767 -59.773 1.00 80.00 391 GLU A O 1
ATOM 2871 N N . ILE A 1 392 ? 40.892 11.540 -61.192 1.00 74.50 392 ILE A N 1
ATOM 2872 C CA . ILE A 1 392 ? 40.071 10.324 -61.069 1.00 74.50 392 ILE A CA 1
ATOM 2873 C C . ILE A 1 392 ? 40.149 9.761 -59.642 1.00 74.50 392 ILE A C 1
ATOM 2875 O O . ILE A 1 392 ? 39.122 9.377 -59.080 1.00 74.50 392 ILE A O 1
ATOM 2879 N N . GLN A 1 393 ? 41.342 9.750 -59.035 1.00 69.69 393 GLN A N 1
ATOM 2880 C CA . GLN A 1 393 ? 41.535 9.298 -57.657 1.00 69.69 393 GLN A CA 1
ATOM 2881 C C . GLN A 1 393 ? 40.758 10.168 -56.664 1.00 69.69 393 GLN A C 1
ATOM 2883 O O . GLN A 1 393 ? 40.071 9.636 -55.799 1.00 69.69 393 GLN A O 1
ATOM 2888 N N . LYS A 1 394 ? 40.781 11.494 -56.828 1.00 84.12 394 LYS A N 1
ATOM 2889 C CA . LYS A 1 394 ? 40.009 12.408 -55.978 1.00 84.12 394 LYS A CA 1
ATOM 2890 C C . LYS A 1 394 ? 38.503 12.127 -56.046 1.00 84.12 394 LYS A C 1
ATOM 2892 O O . LYS A 1 394 ? 37.842 12.051 -55.013 1.00 84.12 394 LYS A O 1
ATOM 2897 N N . GLN A 1 395 ? 37.963 11.925 -57.249 1.00 84.75 395 GLN A N 1
ATOM 2898 C CA . GLN A 1 395 ? 36.549 11.574 -57.436 1.00 84.75 395 GLN A CA 1
ATOM 2899 C C . GLN A 1 395 ? 36.206 10.218 -56.804 1.00 84.75 395 GLN A C 1
ATOM 2901 O O . GLN A 1 395 ? 35.112 10.047 -56.264 1.00 84.75 395 GLN A O 1
ATOM 2906 N N . LYS A 1 396 ? 37.138 9.259 -56.844 1.00 72.88 396 LYS A N 1
ATOM 2907 C CA . LYS A 1 396 ? 36.991 7.965 -56.171 1.00 72.88 396 LYS A CA 1
ATOM 2908 C C . LYS A 1 396 ? 36.954 8.133 -54.653 1.00 72.88 396 LYS A C 1
ATOM 2910 O O . LYS A 1 396 ? 36.048 7.598 -54.019 1.00 72.88 396 LYS A O 1
ATOM 2915 N N . ASP A 1 397 ? 37.873 8.903 -54.080 1.00 74.25 397 ASP A N 1
ATOM 2916 C CA . ASP A 1 397 ? 37.956 9.119 -52.632 1.00 74.25 397 ASP A CA 1
ATOM 2917 C C . ASP A 1 397 ? 36.676 9.771 -52.078 1.00 74.25 397 ASP A C 1
ATOM 2919 O O . ASP A 1 397 ? 36.161 9.351 -51.043 1.00 74.25 397 ASP A O 1
ATOM 2923 N N . GLU A 1 398 ? 36.085 10.728 -52.805 1.00 85.06 398 GLU A N 1
ATOM 2924 C CA . GLU A 1 398 ? 34.793 11.337 -52.446 1.00 85.06 398 GLU A CA 1
ATOM 2925 C C . GLU A 1 398 ? 33.644 10.312 -52.412 1.00 85.06 398 GLU A C 1
ATOM 2927 O O . GLU A 1 398 ? 32.770 10.355 -51.537 1.00 85.06 398 GLU A O 1
ATOM 2932 N N . LYS A 1 399 ? 33.634 9.367 -53.359 1.00 77.50 399 LYS A N 1
ATOM 2933 C CA . LYS A 1 399 ? 32.621 8.304 -53.440 1.00 77.50 399 LYS A CA 1
ATOM 2934 C C . LYS A 1 399 ? 32.805 7.271 -52.332 1.00 77.50 399 LYS A C 1
ATOM 2936 O O . LYS A 1 399 ? 31.809 6.869 -51.732 1.00 77.50 399 LYS A O 1
ATOM 2941 N N . VAL A 1 400 ? 34.050 6.910 -52.021 1.00 70.06 400 VAL A N 1
ATOM 2942 C CA . VAL A 1 400 ? 34.409 6.011 -50.913 1.00 70.06 400 VAL A CA 1
ATOM 2943 C C . VAL A 1 400 ? 34.014 6.622 -49.566 1.00 70.06 400 VAL A C 1
ATOM 2945 O O . VAL A 1 400 ? 33.351 5.960 -48.772 1.00 70.06 400 VAL A O 1
ATOM 2948 N N . ALA A 1 401 ? 34.301 7.905 -49.333 1.00 76.62 401 ALA A N 1
ATOM 2949 C CA . ALA A 1 401 ? 33.895 8.589 -48.102 1.00 76.62 401 ALA A CA 1
ATOM 2950 C C . ALA A 1 401 ? 32.365 8.610 -47.924 1.00 76.62 401 ALA A C 1
ATOM 2952 O O . ALA A 1 401 ? 31.839 8.384 -46.835 1.00 76.62 401 ALA A O 1
ATOM 2953 N N . LYS A 1 402 ? 31.615 8.832 -49.012 1.00 81.19 402 LYS A N 1
ATOM 2954 C CA . LYS A 1 402 ? 30.146 8.767 -48.982 1.00 81.19 402 LYS A CA 1
ATOM 2955 C C . LYS A 1 402 ? 29.628 7.350 -48.716 1.00 81.19 402 LYS A C 1
ATOM 2957 O O . LYS A 1 402 ? 28.592 7.187 -48.074 1.00 81.19 402 LYS A O 1
ATOM 2962 N N . GLN A 1 403 ? 30.328 6.340 -49.224 1.00 69.56 403 GLN A N 1
ATOM 2963 C CA . GLN A 1 403 ? 30.010 4.938 -48.990 1.00 69.56 403 GLN A CA 1
ATOM 2964 C C . GLN A 1 403 ? 30.149 4.574 -47.505 1.00 69.56 403 GLN A C 1
ATOM 2966 O O . GLN A 1 403 ? 29.271 3.912 -46.955 1.00 69.56 403 GLN A O 1
ATOM 2971 N N . GLU A 1 404 ? 31.206 5.055 -46.850 1.00 75.06 404 GLU A N 1
ATOM 2972 C CA . GLU A 1 404 ? 31.474 4.825 -45.427 1.00 75.06 404 GLU A CA 1
ATOM 2973 C C . GLU A 1 404 ? 30.345 5.372 -44.537 1.00 75.06 404 GLU A C 1
ATOM 2975 O O . GLU A 1 404 ? 29.786 4.629 -43.732 1.00 75.06 404 GLU A O 1
ATOM 2980 N N . LEU A 1 405 ? 29.888 6.606 -44.786 1.00 80.00 405 LEU A N 1
ATOM 2981 C CA . LEU A 1 405 ? 28.749 7.209 -44.073 1.00 80.00 405 LEU A CA 1
ATOM 2982 C C . LEU A 1 405 ? 27.451 6.400 -44.218 1.00 80.00 405 LEU A C 1
ATOM 2984 O O . LEU A 1 405 ? 26.672 6.269 -43.272 1.00 80.00 405 LEU A O 1
ATOM 2988 N N . TYR A 1 406 ? 27.195 5.851 -45.408 1.00 74.88 406 TYR A N 1
ATOM 2989 C CA . TYR A 1 406 ? 26.024 5.005 -45.628 1.00 74.88 406 TYR A CA 1
ATOM 2990 C C . TYR A 1 406 ? 26.123 3.670 -44.889 1.00 74.88 406 TYR A C 1
ATOM 2992 O O . TYR A 1 406 ? 25.111 3.188 -44.381 1.00 74.88 406 TYR A O 1
ATOM 3000 N N . TYR A 1 407 ? 27.320 3.088 -44.792 1.00 74.38 407 TYR A N 1
ATOM 3001 C CA . TYR A 1 407 ? 27.533 1.877 -44.005 1.00 74.38 407 TYR A CA 1
ATOM 3002 C C . TYR A 1 407 ? 27.331 2.113 -42.506 1.00 74.38 407 TYR A C 1
ATOM 3004 O O . TYR A 1 407 ? 26.710 1.274 -41.854 1.00 74.38 407 TYR A O 1
ATOM 3012 N N . GLU A 1 408 ? 27.802 3.236 -41.964 1.00 75.38 408 GLU A N 1
ATOM 3013 C CA . GLU A 1 408 ? 27.602 3.590 -40.552 1.00 75.38 408 GLU A CA 1
ATOM 3014 C C . GLU A 1 408 ? 26.114 3.725 -40.201 1.00 75.38 408 GLU A C 1
ATOM 3016 O O . GLU A 1 408 ? 25.642 3.132 -39.227 1.00 75.38 408 GLU A O 1
ATOM 3021 N N . GLU A 1 409 ? 25.348 4.442 -41.028 1.00 82.50 409 GLU A N 1
ATOM 3022 C CA . GLU A 1 409 ? 23.909 4.616 -40.807 1.00 82.50 409 GLU A CA 1
ATOM 3023 C C . GLU A 1 409 ? 23.140 3.298 -40.974 1.00 82.50 409 GLU A C 1
ATOM 3025 O O . GLU A 1 409 ? 22.239 2.991 -40.192 1.00 82.50 409 GLU A O 1
ATOM 3030 N N . TRP A 1 410 ? 23.525 2.468 -41.948 1.00 84.06 410 TRP A N 1
ATOM 3031 C CA . TRP A 1 410 ? 22.952 1.132 -42.120 1.00 84.06 410 TRP A CA 1
ATOM 3032 C C . TRP A 1 410 ? 23.180 0.258 -40.877 1.00 84.06 410 TRP A C 1
ATOM 3034 O O . TRP A 1 410 ? 22.232 -0.344 -40.372 1.00 84.06 410 TRP A O 1
ATOM 3044 N N . GLN A 1 411 ? 24.402 0.249 -40.327 1.00 75.88 411 GLN A N 1
ATOM 3045 C CA . GLN A 1 411 ? 24.739 -0.508 -39.114 1.00 75.88 411 GLN A CA 1
ATOM 3046 C C . GLN A 1 411 ? 23.965 -0.017 -37.887 1.00 75.88 411 GLN A C 1
ATOM 3048 O O . GLN A 1 411 ? 23.505 -0.824 -37.075 1.00 75.88 411 GLN A O 1
ATOM 3053 N N . ARG A 1 412 ? 23.804 1.303 -37.742 1.00 89.25 412 ARG A N 1
ATOM 3054 C CA . ARG A 1 412 ? 23.003 1.901 -36.668 1.00 89.25 412 ARG A CA 1
ATOM 3055 C C . ARG A 1 412 ? 21.553 1.419 -36.733 1.00 89.25 412 ARG A C 1
ATOM 3057 O O . ARG A 1 412 ? 21.010 0.998 -35.712 1.00 89.25 412 ARG A O 1
ATOM 3064 N N . LEU A 1 413 ? 20.936 1.485 -37.913 1.00 80.44 413 LEU A N 1
ATOM 3065 C CA . LEU A 1 413 ? 19.535 1.111 -38.115 1.00 80.44 413 LEU A CA 1
ATOM 3066 C C . LEU A 1 413 ? 19.301 -0.394 -37.931 1.00 80.44 413 LEU A C 1
ATOM 3068 O O . LEU A 1 413 ? 18.313 -0.775 -37.309 1.00 80.44 413 LEU A O 1
ATOM 3072 N N . GLU A 1 414 ? 20.220 -1.243 -38.399 1.00 78.44 414 GLU A N 1
ATOM 3073 C CA . GLU A 1 414 ? 20.153 -2.693 -38.170 1.00 78.44 414 GLU A CA 1
ATOM 3074 C C . GLU A 1 414 ? 20.254 -3.021 -36.671 1.00 78.44 414 GLU A C 1
ATOM 3076 O O . GLU A 1 414 ? 19.422 -3.750 -36.133 1.00 78.44 414 GLU A O 1
ATOM 3081 N N . SER A 1 415 ? 21.210 -2.405 -35.965 1.00 78.94 415 SER A N 1
ATOM 3082 C CA . SER A 1 415 ? 21.373 -2.560 -34.512 1.00 78.94 415 SER A CA 1
ATOM 3083 C C . SER A 1 415 ? 20.129 -2.119 -33.732 1.00 78.94 415 SER A C 1
ATOM 3085 O O . SER A 1 415 ? 19.767 -2.749 -32.737 1.00 78.94 415 SER A O 1
ATOM 3087 N N . LEU A 1 416 ? 19.452 -1.058 -34.183 1.00 80.50 416 LEU A N 1
ATOM 3088 C CA . LEU A 1 416 ? 18.212 -0.575 -33.577 1.00 80.50 416 LEU A CA 1
ATOM 3089 C C . LEU A 1 416 ? 17.063 -1.587 -33.729 1.00 80.50 416 LEU A C 1
ATOM 3091 O O . LEU A 1 416 ? 16.354 -1.840 -32.754 1.00 80.50 416 LEU A O 1
ATOM 3095 N N . CYS A 1 417 ? 16.891 -2.182 -34.914 1.00 77.75 417 CYS A N 1
ATOM 3096 C CA . CYS A 1 417 ? 15.901 -3.240 -35.142 1.00 77.75 417 CYS A CA 1
ATOM 3097 C C . CYS A 1 417 ? 16.179 -4.471 -34.266 1.00 77.75 417 CYS A C 1
ATOM 3099 O O . CYS A 1 417 ? 15.296 -4.921 -33.539 1.00 77.75 417 CYS A O 1
ATOM 3101 N N . ASP A 1 418 ? 17.430 -4.938 -34.248 1.00 77.25 418 ASP A N 1
ATOM 3102 C CA . ASP A 1 418 ? 17.877 -6.086 -33.450 1.00 77.25 418 ASP A CA 1
ATOM 3103 C C . ASP A 1 418 ? 17.596 -5.917 -31.947 1.00 77.25 418 ASP A C 1
ATOM 3105 O O . ASP A 1 418 ? 17.257 -6.876 -31.248 1.00 77.25 418 ASP A O 1
ATOM 3109 N N . GLN A 1 419 ? 17.792 -4.706 -31.416 1.00 76.94 419 GLN A N 1
ATOM 3110 C CA . GLN A 1 419 ? 17.571 -4.410 -30.000 1.00 76.94 419 GLN A CA 1
ATOM 3111 C C . GLN A 1 419 ? 16.090 -4.477 -29.620 1.00 76.94 419 GLN A C 1
ATOM 3113 O O . GLN A 1 419 ? 15.765 -4.981 -28.544 1.00 76.94 419 GLN A O 1
ATOM 3118 N N . LEU A 1 420 ? 15.198 -3.998 -30.489 1.00 74.19 420 LEU A N 1
ATOM 3119 C CA . LEU A 1 420 ? 13.759 -4.024 -30.233 1.00 74.19 420 LEU A CA 1
ATOM 3120 C C . LEU A 1 420 ? 13.171 -5.425 -30.397 1.00 74.19 420 LEU A C 1
ATOM 3122 O O . LEU A 1 420 ? 12.403 -5.840 -29.534 1.00 74.19 420 LEU A O 1
ATOM 3126 N N . ASP A 1 421 ? 13.604 -6.190 -31.399 1.00 73.69 421 ASP A N 1
ATOM 3127 C CA . ASP A 1 421 ? 13.163 -7.579 -31.579 1.00 73.69 421 ASP A CA 1
ATOM 3128 C C . ASP A 1 421 ? 13.524 -8.446 -30.360 1.00 73.69 421 ASP A C 1
ATOM 3130 O O . ASP A 1 421 ? 12.716 -9.241 -29.876 1.00 73.69 421 ASP A O 1
ATOM 3134 N N . ARG A 1 422 ? 14.724 -8.249 -29.792 1.00 73.25 422 ARG A N 1
ATOM 3135 C CA . ARG A 1 422 ? 15.140 -8.911 -28.541 1.00 73.25 422 ARG A CA 1
ATOM 3136 C C . ARG A 1 422 ? 14.273 -8.511 -27.352 1.00 73.25 422 ARG A C 1
ATOM 3138 O O . ARG A 1 422 ? 13.933 -9.373 -26.548 1.00 73.25 422 ARG A O 1
ATOM 3145 N N . ALA A 1 423 ? 13.934 -7.227 -27.241 1.00 68.75 423 ALA A N 1
ATOM 3146 C CA . ALA A 1 423 ? 13.097 -6.714 -26.161 1.00 68.75 423 ALA A CA 1
ATOM 3147 C C . ALA A 1 423 ? 11.638 -7.201 -26.264 1.00 68.75 423 ALA A C 1
ATOM 3149 O O . ALA A 1 423 ? 10.984 -7.423 -25.247 1.00 68.75 423 ALA A O 1
ATOM 3150 N N . GLU A 1 424 ? 11.117 -7.402 -27.478 1.00 65.94 424 GLU A N 1
ATOM 3151 C CA . GLU A 1 424 ? 9.798 -8.008 -27.686 1.00 65.94 424 GLU A CA 1
ATOM 3152 C C . GLU A 1 424 ? 9.787 -9.504 -27.354 1.00 65.94 424 GLU A C 1
ATOM 3154 O O . GLU A 1 424 ? 8.821 -9.997 -26.770 1.00 65.94 424 GLU A O 1
ATOM 3159 N N . LEU A 1 425 ? 10.859 -10.228 -27.693 1.00 62.78 425 LEU A N 1
ATOM 3160 C CA . LEU A 1 425 ? 11.005 -11.645 -27.357 1.00 62.78 425 LEU A CA 1
ATOM 3161 C C . LEU A 1 425 ? 11.091 -11.866 -25.842 1.00 62.78 425 LEU A C 1
ATOM 3163 O O . LEU A 1 425 ? 10.415 -12.761 -25.339 1.00 62.78 425 LEU A O 1
ATOM 3167 N N . SER A 1 426 ? 11.839 -11.031 -25.110 1.00 59.28 426 SER A N 1
ATOM 3168 C CA . SER A 1 426 ? 11.915 -11.120 -23.645 1.00 59.28 426 SER A CA 1
ATOM 3169 C C . SER A 1 426 ? 10.578 -10.798 -22.969 1.00 59.28 426 SER A C 1
ATOM 3171 O O . SER A 1 426 ? 10.175 -11.486 -22.037 1.00 59.28 426 SER A O 1
ATOM 3173 N N . ALA A 1 427 ? 9.833 -9.812 -23.479 1.00 54.38 427 ALA A N 1
ATOM 3174 C CA . ALA A 1 427 ? 8.514 -9.468 -22.944 1.00 54.38 427 ALA A CA 1
ATOM 3175 C C . ALA A 1 427 ? 7.463 -10.573 -23.167 1.00 54.38 427 ALA A C 1
ATOM 3177 O O . ALA A 1 427 ? 6.519 -10.692 -22.392 1.00 54.38 427 ALA A O 1
ATOM 3178 N N . ARG A 1 428 ? 7.610 -11.390 -24.220 1.00 49.00 428 ARG A N 1
ATOM 3179 C CA . ARG A 1 428 ? 6.723 -12.534 -24.495 1.00 49.00 428 ARG A CA 1
ATOM 3180 C C . ARG A 1 428 ? 7.068 -13.786 -23.696 1.00 49.00 428 ARG A C 1
ATOM 3182 O O . ARG A 1 428 ? 6.204 -14.639 -23.570 1.00 49.00 428 ARG A O 1
ATOM 3189 N N . SER A 1 429 ? 8.294 -13.917 -23.191 1.00 45.53 429 SER A N 1
ATOM 3190 C CA . SER A 1 429 ? 8.674 -15.018 -22.294 1.00 45.53 429 SER A CA 1
ATOM 3191 C C . SER A 1 429 ? 8.277 -14.784 -20.831 1.00 45.53 429 SER A C 1
ATOM 3193 O O . SER A 1 429 ? 8.329 -15.714 -20.035 1.00 45.53 429 SER A O 1
ATOM 3195 N N . GLU A 1 430 ? 7.885 -13.556 -20.476 1.00 41.69 430 GLU A N 1
ATOM 3196 C CA . GLU A 1 430 ? 7.431 -13.154 -19.133 1.00 41.69 430 GLU A CA 1
ATOM 3197 C C . GLU A 1 430 ? 5.890 -13.159 -18.978 1.00 41.69 430 GLU A C 1
ATOM 3199 O O . GLU A 1 430 ? 5.361 -12.784 -17.927 1.00 41.69 430 GLU A O 1
ATOM 3204 N N . HIS A 1 431 ? 5.151 -13.559 -20.016 1.00 38.84 431 HIS A N 1
ATOM 3205 C CA . HIS A 1 431 ? 3.692 -13.741 -20.028 1.00 38.84 431 HIS A CA 1
ATOM 3206 C C . HIS A 1 431 ? 3.356 -15.179 -20.400 1.00 38.84 431 HIS A C 1
ATOM 3208 O O . HIS A 1 431 ? 2.380 -15.706 -19.817 1.00 38.84 431 HIS A O 1
#

pLDDT: mean 74.27, std 18.92, range [28.94, 96.06]